Protein AF-A0A6P5M906-F1 (afdb_monomer)

Foldseek 3Di:
DFWFAWDKDWAWDAFLQRDIDTQDIDIDNDPALVVLLVRLLCCCPPGNVAALEEAEDAPPPSNVCNLPPPPSLNDPPRHHYAYQLLNVLVVLCVVDPDPVLSVLSVQLQQQLAPVSNVVSLVVNCVVPVVSNVVVVVDDSCRGHLNNVQLSCLSDRHDPCCVHCCVQCVVPPNPDPVSSVVSNLVVNLVVLVVQLVVLVVCVVVVNWFHPNVVVQVVVLQVVLVQWDWDADDPVQLKIKIAGNDDPVDDDPRIKIDGLNVQDINSSNSSNNQFDGSPNVNSCVVVVHDRVVSHDPSGTSVVSSVVSVDHRDDDDPPVPDDDDPDDDDDDDPVRTDPDDDGPDPDDDDDVSNDDDPPDADAAPPPRHGDDYVVPDPPPDDPDDDDDDD

Organism: Arachis duranensis (NCBI:txid130453)

Solvent-accessible surface area (backbone atoms only — not comparable to full-atom values): 22389 Å² total; per-residue (Å²): 64,81,58,41,67,60,33,78,49,72,44,71,50,66,49,40,53,75,49,73,42,76,76,48,76,43,84,33,79,48,98,40,46,67,47,35,32,55,51,49,43,52,39,33,67,76,74,49,70,63,64,70,41,65,46,64,36,69,87,47,65,28,53,52,52,34,47,65,33,89,86,45,64,36,45,76,80,37,14,42,65,32,42,15,43,65,52,51,44,51,57,48,47,72,78,48,84,55,73,64,63,43,49,35,54,49,52,24,25,66,17,47,33,65,69,54,21,49,56,32,46,50,55,42,32,73,76,39,54,68,58,45,62,56,52,68,76,47,65,54,49,35,50,28,46,51,54,40,81,45,63,52,60,75,60,51,59,69,69,53,68,64,51,52,46,65,67,39,60,95,35,75,64,36,52,66,71,55,36,51,53,49,44,52,53,53,47,39,52,48,31,54,52,50,24,53,56,34,48,55,42,47,74,71,71,48,62,56,17,70,50,50,53,54,51,47,57,52,25,55,61,57,20,72,43,49,50,76,46,82,79,35,82,90,59,39,32,32,41,36,33,60,75,53,91,85,85,64,97,73,82,56,59,34,50,33,27,67,72,79,50,41,35,68,72,24,49,21,45,30,55,40,30,67,31,30,64,53,46,32,50,24,59,76,70,74,46,79,66,71,89,59,45,47,65,54,32,25,31,69,48,42,26,60,75,26,68,70,81,70,76,81,76,81,55,79,94,71,58,74,87,81,87,69,84,83,88,74,82,63,76,86,53,42,59,94,62,95,69,83,76,80,87,64,81,80,81,48,87,86,67,60,71,63,88,83,57,73,65,48,13,79,75,82,60,46,64,90,38,44,51,90,66,34,91,83,49,82,71,83,81,78,80,76,87,77,134

pLDDT: mean 84.12, std 15.55, range [32.19, 98.12]

Nearest PDB structures (foldseek):
  7mr2-assembly1_C  TM=1.699E-01  e=3.695E+00  Escherichia coli K-12

InterPro domains:
  IPR001878 Zinc finger, CCHC-type [PS50158] (360-376)
  IPR006564 Zinc finger, PMZ-type [SM00575] (261-288)
  IPR007527 Zinc finger, SWIM-type [PF04434] (254-280)
  IPR007527 Zinc finger, SWIM-type [PS50966] (254-286)
  IPR018289 MULE trans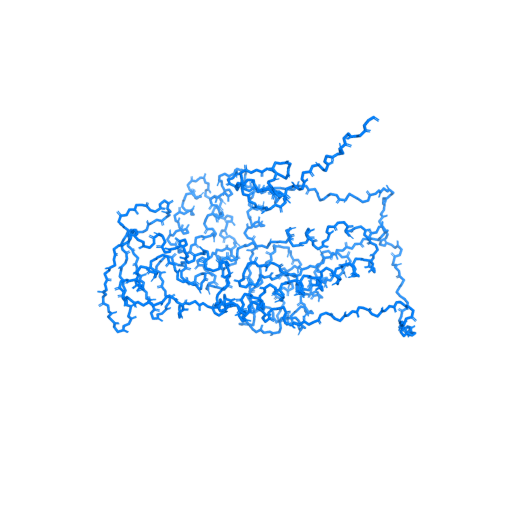posase domain [PF10551] (3-91)
  IPR036875 Zinc finger, CCHC-type superfamily [SSF57756] (348-379)

Radius of gyration: 24.74 Å; Cα contacts (8 Å, |Δi|>4): 512; chains: 1; bounding box: 67×79×71 Å

Secondary structure (DSSP, 8-state):
--SB--EEEEEEEE-TTS-EEEEEEEEESSSSHHHHHHHHHHIIIII--SSSEEEEE---HHHHHHHH-TTSS-STTTEEEEE-HHHHHHHHHHHS--HHHHHHHHHHHH-SSHHHHHHHHHHHHHH-HHHHHHHTTS-GGGT-STTSTTTTTT--S--HHHHHHHHHTTTTTS-HHHHHHHHHHHHHHHHHHHHHHHHHHHHTT--B-HHHHHHHHHHHHHGGGEEEEEEETTTTEEEEEESS--SS---SEEEEETTTTEETTSHHHHHTS--HHHHHHHHHTT--SGGGS-GGGBHHHHHHHH-SPPPPPPPGGGPPP--S------GGGB-S--S----SPPP-TTSPPPTTSPPBPTTT--BT--GGG-TTSPPP-------

Structure (mmCIF, N/CA/C/O backbone):
data_AF-A0A6P5M906-F1
#
_entry.id   AF-A0A6P5M906-F1
#
loop_
_atom_site.group_PDB
_atom_site.id
_atom_site.type_symbol
_atom_site.label_atom_id
_atom_site.label_alt_id
_atom_site.label_comp_id
_atom_site.label_asym_id
_atom_site.label_entity_id
_atom_site.label_seq_id
_atom_site.pdbx_PDB_ins_code
_atom_site.Cartn_x
_atom_site.Cartn_y
_atom_site.Cartn_z
_atom_site.occupancy
_atom_site.B_iso_or_equiv
_atom_site.auth_seq_id
_atom_site.auth_comp_id
_atom_site.auth_asym_id
_atom_site.auth_atom_id
_atom_site.pdbx_PDB_model_num
ATOM 1 N N . MET A 1 1 ? 22.773 -9.734 -19.202 1.00 53.28 1 MET A N 1
ATOM 2 C CA . MET A 1 1 ? 23.388 -8.436 -19.531 1.00 53.28 1 MET A CA 1
ATOM 3 C C . MET A 1 1 ? 24.897 -8.519 -19.295 1.00 53.28 1 MET A C 1
ATOM 5 O O . MET A 1 1 ? 25.425 -7.817 -18.439 1.00 53.28 1 MET A O 1
ATOM 9 N N . SER A 1 2 ? 25.605 -9.440 -19.960 1.00 53.75 2 SER A N 1
ATOM 10 C CA . SER A 1 2 ? 27.033 -9.662 -19.668 1.00 53.75 2 SER A CA 1
ATOM 11 C C . SER A 1 2 ? 27.966 -8.739 -20.459 1.00 53.75 2 SER A C 1
ATOM 13 O O . SER A 1 2 ? 29.037 -8.431 -19.952 1.00 53.75 2 SER A O 1
ATOM 15 N N . GLN A 1 3 ? 27.557 -8.251 -21.637 1.00 60.16 3 GLN A N 1
ATOM 16 C CA . GLN A 1 3 ? 28.402 -7.432 -22.522 1.00 60.16 3 GLN A CA 1
ATOM 17 C C . GLN A 1 3 ? 27.928 -5.974 -22.670 1.00 60.16 3 GLN A C 1
ATOM 19 O O . GLN A 1 3 ? 28.761 -5.078 -22.769 1.00 60.16 3 GLN A O 1
ATOM 24 N N . TYR A 1 4 ? 26.618 -5.726 -22.607 1.00 67.94 4 TYR A N 1
ATOM 25 C CA . TYR A 1 4 ? 26.007 -4.398 -22.758 1.00 67.94 4 TYR A CA 1
ATOM 26 C C . TYR A 1 4 ? 25.400 -3.902 -21.436 1.00 67.94 4 TYR A C 1
ATOM 28 O O . TYR A 1 4 ? 25.088 -4.698 -20.535 1.00 67.94 4 TYR A O 1
ATOM 36 N N . GLY A 1 5 ? 25.312 -2.577 -21.282 1.00 67.75 5 GLY A N 1
ATOM 37 C CA . GLY A 1 5 ? 24.554 -1.923 -20.209 1.00 67.75 5 GLY A CA 1
ATOM 38 C C . GLY A 1 5 ? 23.056 -2.258 -20.256 1.00 67.75 5 GLY A C 1
ATOM 39 O O . GLY A 1 5 ? 22.614 -3.030 -21.102 1.00 67.75 5 GLY A O 1
ATOM 40 N N . GLY A 1 6 ? 22.289 -1.738 -19.301 1.00 77.44 6 GLY A N 1
ATOM 41 C CA . GLY A 1 6 ? 20.832 -1.864 -19.299 1.00 77.44 6 GLY A CA 1
ATOM 42 C C . GLY A 1 6 ? 20.235 -1.942 -17.899 1.00 77.44 6 GLY A C 1
ATOM 43 O O . GLY A 1 6 ? 20.839 -2.499 -16.975 1.00 77.44 6 GLY A O 1
ATOM 44 N N . THR A 1 7 ? 19.027 -1.407 -17.777 1.00 81.50 7 THR A N 1
ATOM 45 C CA . THR A 1 7 ? 18.227 -1.386 -16.556 1.00 81.50 7 THR A CA 1
ATOM 46 C C . THR A 1 7 ? 16.948 -2.186 -16.778 1.00 81.50 7 THR A C 1
ATOM 48 O O . THR A 1 7 ? 16.331 -2.124 -17.837 1.00 81.50 7 THR A O 1
ATOM 51 N N . LEU A 1 8 ? 16.541 -2.950 -15.765 1.00 84.19 8 LEU A N 1
ATOM 52 C CA . LEU A 1 8 ? 15.219 -3.565 -15.724 1.00 84.19 8 LEU A CA 1
ATOM 53 C C . LEU A 1 8 ? 14.311 -2.730 -14.819 1.00 84.19 8 LEU A C 1
ATOM 55 O O . LEU A 1 8 ? 14.489 -2.739 -13.600 1.00 84.19 8 LEU A O 1
ATOM 59 N N . LEU A 1 9 ? 13.335 -2.057 -15.418 1.00 87.06 9 LEU A N 1
ATOM 60 C CA . LEU A 1 9 ? 12.252 -1.387 -14.706 1.00 87.06 9 LEU A CA 1
ATOM 61 C C . LEU A 1 9 ? 11.160 -2.406 -14.383 1.00 87.06 9 LEU A C 1
ATOM 63 O O . LEU A 1 9 ? 10.871 -3.289 -15.194 1.00 87.06 9 LEU A O 1
ATOM 67 N N . VAL A 1 10 ? 10.582 -2.312 -13.185 1.00 86.25 10 VAL A N 1
ATOM 68 C CA . VAL A 1 10 ? 9.559 -3.249 -12.706 1.00 86.25 10 VAL A CA 1
ATOM 69 C C . VAL A 1 10 ? 8.480 -2.489 -11.951 1.00 86.25 10 VAL A C 1
ATOM 71 O O . VAL A 1 10 ? 8.781 -1.785 -10.988 1.00 86.25 10 VAL A O 1
ATOM 74 N N . ALA A 1 11 ? 7.225 -2.700 -12.338 1.00 89.81 11 ALA A N 1
ATOM 75 C CA . ALA A 1 11 ? 6.064 -2.302 -11.556 1.00 89.81 11 ALA A CA 1
ATOM 76 C C . ALA A 1 11 ? 5.595 -3.499 -10.725 1.00 89.81 11 ALA A C 1
ATOM 78 O O . ALA A 1 11 ? 5.524 -4.628 -11.221 1.00 89.81 11 ALA A O 1
ATOM 79 N N . ILE A 1 12 ? 5.288 -3.257 -9.454 1.00 88.56 12 ILE A N 1
ATOM 80 C CA . ILE A 1 12 ? 4.823 -4.279 -8.515 1.00 88.56 12 ILE A CA 1
ATOM 81 C C . ILE A 1 12 ? 3.486 -3.868 -7.914 1.00 88.56 12 ILE A C 1
ATOM 83 O O . ILE A 1 12 ? 3.275 -2.699 -7.608 1.00 88.56 12 ILE A O 1
ATOM 87 N N . ALA A 1 13 ? 2.628 -4.854 -7.701 1.00 89.56 13 ALA A N 1
ATOM 88 C CA . ALA A 1 13 ? 1.387 -4.732 -6.959 1.00 89.56 13 ALA A CA 1
ATOM 89 C C . ALA A 1 13 ? 1.388 -5.712 -5.777 1.00 89.56 13 ALA A C 1
ATOM 91 O O . ALA A 1 13 ? 2.289 -6.551 -5.625 1.00 89.56 13 ALA A O 1
ATOM 92 N N . GLN A 1 14 ? 0.368 -5.600 -4.935 1.00 88.88 14 GLN A N 1
ATOM 93 C CA . GLN A 1 14 ? 0.080 -6.545 -3.870 1.00 88.88 14 GLN A CA 1
ATOM 94 C C . GLN A 1 14 ? -1.404 -6.922 -3.928 1.00 88.88 14 GLN A C 1
ATOM 96 O O . GLN A 1 14 ? -2.246 -6.049 -4.113 1.00 88.88 14 GLN A O 1
ATOM 101 N N . ASP A 1 15 ? -1.711 -8.214 -3.810 1.00 91.94 15 ASP A N 1
ATOM 102 C CA . ASP A 1 15 ? -3.095 -8.687 -3.700 1.00 91.94 15 ASP A CA 1
ATOM 103 C C . ASP A 1 15 ? -3.648 -8.491 -2.272 1.00 91.94 15 ASP A C 1
ATOM 105 O O . ASP A 1 15 ? -2.909 -8.208 -1.322 1.00 91.94 15 ASP A O 1
ATOM 109 N N . GLY A 1 16 ? -4.949 -8.722 -2.081 1.00 91.44 16 GLY A N 1
ATOM 110 C CA . GLY A 1 16 ? -5.590 -8.640 -0.763 1.00 91.44 16 GLY A CA 1
ATOM 111 C C . GLY A 1 16 ? -5.156 -9.698 0.255 1.00 91.44 16 GLY A C 1
ATOM 112 O O . GLY A 1 16 ? -5.650 -9.710 1.381 1.00 91.44 16 GLY A O 1
ATOM 113 N N . ASN A 1 17 ? -4.238 -10.602 -0.093 1.00 92.94 17 ASN A N 1
ATOM 114 C CA . ASN A 1 17 ? -3.637 -11.574 0.820 1.00 92.94 17 ASN A CA 1
ATOM 115 C C . ASN A 1 17 ? -2.153 -11.267 1.101 1.00 92.94 17 ASN A C 1
ATOM 117 O O . ASN A 1 17 ? -1.405 -12.119 1.587 1.00 92.94 17 ASN A O 1
ATOM 121 N N . SER A 1 18 ? -1.718 -10.042 0.801 1.00 89.00 18 SER A N 1
ATOM 122 C CA . SER A 1 18 ? -0.347 -9.564 0.965 1.00 89.00 18 SER A CA 1
ATOM 123 C C . SER A 1 18 ? 0.699 -10.302 0.106 1.00 89.00 18 SER A C 1
ATOM 125 O O . SER A 1 18 ? 1.907 -10.240 0.364 1.00 89.00 18 SER A O 1
ATOM 127 N N . ASN A 1 19 ? 0.275 -10.989 -0.958 1.00 87.88 19 ASN A N 1
ATOM 128 C CA . ASN A 1 19 ? 1.194 -11.546 -1.944 1.00 87.88 19 ASN A CA 1
ATOM 129 C C . ASN A 1 19 ? 1.653 -10.439 -2.884 1.00 87.88 19 ASN A C 1
ATOM 131 O O . ASN A 1 19 ? 0.853 -9.711 -3.461 1.00 87.88 19 ASN A O 1
ATOM 135 N N . ILE A 1 20 ? 2.965 -10.328 -3.059 1.00 85.56 20 ILE A N 1
ATOM 136 C CA . ILE A 1 20 ? 3.555 -9.364 -3.986 1.00 85.56 20 ILE A CA 1
ATOM 137 C C . ILE A 1 20 ? 3.675 -10.030 -5.345 1.00 85.56 20 ILE A C 1
ATOM 139 O O . ILE A 1 20 ? 4.206 -11.141 -5.448 1.00 85.56 20 ILE A O 1
ATOM 143 N N . LEU A 1 21 ? 3.243 -9.321 -6.377 1.00 85.88 21 LEU A N 1
ATOM 144 C CA . LEU A 1 21 ? 3.345 -9.758 -7.755 1.00 85.88 21 LEU A CA 1
ATOM 145 C C . LEU A 1 21 ? 3.860 -8.613 -8.628 1.00 85.88 21 LEU A C 1
ATOM 147 O O . LEU A 1 21 ? 3.470 -7.462 -8.436 1.00 85.88 21 LEU A O 1
ATOM 151 N N . PRO A 1 22 ? 4.768 -8.888 -9.566 1.00 87.25 22 PRO A N 1
ATOM 152 C CA . PRO A 1 22 ? 5.113 -7.915 -10.582 1.00 87.25 22 PRO A CA 1
ATOM 153 C C . PRO A 1 22 ? 3.983 -7.857 -11.619 1.00 87.25 22 PRO A C 1
ATOM 155 O O . PRO A 1 22 ? 3.396 -8.884 -11.962 1.00 87.25 22 PRO A O 1
ATOM 158 N N . VAL A 1 23 ? 3.695 -6.662 -12.119 1.00 89.00 23 VAL A N 1
ATOM 159 C CA . VAL A 1 23 ? 2.612 -6.435 -13.091 1.00 89.00 23 VAL A CA 1
ATOM 160 C C . VAL A 1 23 ? 3.129 -5.961 -14.445 1.00 89.00 23 VAL A C 1
ATOM 162 O O . VAL A 1 23 ? 2.492 -6.212 -15.459 1.00 89.00 23 VAL A O 1
ATOM 165 N N . ALA A 1 24 ? 4.313 -5.345 -14.485 1.00 90.81 24 ALA A N 1
ATOM 166 C CA . ALA A 1 24 ? 4.963 -4.951 -15.730 1.00 90.81 24 ALA A CA 1
ATOM 167 C C . ALA A 1 24 ? 6.486 -4.930 -15.586 1.00 90.81 24 ALA A C 1
ATOM 169 O O . ALA A 1 24 ? 7.022 -4.721 -14.493 1.00 90.81 24 ALA A O 1
ATOM 170 N N . PHE A 1 25 ? 7.170 -5.110 -16.714 1.00 88.31 25 PHE A N 1
ATOM 171 C CA . PHE A 1 25 ? 8.623 -5.081 -16.824 1.00 88.31 25 PHE A CA 1
ATOM 172 C C . PHE A 1 25 ? 9.028 -4.357 -18.100 1.00 88.31 25 PHE A C 1
ATOM 174 O O . PHE A 1 25 ? 8.407 -4.567 -19.138 1.00 88.31 25 PHE A O 1
ATOM 181 N N . ALA A 1 26 ? 10.118 -3.599 -18.048 1.00 89.56 26 ALA A N 1
ATOM 182 C CA . ALA A 1 26 ? 10.763 -3.078 -19.245 1.00 89.56 26 ALA A CA 1
ATOM 183 C C . ALA A 1 26 ? 12.280 -3.180 -19.128 1.00 89.56 26 ALA A C 1
ATOM 185 O O . ALA A 1 26 ? 12.865 -2.851 -18.096 1.00 89.56 26 ALA A O 1
ATOM 186 N N . LEU A 1 27 ? 12.910 -3.649 -20.201 1.00 86.75 27 LEU A N 1
ATOM 187 C CA . LEU A 1 27 ? 14.350 -3.547 -20.379 1.00 86.75 27 LEU A CA 1
ATOM 188 C C . LEU A 1 27 ? 14.633 -2.253 -21.123 1.00 86.75 27 LEU A C 1
ATOM 190 O O . LEU A 1 27 ? 14.187 -2.088 -22.253 1.00 86.75 27 LEU A O 1
ATOM 194 N N . VAL A 1 28 ? 15.358 -1.359 -20.467 1.00 87.81 28 VAL A N 1
ATOM 195 C CA . VAL A 1 28 ? 15.680 -0.029 -20.978 1.00 87.81 28 VAL A CA 1
ATOM 196 C C . VAL A 1 28 ? 17.183 0.199 -20.925 1.00 87.81 28 VAL A C 1
ATOM 198 O O . VAL A 1 28 ? 17.921 -0.502 -20.226 1.00 87.81 28 VAL A O 1
ATOM 201 N N . GLU A 1 29 ? 17.643 1.195 -21.663 1.00 83.69 29 GLU A N 1
ATOM 202 C CA . GLU A 1 29 ? 19.061 1.524 -21.790 1.00 83.69 29 GLU A CA 1
ATOM 203 C C . GLU A 1 29 ? 19.656 2.085 -20.488 1.00 83.69 29 GLU A C 1
ATOM 205 O O . GLU A 1 29 ? 20.814 1.807 -20.165 1.00 83.69 29 GLU A O 1
ATOM 210 N N . GLY A 1 30 ? 18.850 2.795 -19.690 1.00 83.56 30 GLY A N 1
ATOM 211 C CA . GLY A 1 30 ? 19.249 3.338 -18.392 1.00 83.56 30 GLY A CA 1
ATOM 212 C C . GLY A 1 30 ? 18.085 3.924 -17.584 1.00 83.56 30 GLY A C 1
ATOM 213 O O . GLY A 1 30 ? 16.952 3.983 -18.046 1.00 83.56 30 GLY A O 1
ATOM 214 N N . GLU A 1 31 ? 18.356 4.370 -16.354 1.00 84.06 31 GLU A N 1
ATOM 215 C CA . GLU A 1 31 ? 17.375 5.110 -15.539 1.00 84.06 31 GLU A CA 1
ATOM 216 C C . GLU A 1 31 ? 17.379 6.599 -15.917 1.00 84.06 31 GLU A C 1
ATOM 218 O O . GLU A 1 31 ? 17.956 7.433 -15.222 1.00 84.06 31 GLU A O 1
ATOM 223 N N . ASN A 1 32 ? 16.747 6.945 -17.039 1.00 86.94 32 ASN A N 1
ATOM 224 C CA . ASN A 1 32 ? 16.602 8.328 -17.510 1.00 86.94 32 ASN A CA 1
ATOM 225 C C . ASN A 1 32 ? 15.122 8.709 -17.717 1.00 86.94 32 ASN A C 1
ATOM 227 O O . ASN A 1 32 ? 14.231 7.869 -17.591 1.00 86.94 32 ASN A O 1
ATOM 231 N N . ALA A 1 33 ? 14.853 9.995 -17.966 1.00 88.12 33 ALA A N 1
ATOM 232 C CA . ALA A 1 33 ? 13.488 10.515 -18.091 1.00 88.12 33 ALA A CA 1
ATOM 233 C C . ALA A 1 33 ? 12.710 9.860 -19.246 1.00 88.12 33 ALA A C 1
ATOM 235 O O . ALA A 1 33 ? 11.553 9.493 -19.064 1.00 88.12 33 ALA A O 1
ATOM 236 N N . GLU A 1 34 ? 13.358 9.642 -20.391 1.00 91.12 34 GLU A N 1
ATOM 237 C CA . GLU A 1 34 ? 12.751 8.994 -21.561 1.00 91.12 34 GLU A CA 1
ATOM 238 C C . GLU A 1 34 ? 12.356 7.543 -21.268 1.00 91.12 34 GLU A C 1
ATOM 240 O O . GLU A 1 34 ? 11.235 7.136 -21.557 1.00 91.12 34 GLU A O 1
ATOM 245 N N . SER A 1 35 ? 13.231 6.782 -20.604 1.00 92.88 35 SER A N 1
ATOM 246 C CA . SER A 1 35 ? 12.968 5.388 -20.226 1.00 92.88 35 SER A CA 1
ATOM 247 C C . SER A 1 35 ? 11.810 5.266 -19.233 1.00 92.88 35 SER A C 1
ATOM 249 O O . SER A 1 35 ? 11.004 4.340 -19.330 1.00 92.88 35 SER A O 1
ATOM 251 N N . TRP A 1 36 ? 11.706 6.203 -18.284 1.00 93.31 36 TRP A N 1
ATOM 252 C CA . TRP A 1 36 ? 10.587 6.251 -17.343 1.00 93.31 36 TRP A CA 1
ATOM 253 C C . TRP A 1 36 ? 9.282 6.681 -18.009 1.00 93.31 36 TRP A C 1
ATOM 255 O O . TRP A 1 36 ? 8.256 6.070 -17.723 1.00 93.31 36 TRP A O 1
ATOM 265 N N . SER A 1 37 ? 9.325 7.665 -18.912 1.00 93.69 37 SER A N 1
ATOM 266 C CA . SER A 1 37 ? 8.169 8.074 -19.718 1.00 93.69 37 SER A CA 1
ATOM 267 C C . SER A 1 37 ? 7.658 6.904 -20.559 1.00 93.69 37 SER A C 1
ATOM 269 O O . SER A 1 37 ? 6.506 6.507 -20.425 1.00 93.69 37 SER A O 1
ATOM 271 N N . PHE A 1 38 ? 8.546 6.241 -21.308 1.00 94.75 38 PHE A N 1
ATOM 272 C CA . PHE A 1 38 ? 8.223 5.034 -22.068 1.00 94.75 38 PHE A CA 1
ATOM 273 C C . PHE A 1 38 ? 7.545 3.970 -21.194 1.00 94.75 38 PHE A C 1
ATOM 275 O O . PHE A 1 38 ? 6.470 3.478 -21.538 1.00 94.75 38 PHE A O 1
ATOM 282 N N . PHE A 1 39 ? 8.147 3.625 -20.053 1.00 94.94 39 PHE A N 1
ATOM 283 C CA . PHE A 1 39 ? 7.623 2.573 -19.187 1.00 94.94 39 PHE A CA 1
ATOM 284 C C . PHE A 1 39 ? 6.266 2.932 -18.575 1.00 94.94 39 PHE A C 1
ATOM 286 O O . PHE A 1 39 ? 5.361 2.100 -18.570 1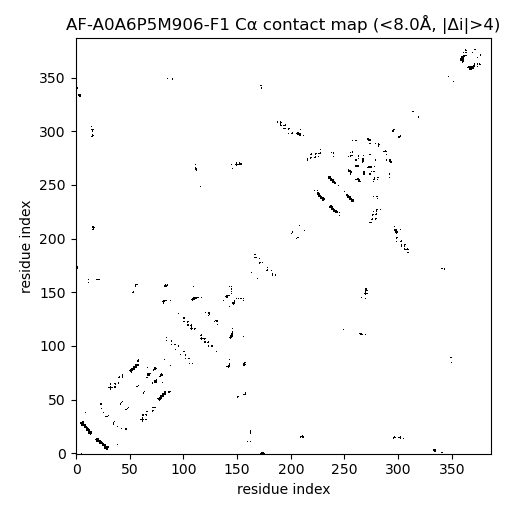.00 94.94 39 PHE A O 1
ATOM 293 N N . LEU A 1 40 ? 6.116 4.155 -18.063 1.00 95.12 40 LEU A N 1
ATOM 294 C CA . LEU A 1 40 ? 4.896 4.591 -17.391 1.00 95.12 40 LEU A CA 1
ATOM 295 C C . LEU A 1 40 ? 3.746 4.839 -18.371 1.00 95.12 40 LEU A C 1
ATOM 297 O O . LEU A 1 40 ? 2.610 4.538 -18.019 1.00 95.12 40 LEU A O 1
ATOM 301 N N . SER A 1 41 ? 4.007 5.293 -19.598 1.00 94.69 41 SER A N 1
ATOM 302 C CA . SER A 1 41 ? 2.962 5.418 -20.623 1.00 94.69 41 SER A CA 1
ATOM 303 C C . SER A 1 41 ? 2.386 4.051 -21.002 1.00 94.69 41 SER A C 1
ATOM 305 O O . SER A 1 41 ? 1.175 3.857 -20.929 1.00 94.69 41 SER A O 1
ATOM 307 N N . HIS A 1 42 ? 3.238 3.055 -21.275 1.00 95.88 42 HIS A N 1
ATOM 308 C CA . HIS A 1 42 ? 2.771 1.696 -21.593 1.00 95.88 42 HIS A CA 1
ATOM 309 C C . HIS A 1 42 ? 2.118 1.003 -20.391 1.00 95.88 42 HIS A C 1
ATOM 311 O O . HIS A 1 42 ? 1.159 0.247 -20.554 1.00 95.88 42 HIS A O 1
ATOM 317 N N . LEU A 1 43 ? 2.620 1.253 -19.174 1.00 95.56 43 LEU A N 1
ATOM 318 C CA . LEU A 1 43 ? 1.986 0.758 -17.954 1.00 95.56 43 LEU A CA 1
ATOM 319 C C . LEU A 1 43 ? 0.561 1.314 -17.836 1.00 95.56 43 LEU A C 1
ATOM 321 O O . LEU A 1 43 ? -0.367 0.534 -17.622 1.00 95.56 43 LEU A O 1
ATOM 325 N N . ARG A 1 44 ? 0.388 2.630 -18.026 1.00 95.31 44 ARG A N 1
ATOM 326 C CA . ARG A 1 44 ? -0.916 3.298 -17.950 1.00 95.31 44 ARG A CA 1
ATOM 327 C C . ARG A 1 44 ? -1.885 2.767 -18.994 1.00 95.31 44 ARG A C 1
ATOM 329 O O . ARG A 1 44 ? -3.016 2.447 -18.653 1.00 95.31 44 ARG A O 1
ATOM 336 N N . GLU A 1 45 ? -1.436 2.671 -20.239 1.00 94.81 45 GLU A N 1
ATOM 337 C CA . GLU A 1 45 ? -2.284 2.312 -21.371 1.00 94.81 45 GLU A CA 1
ATOM 338 C C . GLU A 1 45 ? -2.734 0.847 -21.324 1.00 94.81 45 GLU A C 1
ATOM 340 O O . GLU A 1 45 ? -3.914 0.552 -21.509 1.00 94.81 45 GLU A O 1
ATOM 345 N N . HIS A 1 46 ? -1.811 -0.080 -21.055 1.00 94.31 46 HIS A N 1
ATOM 346 C CA . HIS A 1 46 ? -2.068 -1.505 -21.285 1.00 94.31 46 HIS A CA 1
ATOM 347 C C . HIS A 1 46 ? -2.308 -2.326 -20.019 1.00 94.31 46 HIS A C 1
ATOM 349 O O . HIS A 1 46 ? -2.930 -3.384 -20.091 1.00 94.31 46 HIS A O 1
ATOM 355 N N . VAL A 1 47 ? -1.790 -1.891 -18.868 1.00 92.56 47 VAL A N 1
ATOM 356 C CA . VAL A 1 47 ? -1.834 -2.683 -17.625 1.00 92.56 47 VAL A CA 1
ATOM 357 C C . VAL A 1 47 ? -2.738 -2.036 -16.593 1.00 92.56 47 VAL A C 1
ATOM 359 O O . VAL A 1 47 ? -3.415 -2.729 -15.834 1.00 92.56 47 VAL A O 1
ATOM 362 N N . THR A 1 48 ? -2.744 -0.707 -16.552 1.00 94.25 48 THR A N 1
ATOM 363 C CA . THR A 1 48 ? -3.441 0.043 -15.521 1.00 94.25 48 THR A CA 1
ATOM 364 C C . THR A 1 48 ? -4.304 1.170 -16.097 1.00 94.25 48 THR A C 1
ATOM 366 O O . THR A 1 48 ? -4.049 2.317 -15.739 1.00 94.25 48 THR A O 1
ATOM 369 N N . PRO A 1 49 ? -5.289 0.910 -16.980 1.00 93.62 49 PRO A N 1
ATOM 370 C CA . PRO A 1 49 ? -6.134 1.958 -17.571 1.00 93.62 49 PRO A CA 1
ATOM 371 C C . PRO A 1 49 ? -7.190 2.528 -16.603 1.00 93.62 49 PRO A C 1
ATOM 373 O O . PRO A 1 49 ? -7.684 3.640 -16.790 1.00 93.62 49 PRO A O 1
ATOM 376 N N . GLN A 1 50 ? -7.536 1.792 -15.545 1.00 93.56 50 GLN A N 1
ATOM 377 C CA . GLN A 1 50 ? -8.565 2.161 -14.573 1.00 93.56 50 GLN A CA 1
ATOM 378 C C . GLN A 1 50 ? -8.205 3.431 -13.778 1.00 93.56 50 GLN A C 1
ATOM 380 O O . GLN A 1 50 ? -7.027 3.649 -13.486 1.00 93.56 50 GLN A O 1
ATOM 385 N N . PRO A 1 51 ? -9.178 4.286 -13.418 1.00 93.56 51 PRO A N 1
ATOM 386 C CA . PRO A 1 51 ? -8.919 5.470 -12.602 1.00 93.56 51 PRO A CA 1
ATOM 387 C C . PRO A 1 51 ? -8.684 5.116 -11.121 1.00 93.56 51 PRO A C 1
ATOM 389 O O . PRO A 1 51 ? -8.904 3.983 -10.696 1.00 93.56 51 PRO A O 1
ATOM 392 N N . GLY A 1 52 ? -8.268 6.102 -10.321 1.00 91.31 52 GLY A N 1
ATOM 393 C CA . GLY A 1 52 ? -8.171 5.986 -8.861 1.00 91.31 52 GLY A CA 1
ATOM 394 C C . GLY A 1 52 ? -6.932 5.246 -8.348 1.00 91.31 52 GLY A C 1
ATOM 395 O O . GLY A 1 52 ? -6.864 4.894 -7.173 1.00 91.31 52 GLY A O 1
ATOM 396 N N . LEU A 1 53 ? -5.941 5.001 -9.205 1.00 93.12 53 LEU A N 1
ATOM 397 C CA . LEU A 1 53 ? -4.720 4.294 -8.823 1.00 93.12 53 LEU A CA 1
ATOM 398 C C . LEU A 1 53 ? -3.761 5.197 -8.062 1.00 93.12 53 LEU A C 1
ATOM 400 O O . LEU A 1 53 ? -3.569 6.342 -8.450 1.00 93.12 53 LEU A O 1
ATOM 404 N N . LEU A 1 54 ? -3.086 4.666 -7.044 1.00 93.81 54 LEU A N 1
ATOM 405 C CA . LEU A 1 54 ? -1.997 5.359 -6.362 1.00 93.81 54 LEU A CA 1
ATOM 406 C C . LEU A 1 54 ? -0.662 4.665 -6.639 1.00 93.81 54 LEU A C 1
ATOM 408 O O . LEU A 1 54 ? -0.456 3.501 -6.293 1.00 93.81 54 LEU A O 1
ATOM 412 N N . VAL A 1 55 ? 0.272 5.403 -7.236 1.00 93.75 55 VAL A N 1
ATOM 413 C CA . VAL A 1 55 ? 1.633 4.931 -7.508 1.00 93.75 55 VAL A CA 1
ATOM 414 C C . VAL A 1 55 ? 2.561 5.352 -6.377 1.00 93.75 55 VAL A C 1
ATOM 416 O O . VAL A 1 55 ? 2.802 6.539 -6.167 1.00 93.75 55 VAL A O 1
ATOM 419 N N . ILE A 1 56 ? 3.126 4.377 -5.661 1.00 92.75 56 ILE A N 1
ATOM 420 C CA . ILE A 1 56 ? 4.209 4.629 -4.706 1.00 92.75 56 ILE A CA 1
ATOM 421 C C . ILE A 1 56 ? 5.536 4.450 -5.437 1.00 92.75 56 ILE A C 1
ATOM 423 O O . ILE A 1 56 ? 5.861 3.343 -5.867 1.00 92.75 56 ILE A O 1
ATOM 427 N N . SER A 1 57 ? 6.336 5.506 -5.534 1.00 90.81 57 SER A N 1
ATOM 428 C CA . SER A 1 57 ? 7.639 5.470 -6.199 1.00 90.81 57 SER A CA 1
ATOM 429 C C . SER A 1 57 ? 8.767 5.967 -5.300 1.00 90.81 57 SER A C 1
ATOM 431 O O . SER A 1 57 ? 8.563 6.439 -4.178 1.00 90.81 57 SER A O 1
ATOM 433 N N . ASP A 1 58 ? 10.003 5.840 -5.772 1.00 82.69 58 ASP A N 1
ATOM 434 C CA . ASP A 1 58 ? 11.094 6.649 -5.237 1.00 82.69 58 ASP A CA 1
ATOM 435 C C . ASP A 1 58 ? 10.953 8.127 -5.677 1.00 82.69 58 ASP A C 1
ATOM 437 O O . ASP A 1 58 ? 9.985 8.520 -6.334 1.00 82.69 58 ASP A O 1
ATOM 441 N N . ARG A 1 59 ? 11.915 8.961 -5.262 1.00 81.25 59 ARG A N 1
ATOM 442 C CA . ARG A 1 59 ? 11.995 10.386 -5.623 1.00 81.25 59 ARG A CA 1
ATOM 443 C C . ARG A 1 59 ? 12.941 10.643 -6.805 1.00 81.25 59 ARG A C 1
ATOM 445 O O . ARG A 1 59 ? 13.510 11.728 -6.895 1.00 81.25 59 ARG A O 1
ATOM 452 N N . HIS A 1 60 ? 13.170 9.659 -7.672 1.00 82.88 60 HIS A N 1
ATOM 453 C CA . HIS A 1 60 ? 14.023 9.826 -8.841 1.00 82.88 60 HIS A CA 1
ATOM 454 C C . HIS A 1 60 ? 13.391 10.834 -9.808 1.00 82.88 60 HIS A C 1
ATOM 456 O O . HIS A 1 60 ? 12.215 10.722 -10.161 1.00 82.88 60 HIS A O 1
ATOM 462 N N . ASN A 1 61 ? 14.177 11.816 -10.261 1.00 86.44 61 ASN A N 1
ATOM 463 C CA . ASN A 1 61 ? 13.672 12.922 -11.083 1.00 86.44 61 ASN A CA 1
ATOM 464 C C . ASN A 1 61 ? 12.998 12.439 -12.376 1.00 86.44 61 ASN A C 1
ATOM 466 O O . ASN A 1 61 ? 11.996 13.014 -12.782 1.00 86.44 61 ASN A O 1
ATOM 470 N N . GLY A 1 62 ? 13.501 11.355 -12.979 1.00 87.06 62 GLY A N 1
ATOM 471 C CA . GLY A 1 62 ? 12.887 10.756 -14.169 1.00 87.06 62 GLY A CA 1
ATOM 472 C C . GLY A 1 62 ? 11.480 10.197 -13.919 1.00 87.06 62 GLY A C 1
ATOM 473 O O . GLY A 1 62 ? 10.595 10.420 -14.736 1.00 87.06 62 GLY A O 1
ATOM 474 N N . ILE A 1 63 ? 11.246 9.547 -12.770 1.00 89.69 63 ILE A N 1
ATOM 475 C CA . ILE A 1 63 ? 9.906 9.059 -12.398 1.00 89.69 63 ILE A CA 1
ATOM 476 C C . ILE A 1 63 ? 8.988 10.240 -12.110 1.00 89.69 63 ILE A C 1
ATOM 478 O O . ILE A 1 63 ? 7.856 10.277 -12.583 1.00 89.69 63 ILE A O 1
ATOM 482 N N . LYS A 1 64 ? 9.490 11.218 -11.345 1.00 89.69 64 LYS A N 1
ATOM 483 C CA . LYS A 1 64 ? 8.735 12.420 -10.996 1.00 89.69 64 LYS A CA 1
ATOM 484 C C . LYS A 1 64 ? 8.242 13.139 -12.256 1.00 89.69 64 LYS A C 1
ATOM 486 O O . LYS A 1 64 ? 7.053 13.411 -12.344 1.00 89.69 64 LYS A O 1
ATOM 491 N N . ALA A 1 65 ? 9.132 13.382 -13.218 1.00 91.75 65 ALA A N 1
ATOM 492 C CA . ALA A 1 65 ? 8.796 14.046 -14.473 1.00 91.75 65 ALA A CA 1
ATOM 493 C C . ALA A 1 65 ? 7.747 13.268 -15.283 1.00 91.75 65 ALA A C 1
ATOM 495 O O . ALA A 1 65 ? 6.793 13.862 -15.767 1.00 91.75 65 ALA A O 1
ATOM 496 N N . ALA A 1 66 ? 7.885 11.942 -15.383 1.00 93.12 66 ALA A N 1
ATOM 497 C CA . ALA A 1 66 ? 6.937 11.108 -16.118 1.00 93.12 66 ALA A CA 1
ATOM 498 C C . ALA A 1 66 ? 5.544 11.044 -15.458 1.00 93.12 66 ALA A C 1
ATOM 500 O O . ALA A 1 66 ? 4.536 11.067 -16.155 1.00 93.12 66 ALA A O 1
ATOM 501 N N . LEU A 1 67 ? 5.467 11.007 -14.121 1.00 93.19 67 LEU A N 1
ATOM 502 C CA . LEU A 1 67 ? 4.188 11.031 -13.394 1.00 93.19 67 LEU A CA 1
ATOM 503 C C . LEU A 1 67 ? 3.533 12.424 -13.362 1.00 93.19 67 LEU A C 1
ATOM 505 O O . LEU A 1 67 ? 2.333 12.518 -13.126 1.00 93.19 67 LEU A O 1
ATOM 509 N N . GLU A 1 68 ? 4.305 13.498 -13.552 1.00 92.75 68 GLU A N 1
ATOM 510 C CA . GLU A 1 68 ? 3.811 14.886 -13.597 1.00 92.75 68 GLU A CA 1
ATOM 511 C C . GLU A 1 68 ? 3.474 15.365 -15.019 1.00 92.75 68 GLU A C 1
ATOM 513 O O . GLU A 1 68 ? 2.984 16.483 -15.183 1.00 92.75 68 GLU A O 1
ATOM 518 N N . ALA A 1 69 ? 3.721 14.542 -16.043 1.00 92.56 69 ALA A N 1
ATOM 519 C CA . ALA A 1 69 ? 3.411 14.871 -17.428 1.00 92.56 69 ALA A CA 1
ATOM 520 C C . ALA A 1 69 ? 1.887 15.072 -17.612 1.00 92.56 69 ALA A C 1
ATOM 522 O O . ALA A 1 69 ? 1.120 14.157 -17.289 1.00 92.56 69 ALA A O 1
ATOM 523 N N . PRO A 1 70 ? 1.425 16.231 -18.133 1.00 90.50 70 PRO A N 1
ATOM 524 C CA . PRO A 1 70 ? -0.004 16.548 -18.251 1.00 90.50 70 PRO A CA 1
ATOM 525 C C . PRO A 1 70 ? -0.819 15.536 -19.067 1.00 90.50 70 PRO A C 1
ATOM 527 O O . PRO A 1 70 ? -1.985 15.289 -18.771 1.00 90.50 70 PRO A O 1
ATOM 530 N N . ASP A 1 71 ? -0.199 14.942 -20.079 1.00 88.00 71 ASP A N 1
ATOM 531 C CA . ASP A 1 71 ? -0.769 13.977 -21.019 1.00 88.00 71 ASP A CA 1
ATOM 532 C C . ASP A 1 71 ? -0.482 12.512 -20.641 1.00 88.00 71 ASP A C 1
ATOM 534 O O . ASP A 1 71 ? -0.984 11.596 -21.288 1.00 88.00 71 ASP A O 1
ATOM 538 N N . GLY A 1 72 ? 0.262 12.264 -19.557 1.00 87.44 72 GLY A N 1
ATOM 539 C CA . GLY A 1 72 ? 0.658 10.915 -19.137 1.00 87.44 72 GLY A CA 1
ATOM 540 C C . GLY A 1 72 ? -0.453 10.097 -18.468 1.00 87.44 72 GLY A C 1
ATOM 541 O O . GLY A 1 72 ? -0.265 8.917 -18.181 1.00 87.44 72 GLY A O 1
ATOM 542 N N . GLY A 1 73 ? -1.603 10.710 -18.164 1.00 92.94 73 GLY A N 1
ATOM 543 C CA . GLY A 1 73 ? -2.736 10.038 -17.514 1.00 92.94 73 GLY A CA 1
ATOM 544 C C . GLY A 1 73 ? -2.501 9.648 -16.048 1.00 92.94 73 GLY A C 1
ATOM 545 O O . GLY A 1 73 ? -3.303 8.895 -15.494 1.00 92.94 73 GLY A O 1
ATOM 546 N N . TRP A 1 74 ? -1.427 10.151 -15.429 1.00 95.38 74 TRP A N 1
ATOM 547 C CA . TRP A 1 74 ? -1.020 9.870 -14.044 1.00 95.38 74 TRP A CA 1
ATOM 548 C C . TRP A 1 74 ? -1.419 10.958 -13.033 1.00 95.38 74 TRP A C 1
ATOM 550 O O . TRP A 1 74 ? -1.062 10.872 -11.858 1.00 95.38 74 TRP A O 1
ATOM 560 N N . LEU A 1 75 ? -2.155 11.977 -13.483 1.00 94.88 75 LEU A N 1
ATOM 561 C CA . LEU A 1 75 ? -2.624 13.081 -12.649 1.00 94.88 75 LEU A CA 1
ATOM 562 C C . LEU A 1 75 ? -4.043 12.830 -12.105 1.00 94.88 75 LEU A C 1
ATOM 564 O O . LEU A 1 75 ? -4.824 12.098 -12.728 1.00 94.88 75 LEU A O 1
ATOM 568 N N . PRO A 1 76 ? -4.417 13.450 -10.971 1.00 93.56 76 PRO A N 1
ATOM 569 C CA . PRO A 1 76 ? -5.775 13.359 -10.445 1.00 93.56 76 PRO A CA 1
ATOM 570 C C . PRO A 1 76 ? -6.821 13.907 -11.432 1.00 93.56 76 PRO A C 1
ATOM 572 O O . PRO A 1 76 ? -6.532 14.866 -12.149 1.00 93.56 76 PRO A O 1
ATOM 575 N N . PRO A 1 77 ? -8.045 13.343 -11.469 1.00 92.44 77 PRO A N 1
ATOM 576 C CA . PRO A 1 77 ? -8.547 12.232 -10.647 1.00 92.44 77 PRO A CA 1
ATOM 577 C C . PRO A 1 77 ? -8.210 10.835 -11.208 1.00 92.44 77 PRO A C 1
ATOM 579 O O . PRO A 1 77 ? -8.629 9.823 -10.647 1.00 92.44 77 PRO A O 1
ATOM 582 N N . ALA A 1 78 ? -7.481 10.753 -12.325 1.00 93.00 78 ALA A N 1
ATOM 583 C CA . ALA A 1 78 ? -7.191 9.489 -12.997 1.00 93.00 78 ALA A CA 1
ATOM 584 C C . ALA A 1 78 ? -6.188 8.632 -12.213 1.00 93.00 78 ALA A C 1
ATOM 586 O O . ALA A 1 78 ? -6.400 7.431 -12.050 1.00 93.00 78 ALA A O 1
ATOM 587 N N . ALA A 1 79 ? -5.129 9.243 -11.689 1.00 94.88 79 ALA A N 1
ATOM 588 C CA . ALA A 1 79 ? -4.200 8.581 -10.787 1.00 94.88 79 ALA A CA 1
ATOM 589 C C . ALA A 1 79 ? -3.638 9.559 -9.750 1.00 94.88 79 ALA A C 1
ATOM 591 O O . ALA A 1 79 ? -3.737 10.776 -9.868 1.00 94.88 79 ALA A O 1
ATOM 592 N N . TYR A 1 80 ? -3.037 8.993 -8.719 1.00 94.62 80 TYR A N 1
ATOM 593 C CA . TYR A 1 80 ? -2.409 9.672 -7.605 1.00 94.62 80 TYR A CA 1
ATOM 594 C C . TYR A 1 80 ? -0.997 9.130 -7.440 1.00 94.62 80 TYR A C 1
ATOM 596 O O . TYR A 1 80 ? -0.645 8.050 -7.928 1.00 94.62 80 TYR A O 1
ATOM 604 N N . ARG A 1 81 ? -0.173 9.861 -6.699 1.00 93.62 81 ARG A N 1
ATOM 605 C CA . ARG A 1 81 ? 1.208 9.466 -6.452 1.00 93.62 81 ARG A CA 1
ATOM 606 C C . ARG A 1 81 ? 1.591 9.656 -5.001 1.00 93.62 81 ARG A C 1
ATOM 608 O O . ARG A 1 81 ? 1.048 10.491 -4.287 1.00 93.62 81 ARG A O 1
ATOM 615 N N . ALA A 1 82 ? 2.592 8.895 -4.613 1.00 94.44 82 ALA A N 1
ATOM 616 C CA . ALA A 1 82 ? 3.132 8.857 -3.280 1.00 94.44 82 ALA A CA 1
ATOM 617 C C . ALA A 1 82 ? 4.623 8.544 -3.344 1.00 94.44 82 ALA A C 1
ATOM 619 O O . ALA A 1 82 ? 5.096 7.769 -4.175 1.00 94.44 82 ALA A O 1
ATOM 620 N N . PHE A 1 83 ? 5.374 9.087 -2.403 1.00 93.31 83 PHE A N 1
ATOM 621 C CA . PHE A 1 83 ? 6.751 8.704 -2.183 1.00 93.31 83 PHE A CA 1
ATOM 622 C C . PHE A 1 83 ? 6.844 7.556 -1.184 1.00 93.31 83 PHE A C 1
ATOM 624 O O . PHE A 1 83 ? 6.182 7.509 -0.145 1.00 93.31 83 PHE A O 1
ATOM 631 N N . CYS A 1 84 ? 7.741 6.632 -1.499 1.00 92.56 84 CYS A N 1
ATOM 632 C CA . CYS A 1 84 ? 8.143 5.548 -0.627 1.00 92.56 84 CYS A CA 1
ATOM 633 C C . CYS A 1 84 ? 8.865 6.100 0.609 1.00 92.56 84 CYS A C 1
ATOM 635 O O . CYS A 1 84 ? 9.954 6.676 0.494 1.00 92.56 84 CYS A O 1
ATOM 637 N N . ILE A 1 85 ? 8.325 5.836 1.805 1.00 92.94 85 ILE A N 1
ATOM 638 C CA . ILE A 1 85 ? 8.897 6.343 3.060 1.00 92.94 85 ILE A CA 1
ATOM 639 C C . ILE A 1 85 ? 10.318 5.830 3.302 1.00 92.94 85 ILE A C 1
ATOM 641 O O . ILE A 1 85 ? 11.140 6.537 3.874 1.00 92.94 85 ILE A O 1
ATOM 645 N N . ARG A 1 86 ? 10.674 4.635 2.804 1.00 89.62 86 ARG A N 1
ATOM 646 C CA . ARG A 1 86 ? 12.060 4.142 2.902 1.00 89.62 86 ARG A CA 1
ATOM 647 C C . ARG A 1 86 ? 13.041 5.042 2.155 1.00 89.62 86 ARG A C 1
ATOM 649 O O . ARG A 1 86 ? 14.123 5.286 2.678 1.00 89.62 86 ARG A O 1
ATOM 656 N N . HIS A 1 87 ? 12.671 5.539 0.973 1.00 88.88 87 HIS A N 1
ATOM 657 C CA . HIS A 1 87 ? 13.521 6.448 0.199 1.00 88.88 87 HIS A CA 1
ATOM 658 C C . HIS A 1 87 ? 13.570 7.842 0.826 1.00 88.88 87 HIS A C 1
ATOM 660 O O . HIS A 1 87 ? 14.642 8.435 0.895 1.00 88.88 87 HIS A O 1
ATOM 666 N N . ILE A 1 88 ? 12.449 8.337 1.358 1.00 92.19 88 ILE A N 1
ATOM 667 C CA . ILE A 1 88 ? 12.437 9.592 2.123 1.00 92.19 88 ILE A CA 1
ATOM 668 C C . ILE A 1 88 ? 13.349 9.488 3.344 1.00 92.19 88 ILE A C 1
ATOM 670 O O . ILE A 1 88 ? 14.221 10.332 3.519 1.00 92.19 88 ILE A O 1
ATOM 674 N N . ALA A 1 89 ? 13.223 8.420 4.131 1.00 92.00 89 ALA A N 1
ATOM 675 C CA . ALA A 1 89 ? 14.056 8.173 5.301 1.00 92.00 89 ALA A CA 1
ATOM 676 C C . ALA A 1 89 ? 15.544 8.010 4.943 1.00 92.00 89 ALA A C 1
ATOM 678 O O . ALA A 1 89 ? 16.413 8.437 5.701 1.00 92.00 89 ALA A O 1
ATOM 679 N N . ALA A 1 90 ? 15.857 7.410 3.790 1.00 89.56 90 ALA A N 1
ATOM 680 C CA . ALA A 1 90 ? 17.229 7.307 3.300 1.00 89.56 90 ALA A CA 1
ATOM 681 C C . ALA A 1 90 ? 17.802 8.674 2.906 1.00 89.56 90 ALA A C 1
ATOM 683 O O . ALA A 1 90 ? 18.911 8.995 3.325 1.00 89.56 90 ALA A O 1
ATOM 684 N N . ASN A 1 91 ? 17.040 9.491 2.172 1.00 90.62 91 ASN A N 1
ATOM 685 C CA . ASN A 1 91 ? 17.440 10.853 1.811 1.00 90.62 91 ASN A CA 1
ATOM 686 C C . ASN A 1 91 ? 17.600 11.737 3.052 1.00 90.62 91 ASN A C 1
ATOM 688 O O . ASN A 1 91 ? 18.575 12.472 3.159 1.00 90.62 91 ASN A O 1
ATOM 692 N N . PHE A 1 92 ? 16.692 11.612 4.019 1.00 92.62 92 PHE A N 1
ATOM 693 C CA . PHE A 1 92 ? 16.781 12.292 5.306 1.00 92.62 92 PHE A CA 1
ATOM 694 C C . PHE A 1 92 ? 18.079 11.932 6.044 1.00 92.62 92 PHE A C 1
ATOM 696 O O . PHE A 1 92 ? 18.788 12.816 6.516 1.00 92.62 92 PHE A O 1
ATOM 703 N N . ALA A 1 93 ? 18.460 10.648 6.052 1.00 91.31 93 ALA A N 1
ATOM 704 C CA . ALA A 1 93 ? 19.692 10.165 6.682 1.00 91.31 93 ALA A CA 1
ATOM 705 C C . ALA A 1 93 ? 20.995 10.617 5.977 1.00 91.31 93 ALA A C 1
ATOM 707 O O . ALA A 1 93 ? 22.097 10.501 6.536 1.00 91.31 93 ALA A O 1
ATOM 708 N N . LEU A 1 94 ? 20.909 11.124 4.740 1.00 90.25 94 LEU A N 1
ATOM 709 C CA . LEU A 1 94 ? 22.053 11.762 4.084 1.00 90.25 94 LEU A CA 1
ATOM 710 C C . LEU A 1 94 ? 22.391 13.088 4.769 1.00 90.25 94 LEU A C 1
ATOM 712 O O . LEU A 1 94 ? 23.572 13.329 5.023 1.00 90.25 94 LEU A O 1
ATOM 716 N N . THR A 1 95 ? 21.369 13.873 5.119 1.00 91.56 95 THR A N 1
ATOM 717 C CA . THR A 1 95 ? 21.488 15.183 5.774 1.00 91.56 95 THR A CA 1
ATOM 718 C C . THR A 1 95 ? 21.631 15.063 7.291 1.00 91.56 95 THR A C 1
ATOM 720 O O . THR A 1 95 ? 22.548 15.643 7.864 1.00 91.56 95 THR A O 1
ATOM 723 N N . PHE A 1 96 ? 20.777 14.274 7.945 1.00 90.56 96 PHE A N 1
ATOM 724 C CA . PHE A 1 96 ? 20.734 14.145 9.401 1.00 90.56 96 PHE A CA 1
ATOM 725 C C . PHE A 1 96 ? 21.238 12.767 9.832 1.00 90.56 96 PHE A C 1
ATOM 727 O O . PHE A 1 96 ? 20.647 11.735 9.510 1.00 90.56 96 PHE A O 1
ATOM 734 N N . LYS A 1 97 ? 22.362 12.724 10.552 1.00 82.12 97 LYS A N 1
ATOM 735 C CA . LYS A 1 97 ? 22.942 11.470 11.054 1.00 82.12 97 LYS A CA 1
ATOM 736 C C . LYS A 1 97 ? 22.265 11.077 12.370 1.00 82.12 97 LYS A C 1
ATOM 738 O O . LYS A 1 97 ? 22.197 11.886 13.281 1.00 82.12 97 LYS A O 1
ATOM 743 N N . GLY A 1 98 ? 21.798 9.832 12.477 1.00 77.69 98 GLY A N 1
ATOM 744 C CA . GLY A 1 98 ? 21.212 9.288 13.710 1.00 77.69 98 GLY A CA 1
ATOM 745 C C . GLY A 1 98 ? 20.092 8.284 13.437 1.00 77.69 98 GLY A C 1
ATOM 746 O O . GLY A 1 98 ? 19.246 8.503 12.569 1.00 77.69 98 GLY A O 1
ATOM 747 N N . LYS A 1 99 ? 20.081 7.154 14.159 1.00 74.06 99 LYS A N 1
ATOM 748 C CA . LYS A 1 99 ? 19.023 6.136 14.012 1.00 74.06 99 LYS A CA 1
ATOM 749 C C . LYS A 1 99 ? 17.685 6.619 14.578 1.00 74.06 99 LYS A C 1
ATOM 751 O O . LYS A 1 99 ? 16.651 6.313 13.987 1.00 74.06 99 LYS A O 1
ATOM 756 N N . ASP A 1 100 ? 17.712 7.399 15.656 1.00 85.31 100 ASP A N 1
ATOM 757 C CA . ASP A 1 100 ? 16.502 7.899 16.310 1.00 85.31 100 ASP A CA 1
ATOM 758 C C . ASP A 1 100 ? 15.756 8.918 15.444 1.00 85.31 100 ASP A C 1
ATOM 760 O O . ASP A 1 100 ? 14.564 8.740 15.213 1.00 85.31 100 ASP A O 1
ATOM 764 N N . ALA A 1 101 ? 16.453 9.882 14.832 1.00 87.88 101 ALA A N 1
ATOM 765 C CA . ALA A 1 101 ? 15.843 10.853 13.916 1.00 87.88 101 ALA A CA 1
ATOM 766 C C . ALA A 1 101 ? 15.138 10.177 12.723 1.00 87.88 101 ALA A C 1
ATOM 768 O O . ALA A 1 101 ? 14.014 10.524 12.360 1.00 87.88 101 ALA A O 1
ATOM 769 N N . ARG A 1 102 ? 15.762 9.138 12.146 1.00 90.12 102 ARG A N 1
ATOM 770 C CA . ARG A 1 102 ? 15.141 8.324 11.089 1.00 90.12 102 ARG A CA 1
ATOM 771 C C . ARG A 1 102 ? 13.872 7.628 11.588 1.00 90.12 102 ARG A C 1
ATOM 773 O O . ARG A 1 102 ? 12.890 7.580 10.854 1.00 90.12 102 ARG A O 1
ATOM 780 N N . ARG A 1 103 ? 13.898 7.057 12.797 1.00 91.00 103 ARG A N 1
ATOM 781 C CA . ARG A 1 103 ? 12.738 6.377 13.393 1.00 91.00 103 ARG A CA 1
ATOM 782 C C . ARG A 1 103 ? 11.590 7.356 13.632 1.00 91.00 103 ARG A C 1
ATOM 784 O O . ARG A 1 103 ? 10.470 7.032 13.265 1.00 91.00 103 ARG A O 1
ATOM 791 N N . LEU A 1 104 ? 11.870 8.537 14.181 1.00 92.94 104 LEU A N 1
ATOM 792 C CA . LEU A 1 104 ? 10.869 9.578 14.437 1.00 92.94 104 LEU A CA 1
ATOM 793 C C . LEU A 1 104 ? 10.160 10.011 13.147 1.00 92.94 104 LEU A C 1
ATOM 795 O O . LEU A 1 104 ? 8.934 9.992 13.094 1.00 92.94 104 LEU A O 1
ATOM 799 N N . LEU A 1 105 ? 10.915 10.287 12.076 1.00 94.94 105 LEU A N 1
ATOM 800 C CA . LEU A 1 105 ? 10.336 10.628 10.770 1.00 94.94 105 LEU A CA 1
ATOM 801 C C . LEU A 1 105 ? 9.452 9.501 10.213 1.00 94.94 105 LEU A C 1
ATOM 803 O O . LEU A 1 105 ? 8.385 9.756 9.660 1.00 94.94 105 LEU A O 1
ATOM 807 N N . VAL A 1 106 ? 9.899 8.247 10.337 1.00 94.19 106 VAL A N 1
ATOM 808 C CA . VAL A 1 106 ? 9.123 7.088 9.877 1.00 94.19 106 VAL A CA 1
ATOM 809 C C . VAL A 1 106 ? 7.845 6.932 10.704 1.00 94.19 106 VAL A C 1
ATOM 811 O O . VAL A 1 106 ? 6.794 6.702 10.118 1.00 94.19 106 VAL A O 1
ATOM 814 N N . ASN A 1 107 ? 7.904 7.097 12.026 1.00 94.06 107 ASN A N 1
ATOM 815 C CA . ASN A 1 107 ? 6.721 7.041 12.882 1.00 94.06 107 ASN A CA 1
ATOM 816 C C . ASN A 1 107 ? 5.710 8.134 12.514 1.00 94.06 107 ASN A C 1
ATOM 818 O O . ASN A 1 107 ? 4.543 7.814 12.310 1.00 94.06 107 ASN A O 1
ATOM 822 N N . ALA A 1 108 ? 6.168 9.377 12.318 1.00 95.44 108 ALA A N 1
ATOM 823 C CA . ALA A 1 108 ? 5.323 10.469 11.837 1.00 95.44 108 ALA A CA 1
ATOM 824 C C . ALA A 1 108 ? 4.664 10.113 10.494 1.00 95.44 108 ALA A C 1
ATOM 826 O O . ALA A 1 108 ? 3.456 10.232 10.334 1.00 95.44 108 ALA A O 1
ATOM 827 N N . ALA A 1 109 ? 5.426 9.579 9.536 1.00 96.00 109 ALA A N 1
ATOM 828 C CA . ALA A 1 109 ? 4.877 9.187 8.238 1.00 96.00 109 ALA A CA 1
ATOM 829 C C . ALA A 1 109 ? 3.777 8.117 8.336 1.00 96.00 109 ALA A C 1
ATOM 831 O O . ALA A 1 109 ? 2.812 8.163 7.578 1.00 96.00 109 ALA A O 1
ATOM 832 N N . TYR A 1 110 ? 3.925 7.147 9.244 1.00 94.62 110 TYR A N 1
ATOM 833 C CA . TYR A 1 110 ? 2.950 6.074 9.462 1.00 94.62 110 TYR A CA 1
ATOM 834 C C . TYR A 1 110 ? 1.771 6.478 10.357 1.00 94.62 110 TYR A C 1
ATOM 836 O O . TYR A 1 110 ? 0.840 5.675 10.486 1.00 94.62 110 TYR A O 1
ATOM 844 N N . ALA A 1 111 ? 1.790 7.668 10.957 1.00 93.94 111 ALA A N 1
ATOM 845 C CA . ALA A 1 111 ? 0.696 8.157 11.783 1.00 93.94 111 ALA A CA 1
ATOM 846 C C . ALA A 1 111 ? -0.615 8.172 10.989 1.00 93.94 111 ALA A C 1
ATOM 848 O O . ALA A 1 111 ? -0.651 8.593 9.828 1.00 93.94 111 ALA A O 1
ATOM 849 N N . LYS A 1 112 ? -1.685 7.669 11.612 1.00 91.69 112 LYS A N 1
ATOM 850 C CA . LYS A 1 112 ? -3.013 7.560 10.976 1.00 91.69 112 LYS A CA 1
ATOM 851 C C . LYS A 1 112 ? -3.867 8.802 11.168 1.00 91.69 112 LYS A C 1
ATOM 853 O O . LYS A 1 112 ? -4.865 8.967 10.480 1.00 91.69 112 LYS A O 1
ATOM 858 N N . THR A 1 113 ? -3.476 9.649 12.109 1.00 92.75 113 THR A N 1
ATOM 859 C CA . THR A 1 113 ? -4.184 10.871 12.476 1.00 92.75 113 THR A CA 1
ATOM 860 C C . THR A 1 113 ? -3.207 12.035 12.487 1.00 92.75 113 THR A C 1
ATOM 862 O O . THR A 1 113 ? -2.009 11.839 12.698 1.00 92.75 113 THR A O 1
ATOM 865 N N . GLU A 1 114 ? -3.728 13.241 12.284 1.00 94.88 114 GLU A N 1
ATOM 866 C CA . GLU A 1 114 ? -2.957 14.479 12.419 1.00 94.88 114 GLU A CA 1
ATOM 867 C C . GLU A 1 114 ? -2.396 14.627 13.842 1.00 94.88 114 GLU A C 1
ATOM 869 O O . GLU A 1 114 ? -1.219 14.910 14.013 1.00 94.88 114 GLU A O 1
ATOM 874 N N . VAL A 1 115 ? -3.179 14.276 14.868 1.00 93.38 115 VAL A N 1
ATOM 875 C CA . VAL A 1 115 ? -2.744 14.348 16.275 1.00 93.38 115 VAL A CA 1
ATOM 876 C C . VAL A 1 115 ? -1.539 13.440 16.560 1.00 93.38 115 VAL A C 1
ATOM 878 O O . VAL A 1 115 ? -0.590 13.846 17.229 1.00 93.38 115 VAL A O 1
ATOM 881 N N . GLU A 1 116 ? -1.550 12.202 16.056 1.00 92.56 116 GLU A N 1
ATOM 882 C CA . GLU A 1 116 ? -0.401 11.297 16.192 1.00 92.56 116 GLU A CA 1
ATOM 883 C C . GLU A 1 116 ? 0.798 11.786 15.364 1.00 92.56 116 GLU A C 1
ATOM 885 O O . GLU A 1 116 ? 1.945 11.645 15.794 1.00 92.56 116 GLU A O 1
ATOM 890 N N . PHE A 1 117 ? 0.554 12.367 14.185 1.00 95.44 117 PHE A N 1
ATOM 891 C CA . PHE A 1 117 ? 1.608 12.959 13.367 1.00 95.44 117 PHE A CA 1
ATOM 892 C C . PHE A 1 117 ? 2.298 14.098 14.117 1.00 95.44 117 PHE A C 1
ATOM 894 O O . PHE A 1 117 ? 3.519 14.050 14.273 1.00 95.44 117 PHE A O 1
ATOM 901 N N . ASP A 1 118 ? 1.527 15.055 14.630 1.00 95.75 118 ASP A N 1
ATOM 902 C CA . ASP A 1 118 ? 2.023 16.215 15.367 1.00 95.75 118 ASP A CA 1
ATOM 903 C C . ASP A 1 118 ? 2.822 15.791 16.595 1.00 95.75 118 ASP A C 1
ATOM 905 O O . ASP A 1 118 ? 3.917 16.301 16.811 1.00 95.75 118 ASP A O 1
ATOM 909 N N . TYR A 1 119 ? 2.367 14.769 17.329 1.00 93.56 119 TYR A N 1
ATOM 910 C CA . TYR A 1 119 ? 3.125 14.197 18.444 1.00 93.56 119 TYR A CA 1
ATOM 911 C C . TYR A 1 119 ? 4.545 13.769 18.033 1.00 93.56 119 TYR A C 1
ATOM 913 O O . TYR A 1 119 ? 5.533 14.152 18.665 1.00 93.56 119 TYR A O 1
ATOM 921 N N . TRP A 1 120 ? 4.678 12.988 16.956 1.00 94.31 120 TRP A N 1
ATOM 922 C CA . TRP A 1 120 ? 5.994 12.557 16.473 1.00 94.31 120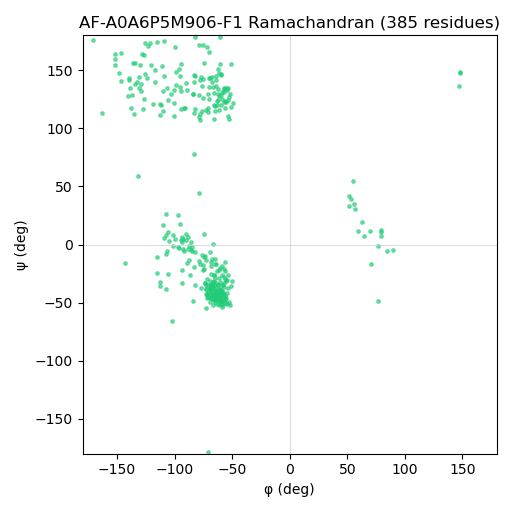 TRP A CA 1
ATOM 923 C C . TRP A 1 120 ? 6.802 13.711 15.878 1.00 94.31 120 TRP A C 1
ATOM 925 O O . TRP A 1 120 ? 8.030 13.738 16.005 1.00 94.31 120 TRP A O 1
ATOM 935 N N . PHE A 1 121 ? 6.128 14.652 15.221 1.00 94.44 121 PHE A N 1
ATOM 936 C CA . PHE A 1 121 ? 6.757 15.783 14.553 1.00 94.44 121 PHE A CA 1
ATOM 937 C C . PHE A 1 121 ? 7.263 16.835 15.548 1.00 94.44 121 PHE A C 1
ATOM 939 O O . PHE A 1 121 ? 8.324 17.412 15.328 1.00 94.44 121 PHE A O 1
ATOM 946 N N . ASP A 1 122 ? 6.589 17.017 16.682 1.00 95.25 122 ASP A N 1
ATOM 947 C CA . ASP A 1 122 ? 7.031 17.865 17.789 1.00 95.25 122 ASP A CA 1
ATOM 948 C C . ASP A 1 122 ? 8.268 17.289 18.481 1.00 95.25 122 ASP A C 1
ATOM 950 O O . ASP A 1 122 ? 9.219 18.027 18.754 1.00 95.25 122 ASP A O 1
ATOM 954 N N . ILE A 1 123 ? 8.324 15.965 18.680 1.00 93.81 123 ILE A N 1
ATOM 955 C CA . ILE A 1 123 ? 9.542 15.304 19.176 1.00 93.81 123 ILE A CA 1
ATOM 956 C C . ILE A 1 123 ? 10.689 15.534 18.185 1.00 93.81 123 ILE A C 1
ATOM 958 O O . ILE A 1 123 ? 11.778 15.943 18.587 1.00 93.81 123 ILE A O 1
ATOM 962 N N . LEU A 1 124 ? 10.444 15.346 16.883 1.00 92.94 124 LEU A N 1
ATOM 963 C CA . LEU A 1 124 ? 11.445 15.597 15.842 1.00 92.94 124 LEU A CA 1
ATOM 964 C C . LEU A 1 124 ? 11.928 17.060 15.852 1.00 92.94 124 LEU A C 1
ATOM 966 O O . LEU A 1 124 ? 13.126 17.314 15.721 1.00 92.94 124 LEU A O 1
ATOM 970 N N . ARG A 1 125 ? 11.012 18.015 16.057 1.00 94.25 125 ARG A N 1
ATOM 971 C CA . ARG A 1 125 ? 11.317 19.448 16.159 1.00 94.25 125 ARG A CA 1
ATOM 972 C C . ARG A 1 125 ? 12.173 19.763 17.382 1.00 94.25 125 ARG A C 1
ATOM 974 O O . ARG A 1 125 ? 13.079 20.584 17.277 1.00 94.25 125 ARG A O 1
ATOM 981 N N . SER A 1 126 ? 11.894 19.115 18.513 1.00 93.81 126 SER A N 1
ATOM 982 C CA . SER A 1 126 ? 12.644 19.296 19.761 1.00 93.81 126 SER A CA 1
ATOM 983 C C . SER A 1 126 ? 14.085 18.785 19.665 1.00 93.81 126 SER A C 1
ATOM 985 O O . SER A 1 126 ? 14.986 19.394 20.235 1.00 93.81 126 SER A O 1
ATOM 987 N N . GLU A 1 127 ? 14.312 17.721 18.887 1.00 91.81 127 GLU A N 1
ATOM 988 C CA . GLU A 1 127 ? 15.647 17.185 18.605 1.00 91.81 127 GLU A CA 1
ATOM 989 C C . GLU A 1 127 ? 16.450 18.138 17.712 1.00 91.81 127 GLU A C 1
ATOM 991 O O . GLU A 1 127 ? 17.606 18.454 17.995 1.00 91.81 127 GLU A O 1
ATOM 996 N N . ASN A 1 128 ? 15.849 18.592 16.607 1.00 92.69 128 ASN A N 1
ATOM 997 C CA . ASN A 1 128 ? 16.452 19.576 15.715 1.00 92.69 128 ASN A CA 1
ATOM 998 C C . ASN A 1 128 ? 15.390 20.203 14.788 1.00 92.69 128 ASN A C 1
ATOM 1000 O O . ASN A 1 128 ? 14.919 19.526 13.869 1.00 92.69 128 ASN A O 1
ATOM 1004 N N . PRO A 1 129 ? 15.083 21.508 14.918 1.00 94.75 129 PRO A N 1
ATOM 1005 C CA . PRO A 1 129 ? 14.086 22.180 14.080 1.00 94.75 129 PRO A CA 1
ATOM 1006 C C . PRO A 1 129 ? 14.339 22.057 12.568 1.00 94.75 129 PRO A C 1
ATOM 1008 O O . PRO A 1 129 ? 13.393 21.921 11.791 1.00 94.75 129 PRO A O 1
ATOM 1011 N N . ALA A 1 130 ? 15.608 21.985 12.143 1.00 96.00 130 ALA A N 1
ATOM 1012 C CA . ALA A 1 130 ? 15.963 21.833 10.733 1.00 96.00 130 ALA A CA 1
ATOM 1013 C C . ALA A 1 130 ? 15.467 20.506 10.125 1.00 96.00 130 ALA A C 1
ATOM 1015 O O . ALA A 1 130 ? 15.316 20.406 8.905 1.00 96.00 130 ALA A O 1
ATOM 1016 N N . MET A 1 131 ? 15.208 19.479 10.947 1.00 95.00 131 MET A N 1
ATOM 1017 C CA . MET A 1 131 ? 14.620 18.214 10.493 1.00 95.00 131 MET A CA 1
ATOM 1018 C C . MET A 1 131 ? 13.177 18.407 10.017 1.00 95.00 131 MET A C 1
ATOM 1020 O O . MET A 1 131 ? 12.811 17.886 8.960 1.00 95.00 131 MET A O 1
ATOM 1024 N N . CYS A 1 132 ? 12.384 19.188 10.753 1.00 94.75 132 CYS A N 1
ATOM 1025 C CA . CYS A 1 132 ? 11.025 19.552 10.357 1.00 94.75 132 CYS A CA 1
ATOM 1026 C C . CYS A 1 132 ? 11.039 20.453 9.123 1.00 94.75 132 CYS A C 1
ATOM 1028 O O . CYS A 1 132 ? 10.325 20.168 8.167 1.00 94.75 132 CYS A O 1
ATOM 1030 N N . ASP A 1 133 ? 11.919 21.459 9.078 1.00 95.88 133 ASP A N 1
ATOM 1031 C CA . ASP A 1 133 ? 12.063 22.332 7.903 1.00 95.88 133 ASP A CA 1
ATOM 1032 C C . ASP A 1 133 ? 12.430 21.551 6.640 1.00 95.88 133 ASP A C 1
ATOM 1034 O O . ASP A 1 133 ? 12.020 21.898 5.533 1.00 95.88 133 ASP A O 1
ATOM 1038 N N . TRP A 1 134 ? 13.222 20.486 6.779 1.00 96.12 134 TRP A N 1
ATOM 1039 C CA . TRP A 1 134 ? 13.532 19.594 5.670 1.00 96.12 134 TRP A CA 1
ATOM 1040 C C . TRP A 1 134 ? 12.306 18.794 5.224 1.00 96.12 134 TRP A C 1
ATOM 1042 O O . TRP A 1 134 ? 12.057 18.693 4.021 1.00 96.12 134 TRP A O 1
ATOM 1052 N N . ALA A 1 135 ? 11.545 18.234 6.170 1.00 95.31 135 ALA A N 1
ATOM 1053 C CA . ALA A 1 135 ? 10.366 17.420 5.878 1.00 95.31 135 ALA A CA 1
ATOM 1054 C C . ALA A 1 135 ? 9.227 18.255 5.267 1.00 95.31 135 ALA A C 1
ATOM 1056 O O . ALA A 1 135 ? 8.604 17.811 4.305 1.00 95.31 135 ALA A O 1
ATOM 1057 N N . ASN A 1 136 ? 9.053 19.500 5.722 1.00 95.81 136 ASN A N 1
ATOM 1058 C CA . ASN A 1 136 ? 8.050 20.456 5.236 1.00 95.81 136 ASN A CA 1
ATOM 1059 C C . ASN A 1 136 ? 8.261 20.895 3.779 1.00 95.81 136 ASN A C 1
ATOM 1061 O O . ASN A 1 136 ? 7.368 21.474 3.169 1.00 95.81 136 ASN A O 1
ATOM 1065 N N . ARG A 1 137 ? 9.420 20.596 3.177 1.00 95.44 137 ARG A N 1
ATOM 1066 C CA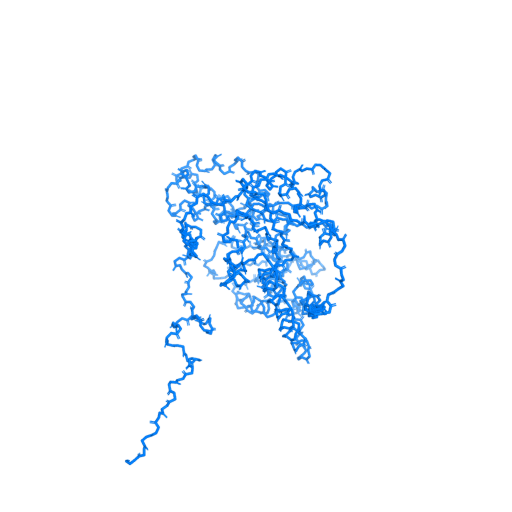 . ARG A 1 137 ? 9.659 20.796 1.732 1.00 95.44 137 ARG A CA 1
ATOM 1067 C C . ARG A 1 137 ? 8.942 19.763 0.864 1.00 95.44 137 ARG A C 1
ATOM 1069 O O . ARG A 1 137 ? 8.983 19.862 -0.362 1.00 95.44 137 ARG A O 1
ATOM 1076 N N . ILE A 1 138 ? 8.385 18.721 1.474 1.00 94.44 138 ILE A N 1
ATOM 1077 C CA . ILE A 1 138 ? 7.643 17.661 0.804 1.00 94.44 138 ILE A CA 1
ATOM 1078 C C . ILE A 1 138 ? 6.189 17.792 1.244 1.00 94.44 138 ILE A C 1
ATOM 1080 O O . ILE A 1 138 ? 5.894 17.683 2.432 1.00 94.44 138 ILE A O 1
ATOM 1084 N N . GLU A 1 139 ? 5.290 17.988 0.283 1.00 94.88 139 GLU A N 1
ATOM 1085 C CA . GLU A 1 139 ? 3.848 18.007 0.530 1.00 94.88 139 GLU A CA 1
ATOM 1086 C C . GLU A 1 139 ? 3.415 16.754 1.307 1.00 94.88 139 GLU A C 1
ATOM 1088 O O . GLU A 1 139 ? 3.774 15.637 0.925 1.00 94.88 139 GLU A O 1
ATOM 1093 N N . TYR A 1 140 ? 2.671 16.936 2.400 1.00 95.75 140 TYR A N 1
ATOM 1094 C CA . TYR A 1 140 ? 2.352 15.857 3.337 1.00 95.75 140 TYR A CA 1
ATOM 1095 C C . TYR A 1 140 ? 1.602 14.696 2.679 1.00 95.75 140 TYR A C 1
ATOM 1097 O O . TYR A 1 140 ? 2.008 13.552 2.865 1.00 95.75 140 TYR A O 1
ATOM 1105 N N . SER A 1 141 ? 0.630 14.969 1.803 1.00 94.31 141 SER A N 1
ATOM 1106 C CA . SER A 1 141 ? -0.104 13.955 1.016 1.00 94.31 141 SER A CA 1
ATOM 1107 C C . SER A 1 141 ? 0.821 12.959 0.286 1.00 94.31 141 SER A C 1
ATOM 1109 O O . SER A 1 141 ? 0.523 11.766 0.138 1.00 94.31 141 SER A O 1
ATOM 1111 N N . LEU A 1 142 ? 2.015 13.410 -0.117 1.00 94.50 142 LEU A N 1
ATOM 1112 C CA . LEU A 1 142 ? 2.990 12.594 -0.829 1.00 94.50 142 LEU A CA 1
ATOM 1113 C C . LEU A 1 142 ? 3.756 11.639 0.088 1.00 94.50 142 LEU A C 1
ATOM 1115 O O . LEU A 1 142 ? 4.322 10.671 -0.421 1.00 94.50 142 LEU A O 1
ATOM 1119 N N . TRP A 1 143 ? 3.775 11.804 1.412 1.00 94.94 143 TRP A N 1
ATOM 1120 C CA . TRP A 1 143 ? 4.597 10.949 2.284 1.00 94.94 143 TRP A CA 1
ATOM 1121 C C . TRP A 1 143 ? 4.018 10.567 3.644 1.00 94.94 143 TRP A C 1
ATOM 1123 O O . TRP A 1 143 ? 4.532 9.615 4.237 1.00 94.94 143 TRP A O 1
ATOM 1133 N N . THR A 1 144 ? 2.980 11.245 4.120 1.00 95.88 144 THR A N 1
ATOM 1134 C CA . THR A 1 144 ? 2.284 10.924 5.367 1.00 95.88 144 THR A CA 1
ATOM 1135 C C . THR A 1 144 ? 1.027 10.122 5.070 1.00 95.88 144 THR A C 1
ATOM 1137 O O . THR A 1 144 ? 0.415 10.258 4.011 1.00 95.88 144 THR A O 1
ATOM 1140 N N . GLN A 1 145 ? 0.666 9.235 5.993 1.00 94.31 145 GLN A N 1
ATOM 1141 C CA . GLN A 1 145 ? -0.516 8.404 5.830 1.00 94.31 145 GLN A CA 1
ATOM 1142 C C . GLN A 1 145 ? -1.799 9.137 6.239 1.00 94.31 145 GLN A C 1
ATOM 1144 O O . GLN A 1 145 ? -2.805 8.978 5.574 1.00 94.31 145 GLN A O 1
ATOM 1149 N N . HIS A 1 146 ? -1.778 10.000 7.258 1.00 94.12 146 HIS A N 1
ATOM 1150 C CA . HIS A 1 146 ? -2.976 10.759 7.655 1.00 94.12 146 HIS A CA 1
ATOM 1151 C C . HIS A 1 146 ? -3.494 11.746 6.580 1.00 94.12 146 HIS A C 1
ATOM 1153 O O . HIS A 1 146 ? -4.640 12.174 6.663 1.00 94.12 146 HIS A O 1
ATOM 1159 N N . CYS A 1 147 ? -2.678 12.099 5.574 1.00 94.88 147 CYS A N 1
ATOM 1160 C CA . CYS A 1 147 ? -3.063 12.959 4.444 1.00 94.88 147 CYS A CA 1
ATOM 1161 C C . CYS A 1 147 ? -3.256 12.193 3.120 1.00 94.88 147 CYS A C 1
ATOM 1163 O O . CYS A 1 147 ? -3.295 12.824 2.064 1.00 94.88 147 CYS A O 1
ATOM 1165 N N . ASP A 1 148 ? -3.294 10.855 3.120 1.00 91.50 148 ASP A N 1
ATOM 1166 C CA . ASP A 1 148 ? -3.340 10.074 1.873 1.00 91.50 148 ASP A CA 1
ATOM 1167 C C . ASP A 1 148 ? -4.760 9.809 1.336 1.00 91.50 148 ASP A C 1
ATOM 1169 O O . ASP A 1 148 ? -4.903 9.252 0.241 1.00 91.50 148 ASP A O 1
ATOM 1173 N N . GLU A 1 149 ? -5.785 10.235 2.083 1.00 92.00 149 GLU A N 1
ATOM 1174 C CA . GLU A 1 149 ? -7.211 9.959 1.843 1.00 92.00 149 GLU A CA 1
ATOM 1175 C C . GLU A 1 149 ? -7.481 8.457 1.647 1.00 92.00 149 GLU A C 1
ATOM 1177 O O . GLU A 1 149 ? -8.190 8.035 0.734 1.00 92.00 149 GLU A O 1
ATOM 1182 N N . ASP A 1 150 ? -6.824 7.636 2.468 1.00 90.88 150 ASP A N 1
ATOM 1183 C CA . ASP A 1 150 ? -6.961 6.184 2.563 1.00 90.88 150 ASP A CA 1
ATOM 1184 C C . ASP A 1 150 ? -6.542 5.408 1.303 1.00 90.88 150 ASP A C 1
ATOM 1186 O O . ASP A 1 150 ? -6.678 4.182 1.228 1.00 90.88 150 ASP A O 1
ATOM 1190 N N . ARG A 1 151 ? -5.964 6.087 0.306 1.00 92.75 151 ARG A N 1
ATOM 1191 C CA . ARG A 1 151 ? -5.622 5.504 -1.003 1.00 92.75 151 ARG A CA 1
ATOM 1192 C C . ARG A 1 151 ? -4.496 4.476 -0.946 1.00 92.75 151 ARG A C 1
ATOM 1194 O O . ARG A 1 151 ? -4.313 3.713 -1.895 1.00 92.75 151 ARG A O 1
ATOM 1201 N N . ARG A 1 152 ? -3.693 4.459 0.123 1.00 92.12 152 ARG A N 1
ATOM 1202 C CA . ARG A 1 152 ? -2.515 3.581 0.213 1.00 92.12 152 ARG A CA 1
ATOM 1203 C C . ARG A 1 152 ? -2.810 2.197 0.779 1.00 92.12 152 ARG A C 1
ATOM 1205 O O . ARG A 1 152 ? -1.925 1.348 0.691 1.00 92.12 152 ARG A O 1
ATOM 1212 N N . PHE A 1 153 ? -3.973 1.952 1.391 1.00 91.81 153 PHE A N 1
ATOM 1213 C CA . PHE A 1 153 ? -4.282 0.671 2.058 1.00 91.81 153 PHE A CA 1
ATOM 1214 C C . PHE A 1 153 ? -3.192 0.232 3.068 1.00 91.81 153 PHE A C 1
ATOM 1216 O O . PHE A 1 153 ? -2.869 -0.949 3.208 1.00 91.81 153 PHE A O 1
ATOM 1223 N N . GLY A 1 154 ? -2.532 1.185 3.740 1.00 89.06 154 GLY A N 1
ATOM 1224 C CA . GLY A 1 154 ? -1.400 0.898 4.636 1.00 89.06 154 GLY A CA 1
ATOM 1225 C C . GLY A 1 154 ? -0.027 0.769 3.970 1.00 89.06 154 GLY A C 1
ATOM 1226 O O . GLY A 1 154 ? 0.987 0.643 4.668 1.00 89.06 154 GLY A O 1
ATOM 1227 N N . HIS A 1 155 ? 0.061 0.814 2.641 1.00 89.56 155 HIS A N 1
ATOM 1228 C CA . HIS A 1 155 ? 1.327 0.726 1.927 1.00 89.56 155 HIS A CA 1
ATOM 1229 C C . HIS A 1 155 ? 2.079 2.057 1.937 1.00 89.56 155 HIS A C 1
ATOM 1231 O O . HIS A 1 155 ? 1.744 3.001 1.238 1.00 89.56 155 HIS A O 1
ATOM 1237 N N . MET A 1 156 ? 3.186 2.112 2.674 1.00 90.38 156 MET A N 1
ATOM 1238 C CA . MET A 1 156 ? 4.077 3.285 2.664 1.00 90.38 156 MET A CA 1
ATOM 1239 C C . MET A 1 156 ? 5.389 3.031 1.920 1.00 90.38 156 MET A C 1
ATOM 1241 O O . MET A 1 156 ? 6.185 3.945 1.711 1.00 90.38 156 MET A O 1
ATOM 1245 N N . THR A 1 157 ? 5.659 1.783 1.532 1.00 86.88 157 THR A N 1
ATOM 1246 C CA . THR A 1 157 ? 6.958 1.377 0.986 1.00 86.88 157 THR A CA 1
ATOM 1247 C C . THR A 1 157 ? 6.815 0.599 -0.302 1.00 86.88 157 THR A C 1
ATOM 1249 O O . THR A 1 157 ? 5.973 -0.288 -0.404 1.00 86.88 157 THR A O 1
ATOM 1252 N N . THR A 1 158 ? 7.748 0.812 -1.218 1.00 74.69 158 THR A N 1
ATOM 1253 C CA . THR A 1 158 ? 7.938 -0.052 -2.374 1.00 74.69 158 THR A CA 1
ATOM 1254 C C . THR A 1 158 ? 8.693 -1.311 -1.932 1.00 74.69 158 THR A C 1
ATOM 1256 O O . THR A 1 158 ? 9.888 -1.270 -1.628 1.00 74.69 158 THR A O 1
ATOM 1259 N N . ASN A 1 159 ? 8.017 -2.463 -1.845 1.00 64.25 159 ASN A N 1
ATOM 1260 C CA . ASN A 1 159 ? 8.660 -3.730 -1.452 1.00 64.25 159 ASN A CA 1
ATOM 1261 C C . ASN A 1 159 ? 9.448 -4.378 -2.614 1.00 64.25 159 ASN A C 1
ATOM 1263 O O . ASN A 1 159 ? 9.374 -5.580 -2.875 1.00 64.25 159 ASN A O 1
ATOM 1267 N N . ILE A 1 160 ? 10.211 -3.546 -3.331 1.00 59.97 160 ILE A N 1
ATOM 1268 C CA . ILE A 1 160 ? 10.933 -3.890 -4.561 1.00 59.97 160 ILE A CA 1
ATOM 1269 C C . ILE A 1 160 ? 11.943 -5.009 -4.301 1.00 59.97 160 ILE A C 1
ATOM 1271 O O . ILE A 1 160 ? 12.074 -5.924 -5.111 1.00 59.97 160 ILE A O 1
ATOM 1275 N N . SER A 1 161 ? 12.645 -4.989 -3.165 1.00 55.91 161 SER A N 1
ATOM 1276 C CA . SER A 1 161 ? 13.756 -5.917 -2.942 1.00 55.91 161 SER A CA 1
ATOM 1277 C C . SER A 1 161 ? 13.307 -7.373 -2.802 1.00 55.91 161 SER A C 1
ATOM 1279 O O . SER A 1 161 ? 13.979 -8.245 -3.344 1.00 55.91 161 SER A O 1
ATOM 1281 N N . GLU A 1 162 ? 12.190 -7.675 -2.137 1.00 59.47 162 GLU A N 1
ATOM 1282 C CA . GLU A 1 162 ? 11.744 -9.062 -1.932 1.00 59.47 162 GLU A CA 1
ATOM 1283 C C . GLU A 1 162 ? 11.228 -9.696 -3.236 1.00 59.47 162 GLU A C 1
ATOM 1285 O O . GLU A 1 162 ? 11.654 -10.797 -3.597 1.00 59.47 162 GLU A O 1
ATOM 1290 N N . CYS A 1 163 ? 10.394 -8.973 -3.992 1.00 65.06 163 CYS A N 1
ATOM 1291 C CA . CYS A 1 163 ? 9.822 -9.443 -5.258 1.00 65.06 163 CYS A CA 1
ATOM 1292 C C . CYS A 1 163 ? 10.894 -9.610 -6.342 1.00 65.06 163 CYS A C 1
ATOM 1294 O O . CYS A 1 163 ? 11.075 -10.695 -6.904 1.00 65.06 163 CYS A O 1
ATOM 1296 N N . VAL A 1 164 ? 11.698 -8.565 -6.558 1.00 65.44 164 VAL A N 1
ATOM 1297 C CA . VAL A 1 164 ? 12.764 -8.568 -7.563 1.00 65.44 164 VAL A CA 1
ATOM 1298 C C . VAL A 1 164 ? 13.864 -9.563 -7.189 1.00 65.44 164 VAL A C 1
ATOM 1300 O O . VAL A 1 164 ? 14.468 -10.168 -8.072 1.00 65.44 164 VAL A O 1
ATOM 1303 N N . ASN A 1 165 ? 14.145 -9.799 -5.901 1.00 63.88 165 ASN A N 1
ATOM 1304 C CA . ASN A 1 165 ? 15.046 -10.888 -5.511 1.00 63.88 165 ASN A CA 1
ATOM 1305 C C . ASN A 1 165 ? 14.438 -12.261 -5.791 1.00 63.88 165 ASN A C 1
ATOM 1307 O O . ASN A 1 165 ? 15.186 -13.131 -6.213 1.00 63.88 165 ASN A O 1
ATOM 1311 N N . SER A 1 166 ? 13.136 -12.473 -5.590 1.00 65.44 166 SER A N 1
ATOM 1312 C CA . SER A 1 166 ? 12.482 -13.755 -5.882 1.00 65.44 166 SER A CA 1
ATOM 1313 C C . SER A 1 166 ? 12.499 -14.076 -7.383 1.00 65.44 166 SER A C 1
ATOM 1315 O O . SER A 1 166 ? 12.961 -15.143 -7.789 1.00 65.44 166 SER A O 1
ATOM 1317 N N . ILE A 1 167 ? 12.090 -13.124 -8.227 1.00 65.75 167 ILE A N 1
ATOM 1318 C CA . ILE A 1 167 ? 12.017 -13.312 -9.687 1.00 65.75 167 ILE A CA 1
ATOM 1319 C C . ILE A 1 167 ? 13.408 -13.331 -10.305 1.00 65.75 167 ILE A C 1
ATOM 1321 O O . ILE A 1 167 ? 13.700 -14.181 -11.139 1.00 65.75 167 ILE A O 1
ATOM 1325 N N . LEU A 1 168 ? 14.301 -12.438 -9.867 1.00 67.00 168 LEU A N 1
ATOM 1326 C CA . LEU A 1 168 ? 15.611 -12.300 -10.497 1.00 67.00 168 LEU A CA 1
ATOM 1327 C C . LEU A 1 168 ? 16.715 -13.144 -9.849 1.00 67.00 168 LEU A C 1
ATOM 1329 O O . LEU A 1 168 ? 17.881 -13.050 -10.252 1.00 67.00 168 LEU A O 1
ATOM 1333 N N . LYS A 1 169 ? 16.392 -13.982 -8.852 1.00 67.56 169 LYS A N 1
ATOM 1334 C CA . LYS A 1 169 ? 17.386 -14.845 -8.199 1.00 67.56 169 LYS A CA 1
ATOM 1335 C C . LYS A 1 169 ? 18.092 -15.718 -9.232 1.00 67.56 169 LYS A C 1
ATOM 1337 O O . LYS A 1 169 ? 17.448 -16.546 -9.868 1.00 67.56 169 LYS A O 1
ATOM 1342 N N . GLY A 1 170 ? 19.404 -15.553 -9.374 1.00 65.06 170 GLY A N 1
ATOM 1343 C CA . GLY A 1 170 ? 20.218 -16.346 -10.299 1.00 65.06 170 GLY A CA 1
ATOM 1344 C C . GLY A 1 170 ? 20.105 -15.959 -11.778 1.00 65.06 170 GLY A C 1
ATOM 1345 O O . GLY A 1 170 ? 20.817 -16.549 -12.579 1.00 65.06 170 GLY A O 1
ATOM 1346 N N . VAL A 1 171 ? 19.278 -14.967 -12.150 1.00 67.56 171 VAL A N 1
ATOM 1347 C CA . VAL A 1 171 ? 19.037 -14.618 -13.569 1.00 67.56 171 VAL A CA 1
ATOM 1348 C C . VAL A 1 171 ? 19.524 -13.223 -13.980 1.00 67.56 171 VAL A C 1
ATOM 1350 O O . VAL A 1 171 ? 19.629 -12.947 -15.169 1.00 67.56 171 VAL A O 1
ATOM 1353 N N . ARG A 1 172 ? 19.919 -12.357 -13.030 1.00 61.69 172 ARG A N 1
ATOM 1354 C CA . ARG A 1 172 ? 20.352 -10.958 -13.295 1.00 61.69 172 ARG A CA 1
ATOM 1355 C C . ARG A 1 172 ? 21.514 -10.805 -14.283 1.00 61.69 172 ARG A C 1
ATOM 1357 O O . ARG A 1 172 ? 21.659 -9.753 -14.893 1.00 61.69 172 ARG A O 1
ATOM 1364 N N . ASN A 1 173 ? 22.325 -11.846 -14.460 1.00 65.88 173 ASN A N 1
ATOM 1365 C CA . ASN A 1 173 ? 23.472 -11.829 -15.368 1.00 65.88 173 ASN A CA 1
ATOM 1366 C C . ASN A 1 173 ? 23.238 -12.618 -16.665 1.00 65.88 173 ASN A C 1
ATOM 1368 O O . ASN A 1 173 ? 24.143 -12.687 -17.492 1.00 65.88 173 ASN A O 1
ATOM 1372 N N . LEU A 1 174 ? 22.043 -13.177 -16.875 1.00 70.06 174 LEU A N 1
ATOM 1373 C CA . LEU A 1 174 ? 21.735 -13.953 -18.076 1.00 70.06 174 LEU A CA 1
ATOM 1374 C C . LEU A 1 174 ? 21.540 -13.058 -19.312 1.00 70.06 174 LEU A C 1
ATOM 1376 O O . LEU A 1 174 ? 21.223 -11.872 -19.161 1.00 70.06 174 LEU A O 1
ATOM 1380 N N . PRO A 1 175 ? 21.734 -13.583 -20.537 1.00 76.94 175 PRO A N 1
ATOM 1381 C CA . PRO A 1 175 ? 21.335 -12.905 -21.773 1.00 76.94 175 PRO A CA 1
ATOM 1382 C C . PRO A 1 175 ? 19.870 -12.444 -21.734 1.00 76.94 175 PRO A C 1
ATOM 1384 O O . PRO A 1 175 ? 19.063 -13.026 -21.011 1.00 76.94 175 PRO A O 1
ATOM 1387 N N . VAL A 1 176 ? 19.521 -11.414 -22.515 1.00 79.12 176 VAL A N 1
ATOM 1388 C CA . VAL A 1 176 ? 18.167 -10.818 -22.528 1.00 79.12 176 VAL A CA 1
ATOM 1389 C C . VAL A 1 176 ? 17.089 -11.880 -22.750 1.00 79.12 176 VAL A C 1
ATOM 1391 O O . VAL A 1 176 ? 16.178 -11.996 -21.935 1.00 79.12 176 VAL A O 1
ATOM 1394 N N . CYS A 1 177 ? 17.240 -12.733 -23.766 1.00 79.50 177 CYS A N 1
ATOM 1395 C CA . CYS A 1 177 ? 16.280 -13.803 -24.046 1.00 79.50 177 CYS A CA 1
ATOM 1396 C C . CYS A 1 177 ? 16.105 -14.757 -22.856 1.00 79.50 177 CYS A C 1
ATOM 1398 O O . CYS A 1 177 ? 14.987 -15.128 -22.514 1.00 79.50 177 CYS A O 1
ATOM 1400 N N . SER A 1 178 ? 17.195 -15.133 -22.187 1.00 81.06 178 SER A N 1
ATOM 1401 C CA . SER A 1 178 ? 17.153 -16.001 -21.006 1.00 81.06 178 SER A CA 1
ATOM 1402 C C . SER A 1 178 ? 16.503 -15.316 -19.802 1.00 81.06 178 SER A C 1
ATOM 1404 O O . SER A 1 178 ? 15.787 -15.967 -19.047 1.00 81.06 178 SER A O 1
ATOM 1406 N N . LEU A 1 179 ? 16.725 -14.010 -19.623 1.00 81.50 179 LEU A N 1
ATOM 1407 C CA . LEU A 1 179 ? 16.077 -13.212 -18.584 1.00 81.50 179 LEU A CA 1
ATOM 1408 C C . LEU A 1 179 ? 14.561 -13.145 -18.809 1.00 81.50 179 LEU A C 1
ATOM 1410 O O . LEU A 1 179 ? 13.803 -13.376 -17.867 1.00 81.50 179 LEU A O 1
ATOM 1414 N N . VAL A 1 180 ? 14.127 -12.886 -20.047 1.00 83.81 180 VAL A N 1
ATOM 1415 C CA . VAL A 1 180 ? 12.707 -12.851 -20.430 1.00 83.81 180 VAL A CA 1
ATOM 1416 C C . VAL A 1 180 ? 12.070 -14.230 -20.247 1.00 83.81 180 VAL A C 1
ATOM 1418 O O . VAL A 1 180 ? 11.090 -14.341 -19.514 1.00 83.81 180 VAL A O 1
ATOM 1421 N N . LYS A 1 181 ? 12.673 -15.295 -20.802 1.00 84.38 181 LYS A N 1
ATOM 1422 C CA . LYS A 1 181 ? 12.196 -16.684 -20.646 1.00 84.38 181 LYS A CA 1
ATOM 1423 C C . LYS A 1 181 ? 12.061 -17.073 -19.166 1.00 84.38 181 LYS A C 1
ATOM 1425 O O . LYS A 1 181 ? 11.035 -17.614 -18.762 1.00 84.38 181 LYS A O 1
ATOM 1430 N N . ALA A 1 182 ? 13.061 -16.763 -18.335 1.00 83.25 182 ALA A N 1
ATOM 1431 C CA . ALA A 1 182 ? 13.020 -17.084 -16.909 1.00 83.25 182 ALA A CA 1
ATOM 1432 C C . ALA A 1 182 ? 11.980 -16.259 -16.134 1.00 83.25 182 ALA A C 1
ATOM 1434 O O . ALA A 1 182 ? 11.336 -16.790 -15.230 1.00 83.25 182 ALA A O 1
ATOM 1435 N N . THR A 1 183 ? 11.812 -14.979 -16.475 1.00 82.81 183 THR A N 1
ATOM 1436 C CA . THR A 1 183 ? 10.803 -14.108 -15.853 1.00 82.81 183 THR A CA 1
ATOM 1437 C C . THR A 1 183 ? 9.397 -14.601 -16.187 1.00 82.81 183 THR A C 1
ATOM 1439 O O . THR A 1 183 ? 8.596 -14.788 -15.274 1.00 82.81 183 THR A O 1
ATOM 1442 N N . TYR A 1 184 ? 9.138 -14.911 -17.463 1.00 87.62 184 TYR A N 1
ATOM 1443 C CA . TYR A 1 184 ? 7.874 -15.486 -17.926 1.00 87.62 184 TYR A CA 1
ATOM 1444 C C . TYR A 1 184 ? 7.554 -16.803 -17.211 1.00 87.62 184 TYR A C 1
ATOM 1446 O O . TYR A 1 184 ? 6.493 -16.938 -16.610 1.00 87.62 184 TYR A O 1
ATOM 1454 N N . GLY A 1 185 ? 8.500 -17.750 -17.199 1.00 88.06 185 GLY A N 1
ATOM 1455 C CA . GLY A 1 185 ? 8.303 -19.053 -16.557 1.00 88.06 185 GLY A CA 1
ATOM 1456 C C . GLY A 1 185 ? 8.016 -18.950 -15.055 1.00 88.06 185 GLY A C 1
ATOM 1457 O O . GLY A 1 185 ? 7.111 -19.614 -14.557 1.00 88.06 185 GLY A O 1
ATOM 1458 N N . ARG A 1 186 ? 8.726 -18.072 -14.330 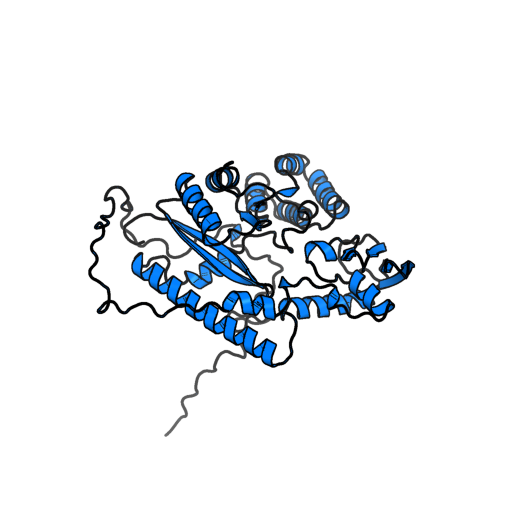1.00 86.75 186 ARG A N 1
ATOM 1459 C CA . ARG A 1 186 ? 8.480 -17.848 -12.893 1.00 86.75 186 ARG A CA 1
ATOM 1460 C C . ARG A 1 186 ? 7.131 -17.197 -12.620 1.00 86.75 186 ARG A C 1
ATOM 1462 O O . ARG A 1 186 ? 6.536 -17.476 -11.582 1.00 86.75 186 ARG A O 1
ATOM 1469 N N . LEU A 1 187 ? 6.663 -16.324 -13.511 1.00 87.75 187 LEU A N 1
ATOM 1470 C CA . LEU A 1 187 ? 5.337 -15.728 -13.387 1.00 87.75 187 LEU A CA 1
ATOM 1471 C C . LEU A 1 187 ? 4.241 -16.743 -13.656 1.00 87.75 187 LEU A C 1
ATOM 1473 O O . LEU A 1 187 ? 3.328 -16.847 -12.846 1.00 87.75 187 LEU A O 1
ATOM 1477 N N . ALA A 1 188 ? 4.384 -17.546 -14.707 1.00 90.81 188 ALA A N 1
ATOM 1478 C CA . ALA A 1 188 ? 3.465 -18.639 -14.991 1.00 90.81 188 ALA A CA 1
ATOM 1479 C C . ALA A 1 188 ? 3.356 -19.603 -13.794 1.00 90.81 188 ALA A C 1
ATOM 1481 O O . ALA A 1 188 ? 2.255 -19.900 -13.334 1.00 90.81 188 ALA A O 1
ATOM 1482 N N . GLU A 1 189 ? 4.489 -20.023 -13.218 1.00 90.06 189 GLU A N 1
ATOM 1483 C CA . GLU A 1 189 ? 4.513 -20.870 -12.017 1.00 90.06 189 GLU A CA 1
ATOM 1484 C C . GLU A 1 189 ? 3.848 -20.184 -10.811 1.00 90.06 189 GLU A C 1
ATOM 1486 O O . GLU A 1 189 ? 3.067 -20.806 -10.087 1.00 90.06 189 GLU A O 1
ATOM 1491 N N . LEU A 1 190 ? 4.132 -18.893 -10.595 1.00 89.19 190 LEU A N 1
ATOM 1492 C CA . LEU A 1 190 ? 3.531 -18.109 -9.518 1.00 89.19 190 LEU A CA 1
ATOM 1493 C C . LEU A 1 190 ? 2.007 -18.050 -9.651 1.00 89.19 190 LEU A C 1
ATOM 1495 O O . LEU A 1 190 ? 1.327 -18.304 -8.659 1.00 89.19 190 LEU A O 1
ATOM 1499 N N . PHE A 1 191 ? 1.493 -17.738 -10.843 1.00 92.25 191 PHE A N 1
ATOM 1500 C CA . PHE A 1 191 ? 0.060 -17.619 -11.115 1.00 92.25 191 PHE A CA 1
ATOM 1501 C C . PHE A 1 191 ? -0.651 -18.956 -10.939 1.00 92.25 191 PHE A C 1
ATOM 1503 O O . PHE A 1 191 ? -1.640 -19.017 -10.218 1.00 92.25 191 PHE A O 1
ATOM 1510 N N . VAL A 1 192 ? -0.101 -20.051 -11.476 1.00 92.75 192 VAL A N 1
ATOM 1511 C CA . VAL A 1 192 ? -0.678 -21.393 -11.288 1.00 92.75 192 VAL A CA 1
ATOM 1512 C C . VAL A 1 192 ? -0.714 -21.772 -9.810 1.00 92.75 192 VAL A C 1
ATOM 1514 O O . VAL A 1 192 ? -1.740 -22.229 -9.307 1.00 92.75 192 VAL A O 1
ATOM 1517 N N . ARG A 1 193 ? 0.395 -21.578 -9.088 1.00 93.00 193 ARG A N 1
ATOM 1518 C CA . ARG A 1 193 ? 0.464 -21.921 -7.665 1.00 93.00 193 ARG A CA 1
ATOM 1519 C C . ARG A 1 193 ? -0.516 -21.084 -6.843 1.00 93.00 193 ARG A C 1
ATOM 1521 O O . ARG A 1 193 ? -1.218 -21.637 -6.004 1.00 93.00 193 ARG A O 1
ATOM 1528 N N . LYS A 1 194 ? -0.565 -19.770 -7.072 1.00 92.56 194 LYS A N 1
ATOM 1529 C CA . LYS A 1 194 ? -1.431 -18.855 -6.318 1.00 92.56 194 LYS A CA 1
ATOM 1530 C C . LYS A 1 194 ? -2.908 -18.992 -6.665 1.00 92.56 194 LYS A C 1
ATOM 1532 O O . LYS A 1 194 ? -3.717 -18.987 -5.743 1.00 92.56 194 LYS A O 1
ATOM 1537 N N . GLY A 1 195 ? -3.238 -19.212 -7.934 1.00 93.56 195 GLY A N 1
ATOM 1538 C CA . GLY A 1 195 ? -4.592 -19.538 -8.375 1.00 93.56 195 GLY A CA 1
ATOM 1539 C C . GLY A 1 195 ? -5.112 -20.800 -7.689 1.00 93.56 195 GLY A C 1
ATOM 1540 O O . GLY A 1 195 ? -6.147 -20.743 -7.036 1.00 93.56 195 GLY A O 1
ATOM 1541 N N . ARG A 1 196 ? -4.337 -21.898 -7.706 1.00 94.31 196 ARG A N 1
ATOM 1542 C CA . ARG A 1 196 ? -4.697 -23.147 -7.002 1.00 94.31 196 ARG A CA 1
ATOM 1543 C C . ARG A 1 196 ? -4.829 -22.967 -5.488 1.00 94.31 196 ARG A C 1
ATOM 1545 O O . ARG A 1 196 ? -5.734 -23.531 -4.885 1.00 94.31 196 ARG A O 1
ATOM 1552 N N . GLU A 1 197 ? -3.928 -22.203 -4.862 1.00 93.69 197 GLU A N 1
ATOM 1553 C CA . GLU A 1 197 ? -4.008 -21.889 -3.426 1.00 93.69 197 GLU A CA 1
ATOM 1554 C C . GLU A 1 197 ? -5.312 -21.145 -3.081 1.00 93.69 197 GLU A C 1
ATOM 1556 O O . GLU A 1 197 ? -5.951 -21.485 -2.085 1.00 93.69 197 GLU A O 1
ATOM 1561 N N . ALA A 1 198 ? -5.697 -20.145 -3.880 1.00 93.00 198 ALA A N 1
ATOM 1562 C CA . ALA A 1 198 ? -6.911 -19.356 -3.666 1.00 93.00 198 ALA A CA 1
ATOM 1563 C C . ALA A 1 198 ? -8.187 -20.161 -3.971 1.00 93.00 198 ALA A C 1
ATOM 1565 O O . ALA A 1 198 ? -9.121 -20.147 -3.173 1.00 93.00 198 ALA A O 1
ATOM 1566 N N . GLU A 1 199 ? -8.195 -20.927 -5.062 1.00 93.56 199 GLU A N 1
ATOM 1567 C CA . GLU A 1 199 ? -9.302 -21.807 -5.451 1.00 93.56 199 GLU A CA 1
ATOM 1568 C C . GLU A 1 199 ? -9.580 -22.873 -4.385 1.00 93.56 199 GLU A C 1
ATOM 1570 O O . GLU A 1 199 ? -10.721 -23.051 -3.960 1.00 93.56 199 GLU A O 1
ATOM 1575 N N . ALA A 1 200 ? -8.533 -23.530 -3.872 1.00 94.25 200 ALA A N 1
ATOM 1576 C CA . ALA A 1 200 ? -8.675 -24.507 -2.797 1.00 94.25 200 ALA A CA 1
ATOM 1577 C C . ALA A 1 200 ? -9.264 -23.878 -1.521 1.00 94.25 200 ALA A C 1
ATOM 1579 O O . ALA A 1 200 ? -10.120 -24.479 -0.876 1.00 94.25 200 ALA A O 1
ATOM 1580 N N . GLN A 1 201 ? -8.845 -22.658 -1.164 1.00 92.75 201 GLN A N 1
ATOM 1581 C CA . GLN A 1 201 ? -9.389 -21.934 -0.007 1.00 92.75 201 GLN A CA 1
ATOM 1582 C C . GLN A 1 201 ? -10.877 -21.611 -0.191 1.00 92.75 201 GLN A C 1
ATOM 1584 O O . GLN A 1 201 ? -11.672 -21.863 0.719 1.00 92.75 201 GLN A O 1
ATOM 1589 N N . MET A 1 202 ? -11.270 -21.144 -1.379 1.00 93.31 202 MET A N 1
ATOM 1590 C CA . MET A 1 202 ? -12.677 -20.919 -1.724 1.00 93.31 202 MET A CA 1
ATOM 1591 C C . MET A 1 202 ? -13.496 -22.214 -1.661 1.00 93.31 202 MET A C 1
ATOM 1593 O O . MET A 1 202 ? -14.586 -22.216 -1.093 1.00 93.31 202 MET A O 1
ATOM 1597 N N . GLY A 1 203 ? -12.949 -23.333 -2.149 1.00 92.44 203 GLY A N 1
ATOM 1598 C CA . GLY A 1 203 ? -13.587 -24.652 -2.066 1.00 92.44 203 GLY A CA 1
ATOM 1599 C C . GLY A 1 203 ? -13.834 -25.140 -0.632 1.00 92.44 203 GLY A C 1
ATOM 1600 O O . GLY A 1 203 ? -14.732 -25.945 -0.408 1.00 92.44 203 GLY A O 1
ATOM 1601 N N . THR A 1 204 ? -13.098 -24.619 0.357 1.00 93.44 204 THR A N 1
ATOM 1602 C CA . THR A 1 204 ? -13.339 -24.895 1.789 1.00 93.44 204 THR A CA 1
ATOM 1603 C C . THR A 1 204 ? -14.330 -23.939 2.464 1.00 93.44 204 THR A C 1
ATOM 1605 O O . THR A 1 204 ? -14.492 -23.991 3.681 1.00 93.44 204 THR A O 1
ATOM 1608 N N . GLY A 1 205 ? -14.987 -23.050 1.711 1.00 91.94 205 GLY A N 1
ATOM 1609 C CA . GLY A 1 205 ? -15.947 -22.081 2.252 1.00 91.94 205 GLY A CA 1
ATOM 1610 C C . GLY A 1 205 ? -15.310 -20.854 2.915 1.00 91.94 205 GLY A C 1
ATOM 1611 O O . GLY A 1 205 ? -16.009 -20.081 3.570 1.00 91.94 205 GLY A O 1
ATOM 1612 N N . GLN A 1 206 ? -13.996 -20.646 2.771 1.00 92.81 206 GLN A N 1
ATOM 1613 C CA . GLN A 1 206 ? -13.345 -19.435 3.275 1.00 92.81 206 GLN A CA 1
ATOM 1614 C C . GLN A 1 206 ? -13.755 -18.229 2.419 1.00 92.81 206 GLN A C 1
ATOM 1616 O O . GLN A 1 206 ? -13.643 -18.261 1.196 1.00 92.81 206 GLN A O 1
ATOM 1621 N N . GLN A 1 207 ? -14.200 -17.147 3.066 1.00 95.12 207 GLN A N 1
ATOM 1622 C CA . GLN A 1 207 ? -14.647 -15.927 2.378 1.00 95.12 207 GLN A CA 1
ATOM 1623 C C . GLN A 1 207 ? -13.535 -14.877 2.223 1.00 95.12 207 GLN A C 1
ATOM 1625 O O . GLN A 1 207 ? -13.498 -14.149 1.233 1.00 95.12 207 GLN A O 1
ATOM 1630 N N . PHE A 1 208 ? -12.623 -14.794 3.193 1.00 97.25 208 PHE A N 1
ATOM 1631 C CA . PHE A 1 208 ? -11.633 -13.722 3.305 1.00 97.25 208 PHE A CA 1
ATOM 1632 C C . PHE A 1 208 ? -10.203 -14.244 3.273 1.00 97.25 208 PHE A C 1
ATOM 1634 O O . PHE A 1 208 ? -9.927 -15.383 3.653 1.00 97.25 208 PHE A O 1
ATOM 1641 N N . SER A 1 209 ? -9.282 -13.384 2.842 1.00 95.44 209 SER A N 1
ATOM 1642 C CA . SER A 1 209 ? -7.864 -13.698 2.766 1.00 95.44 209 SER A CA 1
ATOM 1643 C C . SER A 1 209 ? -7.286 -14.063 4.136 1.00 95.44 209 SER A C 1
ATOM 1645 O O . SER A 1 209 ? -7.657 -13.511 5.175 1.00 95.44 209 SER A O 1
ATOM 1647 N N . GLN A 1 210 ? -6.316 -14.977 4.150 1.00 94.69 210 GLN A N 1
ATOM 1648 C CA . GLN A 1 210 ? -5.655 -15.395 5.390 1.00 94.69 210 GLN A CA 1
ATOM 1649 C C . GLN A 1 210 ? -4.947 -14.235 6.098 1.00 94.69 210 GLN A C 1
ATOM 1651 O O . GLN A 1 210 ? -4.837 -14.239 7.324 1.00 94.69 210 GLN A O 1
ATOM 1656 N N . TYR A 1 211 ? -4.428 -13.266 5.337 1.00 94.38 211 TYR A N 1
ATOM 1657 C CA . TYR A 1 211 ? -3.873 -12.035 5.889 1.00 94.38 211 TYR A CA 1
ATOM 1658 C C . TYR A 1 211 ? -4.923 -11.278 6.707 1.00 94.38 211 TYR A C 1
ATOM 1660 O O . TYR A 1 211 ? -4.689 -11.018 7.888 1.00 94.38 211 TYR A O 1
ATOM 1668 N N . LEU A 1 212 ? -6.089 -11.000 6.113 1.00 96.88 212 LEU A N 1
ATOM 1669 C CA . LEU A 1 212 ? -7.157 -10.283 6.797 1.00 96.88 212 LEU A CA 1
ATOM 1670 C C . LEU A 1 212 ? -7.641 -11.048 8.030 1.00 96.88 212 LEU A C 1
ATOM 1672 O O . LEU A 1 212 ? -7.745 -10.456 9.099 1.00 96.88 212 LEU A O 1
ATOM 1676 N N . VAL A 1 213 ? -7.896 -12.354 7.912 1.00 97.06 213 VAL A N 1
ATOM 1677 C CA . VAL A 1 213 ? -8.381 -13.170 9.040 1.00 97.06 213 VAL A CA 1
ATOM 1678 C C . VAL A 1 213 ? -7.423 -13.076 10.231 1.00 97.06 213 VAL A C 1
ATOM 1680 O O . VAL A 1 213 ? -7.861 -12.825 11.351 1.00 97.06 213 VAL A O 1
ATOM 1683 N N . LYS A 1 214 ? -6.107 -13.156 9.996 1.00 97.00 214 LYS A N 1
ATOM 1684 C CA . LYS A 1 214 ? -5.096 -12.977 11.055 1.00 97.00 214 LYS A CA 1
ATOM 1685 C C . LYS A 1 214 ? -5.145 -11.587 11.691 1.00 97.00 214 LYS A C 1
ATOM 1687 O O . LYS A 1 214 ? -4.973 -11.472 12.905 1.00 97.00 214 LYS A O 1
ATOM 1692 N N . CYS A 1 215 ? -5.351 -10.540 10.892 1.00 96.56 215 CYS A N 1
ATOM 1693 C CA . CYS A 1 215 ? -5.505 -9.172 11.388 1.00 96.56 215 CYS A CA 1
ATOM 1694 C C . CYS A 1 215 ? -6.774 -9.020 12.234 1.00 96.56 215 CYS A C 1
ATOM 1696 O O . CYS A 1 215 ? -6.702 -8.481 13.335 1.00 96.56 215 CYS A O 1
ATOM 1698 N N . ILE A 1 216 ? -7.908 -9.554 11.779 1.00 97.94 216 ILE A N 1
ATOM 1699 C CA . ILE A 1 216 ? -9.174 -9.519 12.518 1.00 97.94 216 ILE A CA 1
ATOM 1700 C C . ILE A 1 216 ? -9.067 -10.301 13.827 1.00 97.94 216 ILE A C 1
ATOM 1702 O O . ILE A 1 216 ? -9.452 -9.785 14.869 1.00 97.94 216 ILE A O 1
ATOM 1706 N N . GLU A 1 217 ? -8.478 -11.498 13.828 1.00 97.12 217 GLU A N 1
ATOM 1707 C CA . GLU A 1 217 ? -8.246 -12.270 15.055 1.00 97.12 217 GLU A CA 1
ATOM 1708 C C . GLU A 1 217 ? -7.368 -11.520 16.063 1.00 97.12 217 GLU A C 1
ATOM 1710 O O . GLU A 1 217 ? -7.614 -11.579 17.269 1.00 97.12 217 GLU A O 1
ATOM 1715 N N . ALA A 1 218 ? -6.335 -10.815 15.591 1.00 95.50 218 ALA A N 1
ATOM 1716 C CA . ALA A 1 218 ? -5.513 -9.963 16.442 1.00 95.50 218 ALA A CA 1
ATOM 1717 C C . ALA A 1 218 ? -6.313 -8.785 17.002 1.00 95.50 218 ALA A C 1
ATOM 1719 O O . ALA A 1 218 ? -6.304 -8.572 18.215 1.00 95.50 218 ALA A O 1
ATOM 1720 N N . ASN A 1 219 ? -7.063 -8.088 16.151 1.00 95.69 219 ASN A N 1
ATOM 1721 C CA . ASN A 1 219 ? -7.870 -6.949 16.561 1.00 95.69 219 ASN A CA 1
ATOM 1722 C C . ASN A 1 219 ? -8.999 -7.359 17.523 1.00 95.69 219 ASN A C 1
ATOM 1724 O O . ASN A 1 219 ? -9.274 -6.624 18.463 1.00 95.69 219 ASN A O 1
ATOM 1728 N N . LEU A 1 220 ? -9.599 -8.545 17.358 1.00 95.94 220 LEU A N 1
ATOM 1729 C CA . LEU A 1 220 ? -10.610 -9.109 18.264 1.00 95.94 220 LEU A CA 1
ATOM 1730 C C . LEU A 1 220 ? -10.058 -9.392 19.664 1.00 95.94 220 LEU A C 1
ATOM 1732 O O . LEU A 1 220 ? -10.796 -9.287 20.643 1.00 95.94 220 LEU A O 1
ATOM 1736 N N . ARG A 1 221 ? -8.777 -9.765 19.785 1.00 93.06 221 ARG A N 1
ATOM 1737 C CA . ARG A 1 221 ? -8.131 -9.906 21.100 1.00 93.06 221 ARG A CA 1
ATOM 1738 C C . ARG A 1 221 ? -8.010 -8.545 21.777 1.00 93.06 221 ARG A C 1
ATOM 1740 O O . ARG A 1 221 ? -8.395 -8.425 22.934 1.00 93.06 221 ARG A O 1
ATOM 1747 N N . THR A 1 222 ? -7.559 -7.532 21.038 1.00 90.94 222 THR A N 1
ATOM 1748 C CA . THR A 1 222 ? -7.433 -6.159 21.544 1.00 90.94 222 THR A CA 1
ATOM 1749 C C . THR A 1 222 ? -8.793 -5.534 21.873 1.00 90.94 222 THR A C 1
ATOM 1751 O O . THR A 1 222 ? -8.920 -4.851 22.882 1.00 90.94 222 THR A O 1
ATOM 1754 N N . ALA A 1 223 ? -9.835 -5.832 21.091 1.00 92.44 223 ALA A N 1
ATOM 1755 C CA . ALA A 1 223 ? -11.186 -5.288 21.255 1.00 92.44 223 ALA A CA 1
ATOM 1756 C C . ALA A 1 223 ? -11.813 -5.552 22.640 1.00 92.44 223 ALA A C 1
ATOM 1758 O O . ALA A 1 223 ? -12.727 -4.845 23.050 1.00 92.44 223 ALA A O 1
ATOM 1759 N N . ARG A 1 224 ? -11.314 -6.557 23.373 1.00 89.38 224 ARG A N 1
ATOM 1760 C CA . ARG A 1 224 ? -11.770 -6.915 24.728 1.00 89.38 224 ARG A CA 1
ATOM 1761 C C . ARG A 1 224 ? -11.334 -5.920 25.806 1.00 89.38 224 ARG A C 1
ATOM 1763 O O . ARG A 1 224 ? -11.834 -5.994 26.921 1.00 89.38 224 ARG A O 1
ATOM 1770 N N . HIS A 1 225 ? -10.403 -5.025 25.485 1.00 88.50 225 HIS A N 1
ATOM 1771 C CA . HIS A 1 225 ? -9.828 -4.044 26.405 1.00 88.50 225 HIS A CA 1
ATOM 1772 C C . HIS A 1 225 ? -10.525 -2.678 26.338 1.00 88.50 225 HIS A C 1
ATOM 1774 O O . HIS A 1 225 ? -9.978 -1.675 26.797 1.00 88.50 225 HIS A O 1
ATOM 1780 N N . PHE A 1 226 ? -11.732 -2.624 25.770 1.00 91.62 226 PHE A N 1
ATOM 1781 C CA . PHE A 1 226 ? -12.465 -1.379 25.588 1.00 91.62 226 PHE A CA 1
ATOM 1782 C C . PHE A 1 226 ? -13.865 -1.434 26.188 1.00 91.62 226 PHE A C 1
ATOM 1784 O O . PHE A 1 226 ? -14.540 -2.463 26.139 1.00 91.62 226 PHE A O 1
ATOM 1791 N N . THR A 1 227 ? -14.315 -0.289 26.692 1.00 92.62 227 THR A N 1
ATOM 1792 C CA . THR A 1 227 ? -15.711 -0.057 27.067 1.00 92.62 227 THR A CA 1
ATOM 1793 C C . THR A 1 227 ? -16.390 0.726 25.956 1.00 92.62 227 THR A C 1
ATOM 1795 O O . THR A 1 227 ? -15.843 1.718 25.478 1.00 92.62 227 THR A O 1
ATOM 1798 N N . VAL A 1 228 ? -17.578 0.283 25.546 1.00 95.38 228 VAL A N 1
ATOM 1799 C CA . VAL A 1 228 ? -18.347 0.892 24.456 1.00 95.38 228 VAL A CA 1
ATOM 1800 C C . VAL A 1 228 ? -19.580 1.587 25.020 1.00 95.38 228 VAL A C 1
ATOM 1802 O O . VAL A 1 228 ? -20.337 0.984 25.782 1.00 95.38 228 VAL A O 1
ATOM 1805 N N . THR A 1 229 ? -19.805 2.822 24.583 1.00 94.00 229 THR A N 1
ATOM 1806 C CA . THR A 1 229 ? -21.025 3.588 24.844 1.00 94.00 229 THR A CA 1
ATOM 1807 C C . THR A 1 229 ? -21.693 3.908 23.512 1.00 94.00 229 THR A C 1
ATOM 1809 O O . THR A 1 229 ? -21.088 4.539 22.647 1.00 94.00 229 THR A O 1
ATOM 1812 N N . LEU A 1 230 ? -22.936 3.461 23.333 1.00 90.75 230 LEU A N 1
ATOM 1813 C CA . LEU A 1 230 ? -23.752 3.764 22.156 1.00 90.75 230 LEU A CA 1
ATOM 1814 C C . LEU A 1 230 ? -24.446 5.121 22.340 1.00 90.75 230 LEU A C 1
ATOM 1816 O O . LEU A 1 230 ? -25.096 5.331 23.363 1.00 90.75 230 LEU A O 1
ATOM 1820 N N . TYR A 1 231 ? -24.334 6.006 21.349 1.00 85.31 231 TYR A N 1
ATOM 1821 C CA . TYR A 1 231 ? -24.985 7.324 21.355 1.00 85.31 231 TYR A CA 1
ATOM 1822 C C . TYR A 1 231 ? -26.157 7.397 20.377 1.00 85.31 231 TYR A C 1
ATOM 1824 O O . TYR A 1 231 ? -27.185 7.981 20.710 1.00 85.31 231 TYR A O 1
ATOM 1832 N N . ASP A 1 232 ? -26.024 6.777 19.202 1.00 81.94 232 ASP A N 1
ATOM 1833 C CA . ASP A 1 232 ? -27.066 6.756 18.177 1.00 81.94 232 ASP A CA 1
ATOM 1834 C C . ASP A 1 232 ? -27.212 5.343 17.610 1.00 81.94 232 ASP A C 1
ATOM 1836 O O . ASP A 1 232 ? -26.308 4.812 16.958 1.00 81.94 232 ASP A O 1
ATOM 1840 N N . ARG A 1 233 ? -28.362 4.722 17.887 1.00 75.00 233 ARG A N 1
ATOM 1841 C CA . ARG A 1 233 ? -28.669 3.369 17.423 1.00 75.00 233 ARG A CA 1
ATOM 1842 C C . ARG A 1 233 ? -28.876 3.314 15.912 1.00 75.00 233 ARG A C 1
ATOM 1844 O O . ARG A 1 233 ? -28.472 2.327 15.301 1.00 75.00 233 ARG A O 1
ATOM 1851 N N . ASP A 1 234 ? -29.506 4.329 15.336 1.00 77.06 234 ASP A N 1
ATOM 1852 C CA . ASP A 1 234 ? -29.919 4.313 13.935 1.00 77.06 234 ASP A CA 1
ATOM 1853 C C . ASP A 1 234 ? -28.711 4.560 13.025 1.00 77.06 234 ASP A C 1
ATOM 1855 O O . ASP A 1 234 ? -28.552 3.887 12.008 1.00 77.06 234 ASP A O 1
ATOM 1859 N N . ASN A 1 235 ? -27.793 5.432 13.454 1.00 73.94 235 ASN A N 1
ATOM 1860 C CA . ASN A 1 235 ? -26.560 5.734 12.722 1.00 73.94 235 ASN A CA 1
ATOM 1861 C C . ASN A 1 235 ? -25.358 4.864 13.134 1.00 73.94 235 ASN A C 1
ATOM 1863 O O . ASN A 1 235 ? -24.311 4.899 12.486 1.00 73.94 235 ASN A O 1
ATOM 1867 N N . SER A 1 236 ? -25.511 4.023 14.167 1.00 88.56 236 SER A N 1
ATOM 1868 C CA . SER A 1 236 ? -24.433 3.188 14.717 1.00 88.56 236 SER A CA 1
ATOM 1869 C C . SER A 1 236 ? -23.203 4.020 15.108 1.00 88.56 236 SER A C 1
ATOM 1871 O O . SER A 1 236 ? -22.081 3.748 14.662 1.00 88.56 236 SER A O 1
ATOM 1873 N N . GLU A 1 237 ? -23.441 5.035 15.943 1.00 93.81 237 GLU A N 1
ATOM 1874 C CA . GLU A 1 237 ? -22.426 5.947 16.483 1.00 93.81 237 GLU A CA 1
ATOM 1875 C C . GLU A 1 237 ? -22.083 5.595 17.932 1.00 93.81 237 GLU A C 1
ATOM 1877 O O . GLU A 1 237 ? -22.959 5.472 18.800 1.00 93.81 237 GLU A O 1
ATOM 1882 N N . TYR A 1 238 ? -20.786 5.471 18.207 1.00 95.69 238 TYR A N 1
ATOM 1883 C CA . TYR A 1 238 ? -20.261 5.006 19.486 1.00 95.69 238 TYR A CA 1
ATOM 1884 C C . TYR A 1 238 ? -19.114 5.882 19.976 1.00 95.69 238 TYR A C 1
ATOM 1886 O O . TYR A 1 238 ? -18.361 6.447 19.180 1.00 95.69 238 TYR A O 1
ATOM 1894 N N . THR A 1 239 ? -18.897 5.874 21.289 1.00 95.81 239 THR A N 1
ATOM 1895 C CA . THR A 1 239 ? -17.574 6.133 21.860 1.00 95.81 239 THR A CA 1
ATOM 1896 C C . THR A 1 239 ? -16.996 4.852 22.446 1.00 95.81 239 THR A C 1
ATOM 1898 O O . THR A 1 239 ? -17.711 3.994 22.969 1.00 95.81 239 THR A O 1
ATOM 1901 N N . VAL A 1 240 ? -15.681 4.709 22.323 1.00 93.69 240 VAL A N 1
ATOM 1902 C CA . VAL A 1 240 ? -14.918 3.554 22.784 1.00 93.69 240 VAL A CA 1
ATOM 1903 C C . VAL A 1 240 ? -13.786 4.060 23.662 1.00 93.69 240 VAL A C 1
ATOM 1905 O O . VAL A 1 240 ? -12.929 4.800 23.182 1.00 93.69 240 VAL A O 1
ATOM 1908 N N . ALA A 1 241 ? -13.796 3.685 24.938 1.00 92.06 241 ALA A N 1
ATOM 1909 C CA . ALA A 1 241 ? -12.795 4.094 25.918 1.00 92.06 241 ALA A CA 1
ATOM 1910 C C . ALA A 1 241 ? -11.847 2.936 26.256 1.00 92.06 241 ALA A C 1
ATOM 1912 O O . ALA A 1 241 ? -12.293 1.808 26.495 1.00 92.06 241 ALA A O 1
ATOM 1913 N N . GLU A 1 242 ? -10.544 3.214 26.302 1.00 85.56 242 GLU A N 1
ATOM 1914 C CA . GLU A 1 242 ? -9.535 2.252 26.747 1.00 85.56 242 GLU A CA 1
ATOM 1915 C C . GLU A 1 242 ? -9.641 1.987 28.249 1.00 85.56 242 GLU A C 1
ATOM 1917 O O . GLU A 1 242 ? -9.577 2.907 29.060 1.00 85.56 242 GLU A O 1
ATOM 1922 N N . THR A 1 243 ? -9.780 0.714 28.633 1.00 78.69 243 THR A N 1
ATOM 1923 C CA . THR A 1 243 ? -9.784 0.314 30.052 1.00 78.69 243 THR A CA 1
ATOM 1924 C C . THR A 1 243 ? -8.402 -0.093 30.548 1.00 78.69 243 THR A C 1
ATOM 1926 O O . THR A 1 243 ? -8.125 -0.024 31.744 1.00 78.69 243 THR A O 1
ATOM 1929 N N . THR A 1 244 ? -7.512 -0.481 29.633 1.00 72.56 244 THR A N 1
ATOM 1930 C CA . THR A 1 244 ? -6.111 -0.811 29.913 1.00 72.56 244 THR A CA 1
ATOM 1931 C C . THR A 1 244 ? -5.209 -0.267 28.811 1.00 72.56 244 THR A C 1
ATOM 1933 O O . THR A 1 244 ? -5.585 -0.396 27.644 1.00 72.56 244 THR A O 1
ATOM 1936 N N . PRO A 1 245 ? -4.009 0.254 29.135 1.00 70.12 245 PRO A N 1
ATOM 1937 C CA . PRO A 1 245 ? -3.055 0.696 28.126 1.00 70.12 245 PRO A CA 1
ATOM 1938 C C . PRO A 1 245 ? -2.730 -0.429 27.142 1.00 70.12 245 PRO A C 1
ATOM 1940 O O . PRO A 1 245 ? -2.271 -1.503 27.534 1.00 70.12 245 PRO A O 1
ATOM 1943 N N . THR A 1 246 ? -2.941 -0.173 25.856 1.00 65.69 246 THR A N 1
ATOM 1944 C CA . THR A 1 246 ? -2.708 -1.141 24.771 1.00 65.69 246 THR A CA 1
ATOM 1945 C C . THR A 1 246 ? -1.251 -1.162 24.285 1.00 65.69 246 THR A C 1
ATOM 1947 O O . THR A 1 246 ? -0.880 -1.987 23.450 1.00 65.69 246 THR A O 1
ATOM 1950 N N . GLY A 1 247 ? -0.395 -0.295 24.843 1.00 61.62 247 GLY A N 1
ATOM 1951 C CA . GLY A 1 247 ? 1.027 -0.183 24.495 1.00 61.62 247 GLY A CA 1
ATOM 1952 C C . GLY A 1 247 ? 1.306 0.607 23.209 1.00 61.62 247 GLY A C 1
ATOM 1953 O O . GLY A 1 247 ? 2.452 0.647 22.766 1.00 61.62 247 GLY A O 1
ATOM 1954 N N . SER A 1 248 ? 0.285 1.235 22.619 1.00 66.62 248 SER A N 1
ATOM 1955 C CA . SER A 1 248 ? 0.373 2.129 21.455 1.00 66.62 248 SER A CA 1
ATOM 1956 C C . SER A 1 248 ? -0.025 3.568 21.803 1.00 66.62 248 SER A C 1
ATOM 1958 O O . SER A 1 248 ? -0.464 3.840 22.919 1.00 66.62 248 SER A O 1
ATOM 1960 N N . PHE A 1 249 ? 0.134 4.493 20.846 1.00 69.06 249 PHE A N 1
ATOM 1961 C CA . PHE A 1 249 ? -0.393 5.855 20.960 1.00 69.06 249 PHE A CA 1
ATOM 1962 C C . PHE A 1 249 ? -1.895 5.803 21.270 1.00 69.06 249 PHE A C 1
ATOM 1964 O O . PHE A 1 249 ? -2.649 5.152 20.543 1.00 69.06 249 PHE A O 1
ATOM 1971 N N . SER A 1 250 ? -2.305 6.456 22.359 1.00 77.38 250 SER A N 1
ATOM 1972 C CA . SER A 1 250 ? -3.677 6.421 22.859 1.00 77.38 250 SER A CA 1
ATOM 1973 C C . SER A 1 250 ? -4.208 7.827 23.112 1.00 77.38 250 SER A C 1
ATOM 1975 O O . SER A 1 250 ? -3.553 8.633 23.769 1.00 77.38 250 SER A O 1
ATOM 1977 N N . LEU A 1 251 ? -5.416 8.094 22.614 1.00 75.69 251 LEU A N 1
ATOM 1978 C CA . LEU A 1 251 ? -6.204 9.291 22.929 1.00 75.69 251 LEU A CA 1
ATOM 1979 C C . LEU A 1 251 ? -7.178 9.037 24.094 1.00 75.69 251 LEU A C 1
ATOM 1981 O O . LEU A 1 251 ? -7.962 9.911 24.457 1.00 75.69 251 LEU A O 1
ATOM 1985 N N . GLY A 1 252 ? -7.162 7.832 24.674 1.00 83.94 252 GLY A N 1
ATOM 1986 C CA . GLY A 1 252 ? -8.044 7.402 25.758 1.00 83.94 252 GLY A CA 1
ATOM 1987 C C . GLY A 1 252 ? -9.465 7.060 25.306 1.00 83.94 252 GLY A C 1
ATOM 1988 O O . GLY A 1 252 ? -9.975 6.002 25.666 1.00 83.94 252 GLY A O 1
ATOM 1989 N N . THR A 1 253 ? -10.116 7.923 24.521 1.00 91.25 253 THR A N 1
ATOM 1990 C CA . THR A 1 253 ? -11.463 7.692 23.971 1.00 91.25 253 THR A CA 1
ATOM 1991 C C . THR A 1 253 ? -11.514 8.002 22.479 1.00 91.25 253 THR A C 1
ATOM 1993 O O . THR A 1 253 ? -10.948 8.991 22.025 1.00 91.25 253 THR A O 1
ATOM 1996 N N . TYR A 1 254 ? -12.235 7.172 21.728 1.00 93.88 254 TYR A N 1
ATOM 1997 C CA . TYR A 1 254 ? -12.373 7.270 20.278 1.00 93.88 254 TYR A CA 1
ATOM 1998 C C . TYR A 1 254 ? -13.839 7.240 19.869 1.00 93.88 254 TYR A C 1
ATOM 2000 O O . TYR A 1 254 ? -14.597 6.410 20.373 1.00 93.88 254 TYR A O 1
ATOM 2008 N N . ARG A 1 255 ? -14.237 8.078 18.911 1.00 95.31 255 ARG A N 1
ATOM 2009 C CA . ARG A 1 255 ? -15.527 7.932 18.229 1.00 95.31 255 ARG A CA 1
ATOM 2010 C C . ARG A 1 255 ? -15.419 6.896 17.118 1.00 95.31 255 ARG A C 1
ATOM 2012 O O . ARG A 1 255 ? -14.376 6.756 16.466 1.00 95.31 255 ARG A O 1
ATOM 2019 N N . VAL A 1 256 ? -16.501 6.153 16.922 1.00 97.00 256 VAL A N 1
ATOM 2020 C CA . VAL A 1 256 ? -16.626 5.121 15.891 1.00 97.00 256 VAL A CA 1
ATOM 2021 C C . VAL A 1 256 ? -17.999 5.233 15.245 1.00 97.00 256 VAL A C 1
ATOM 2023 O O . VAL A 1 256 ? -19.001 5.162 15.951 1.00 97.00 256 VAL A O 1
ATOM 2026 N N . SER A 1 257 ? -18.025 5.297 13.915 1.00 96.75 257 SER A N 1
ATOM 2027 C CA . SER A 1 257 ? -19.236 5.151 13.108 1.00 96.75 257 SER A CA 1
ATOM 2028 C C . SER A 1 257 ? -19.138 3.855 12.313 1.00 96.75 257 SER A C 1
ATOM 2030 O O . SER A 1 257 ? -18.308 3.731 11.406 1.00 96.75 257 SER A O 1
ATOM 2032 N N . LEU A 1 258 ? -19.966 2.859 12.640 1.00 95.88 258 LEU A N 1
ATOM 2033 C CA . LEU A 1 258 ? -20.014 1.630 11.836 1.00 95.88 258 LEU A CA 1
ATOM 2034 C C . LEU A 1 258 ? -20.703 1.875 10.488 1.00 95.88 258 LEU A C 1
ATOM 2036 O O . LEU A 1 258 ? -20.285 1.290 9.488 1.00 95.88 258 LEU A O 1
ATOM 2040 N N . GLY A 1 259 ? -21.713 2.753 10.449 1.00 92.75 259 GLY A N 1
ATOM 2041 C CA . GLY A 1 259 ? -22.425 3.120 9.221 1.00 92.75 259 GLY A CA 1
ATOM 2042 C C . GLY A 1 259 ? -21.503 3.788 8.201 1.00 92.75 259 GLY A C 1
ATOM 2043 O O . GLY A 1 259 ? -21.459 3.374 7.043 1.00 92.75 259 GLY A O 1
ATOM 2044 N N . SER A 1 260 ? -20.689 4.744 8.657 1.00 93.69 260 SER A N 1
ATOM 2045 C CA . SER A 1 260 ? -19.726 5.461 7.808 1.00 93.69 260 SER A CA 1
ATOM 2046 C C . SER A 1 260 ? -18.365 4.765 7.689 1.00 93.69 260 SER A C 1
ATOM 2048 O O . SER A 1 260 ? -17.482 5.262 6.996 1.00 93.69 260 SER A O 1
ATOM 2050 N N . LYS A 1 261 ? -18.173 3.623 8.366 1.00 95.50 261 LYS A N 1
ATOM 2051 C CA . LYS A 1 261 ? -16.903 2.878 8.445 1.00 95.50 261 LYS A CA 1
ATOM 2052 C C . LYS A 1 261 ? -15.714 3.737 8.905 1.00 95.50 261 LYS A C 1
ATOM 2054 O O . LYS A 1 261 ? -14.598 3.588 8.412 1.00 95.50 261 LYS A O 1
ATOM 2059 N N . THR A 1 262 ? -15.941 4.633 9.863 1.00 96.00 262 THR A N 1
ATOM 2060 C CA . THR A 1 262 ? -14.921 5.563 10.364 1.00 96.00 262 THR A CA 1
ATOM 2061 C C . THR A 1 262 ? -14.608 5.330 11.837 1.00 96.00 262 THR A C 1
ATOM 2063 O O . THR A 1 262 ? -15.431 4.864 12.627 1.00 96.00 262 THR A O 1
ATOM 2066 N N . CYS A 1 263 ? -13.371 5.634 12.220 1.00 95.62 263 CYS A N 1
ATOM 2067 C CA . CYS A 1 263 ? -12.933 5.647 13.607 1.00 95.62 263 CYS A CA 1
ATOM 2068 C C . CYS A 1 263 ? -11.881 6.739 13.803 1.00 95.62 263 CYS A C 1
ATOM 2070 O O . CYS A 1 263 ? -10.986 6.883 12.969 1.00 95.62 263 CYS A O 1
ATOM 2072 N N . ASP A 1 264 ? -11.925 7.444 14.932 1.00 95.19 264 ASP A N 1
ATOM 2073 C CA . ASP A 1 264 ? -10.929 8.472 15.272 1.00 95.19 264 ASP A CA 1
ATOM 2074 C C . ASP A 1 264 ? -9.490 7.917 15.330 1.00 95.19 264 ASP A C 1
ATOM 2076 O O . ASP A 1 264 ? -8.538 8.676 15.224 1.00 95.19 264 ASP A O 1
ATOM 2080 N N . CYS A 1 265 ? -9.289 6.597 15.454 1.00 92.81 265 CYS A N 1
ATOM 2081 C CA . CYS A 1 265 ? -7.949 5.997 15.383 1.00 92.81 265 CYS A CA 1
ATOM 2082 C C . CYS A 1 265 ? -7.352 5.941 13.960 1.00 92.81 265 CYS A C 1
ATOM 2084 O O . CYS A 1 265 ? -6.199 5.547 13.803 1.00 92.81 265 CYS A O 1
ATOM 2086 N N . GLY A 1 266 ? -8.141 6.226 12.917 1.00 93.56 266 GLY A N 1
ATOM 2087 C CA . GLY A 1 266 ? -7.738 6.222 11.503 1.00 93.56 266 GLY A CA 1
ATOM 2088 C C . GLY A 1 266 ? -7.456 4.845 10.882 1.00 93.56 266 GLY A C 1
ATOM 2089 O O . GLY A 1 266 ? -7.449 4.706 9.663 1.00 93.56 266 GLY A O 1
ATOM 2090 N N . TYR A 1 267 ? -7.260 3.787 11.678 1.00 94.38 267 TYR A N 1
ATOM 2091 C CA . TYR A 1 267 ? -6.967 2.444 11.154 1.00 94.38 267 TYR A CA 1
ATOM 2092 C C . TYR A 1 267 ? -8.113 1.821 10.353 1.00 94.38 267 TYR A C 1
ATOM 2094 O O . TYR A 1 267 ? -7.842 1.028 9.454 1.00 94.38 267 TYR A O 1
ATOM 2102 N N . PHE A 1 268 ? -9.367 2.134 10.691 1.00 96.00 268 PHE A N 1
ATOM 2103 C CA . PHE A 1 268 ? -10.526 1.554 10.008 1.00 96.00 268 PHE A CA 1
ATOM 2104 C C . PHE A 1 268 ? -10.577 2.025 8.547 1.00 96.00 268 PHE A C 1
ATOM 2106 O O . PHE A 1 268 ? -10.747 1.219 7.635 1.00 96.00 268 PHE A O 1
ATOM 2113 N N . GLN A 1 269 ? -10.313 3.311 8.344 1.00 95.31 269 GLN A N 1
ATOM 2114 C CA . GLN A 1 269 ? -10.261 3.965 7.047 1.00 95.31 269 GLN A CA 1
ATOM 2115 C C . GLN A 1 269 ? -8.996 3.548 6.289 1.00 95.31 269 GLN A C 1
ATOM 2117 O O . GLN A 1 269 ? -9.070 2.925 5.235 1.00 95.31 269 GLN A O 1
ATOM 2122 N N . ALA A 1 270 ? -7.826 3.731 6.903 1.00 93.81 270 ALA A N 1
ATOM 2123 C CA . ALA A 1 270 ? -6.546 3.556 6.228 1.00 93.81 270 ALA A CA 1
ATOM 2124 C C . ALA A 1 270 ? -6.238 2.112 5.795 1.00 93.81 270 ALA A C 1
ATOM 2126 O O . ALA A 1 270 ? -5.427 1.894 4.890 1.00 93.81 270 ALA A O 1
ATOM 2127 N N . LEU A 1 271 ? -6.812 1.117 6.482 1.00 94.69 271 LEU A N 1
ATOM 2128 C CA . LEU A 1 271 ? -6.665 -0.304 6.148 1.00 94.69 271 LEU A CA 1
ATOM 2129 C C . LEU A 1 271 ? -7.928 -0.904 5.526 1.00 94.69 271 LEU A C 1
ATOM 2131 O O . LEU A 1 271 ? -7.890 -2.053 5.100 1.00 94.69 271 LEU A O 1
ATOM 2135 N N . HIS A 1 272 ? -9.030 -0.156 5.462 1.00 96.88 272 HIS A N 1
ATOM 2136 C CA . HIS A 1 272 ? -10.287 -0.595 4.854 1.00 96.88 272 HIS A CA 1
ATOM 2137 C C . HIS A 1 272 ? -10.878 -1.893 5.446 1.00 96.88 272 HIS A C 1
ATOM 2139 O O . HIS A 1 272 ? -11.540 -2.681 4.761 1.00 96.88 272 HIS A O 1
ATOM 2145 N N . PHE A 1 273 ? -10.638 -2.135 6.736 1.00 97.62 273 PHE A N 1
ATOM 2146 C CA . PHE A 1 273 ? -11.280 -3.194 7.517 1.00 97.62 273 PHE A CA 1
ATOM 2147 C C . PHE A 1 273 ? -11.356 -2.813 9.006 1.00 97.62 273 PHE A C 1
ATOM 2149 O O . PHE A 1 273 ? -10.584 -1.966 9.462 1.00 97.62 273 PHE A O 1
ATOM 2156 N N . PRO A 1 274 ? -12.248 -3.439 9.800 1.00 98.12 274 PRO A N 1
ATOM 2157 C CA . PRO A 1 274 ? -12.473 -3.053 11.192 1.00 98.12 274 PRO A CA 1
ATOM 2158 C C . PRO A 1 274 ? -11.211 -3.039 12.066 1.00 98.12 274 PRO A C 1
ATOM 2160 O O . PRO A 1 274 ? -10.527 -4.053 12.259 1.00 98.12 274 PRO A O 1
ATOM 2163 N N . CYS A 1 275 ? -10.941 -1.877 12.660 1.00 96.62 275 CYS A N 1
ATOM 2164 C CA . CYS A 1 275 ? -9.960 -1.728 13.729 1.00 96.62 275 CYS A CA 1
ATOM 2165 C C . CYS A 1 275 ? -10.481 -2.354 15.046 1.00 96.62 275 CYS A C 1
ATOM 2167 O O . CYS A 1 275 ? -11.665 -2.691 15.147 1.00 96.62 275 CYS A O 1
ATOM 2169 N N . PRO A 1 276 ? -9.639 -2.492 16.088 1.00 95.81 276 PRO A N 1
ATOM 2170 C CA . PRO A 1 276 ? -10.074 -3.020 17.382 1.00 95.81 276 PRO A CA 1
ATOM 2171 C C . PRO A 1 276 ? -11.286 -2.287 17.988 1.00 95.81 276 PRO A C 1
ATOM 2173 O O . PRO A 1 276 ? -12.172 -2.942 18.533 1.00 95.81 276 PRO A O 1
ATOM 2176 N N . HIS A 1 277 ? -11.373 -0.959 17.838 1.00 95.62 277 HIS A N 1
ATOM 2177 C CA . HIS A 1 277 ? -12.510 -0.166 18.325 1.00 95.62 277 HIS A CA 1
ATOM 2178 C C . HIS A 1 277 ? -13.807 -0.497 17.577 1.00 95.62 277 HIS A C 1
ATOM 2180 O O . HIS A 1 277 ? -14.831 -0.767 18.199 1.00 95.62 277 HIS A O 1
ATOM 2186 N N . ALA A 1 278 ? -13.757 -0.562 16.243 1.00 97.38 278 ALA A N 1
ATOM 2187 C CA . ALA A 1 278 ? -14.908 -0.939 15.424 1.00 97.38 278 ALA A CA 1
ATOM 2188 C C . ALA A 1 278 ? -15.398 -2.360 15.738 1.00 97.38 278 ALA A C 1
ATOM 2190 O O . ALA A 1 278 ? -16.602 -2.604 15.812 1.00 97.38 278 ALA A O 1
ATOM 2191 N N . LEU A 1 279 ? -14.478 -3.293 15.997 1.00 98.00 279 LEU A N 1
ATOM 2192 C CA . LEU A 1 279 ? -14.830 -4.650 16.417 1.00 98.00 279 LEU A CA 1
ATOM 2193 C C . LEU A 1 279 ? -15.459 -4.696 17.812 1.00 98.00 279 LEU A C 1
ATOM 2195 O O . LEU A 1 279 ? -16.369 -5.497 18.028 1.00 98.00 279 LEU A O 1
ATOM 2199 N N . ALA A 1 280 ? -15.028 -3.838 18.740 1.00 96.88 280 ALA A N 1
ATOM 2200 C CA . ALA A 1 280 ? -15.681 -3.700 20.039 1.00 96.88 280 ALA A CA 1
ATOM 2201 C C . ALA A 1 280 ? -17.132 -3.212 19.877 1.00 96.88 280 ALA A C 1
ATOM 2203 O O . ALA A 1 280 ? -18.040 -3.801 20.464 1.00 96.88 280 ALA A O 1
ATOM 2204 N N . CYS A 1 281 ? -17.378 -2.223 19.009 1.00 96.81 281 CYS A N 1
ATOM 2205 C CA . CYS A 1 281 ? -18.734 -1.759 18.685 1.00 96.81 281 CYS A CA 1
ATOM 2206 C C . CYS A 1 281 ? -19.594 -2.851 18.033 1.00 96.81 281 CYS A C 1
ATOM 2208 O O . CYS A 1 281 ? -20.768 -3.008 18.386 1.00 96.81 281 CYS A O 1
ATOM 2210 N N . CYS A 1 282 ? -19.007 -3.643 17.125 1.00 96.62 282 CYS A N 1
ATOM 2211 C CA . CYS A 1 282 ? -19.674 -4.802 16.527 1.00 96.62 282 CYS A CA 1
ATOM 2212 C C . CYS A 1 282 ? -20.087 -5.808 17.608 1.00 96.62 282 CYS A C 1
ATOM 2214 O O . CYS A 1 282 ? -21.241 -6.227 17.647 1.00 96.62 282 CYS A O 1
ATOM 2216 N N . ALA A 1 283 ? -19.175 -6.156 18.521 1.00 95.88 283 ALA A N 1
ATOM 2217 C CA . ALA A 1 283 ? -19.450 -7.089 19.610 1.00 95.88 283 ALA A CA 1
ATOM 2218 C C . ALA A 1 283 ? -20.540 -6.565 20.559 1.00 95.88 283 ALA A C 1
ATOM 2220 O O . ALA A 1 283 ? -21.470 -7.305 20.883 1.00 95.88 283 ALA A O 1
ATOM 2221 N N . TYR A 1 284 ? -20.467 -5.286 20.943 1.00 95.06 284 TYR A N 1
ATOM 2222 C CA . TYR A 1 284 ? -21.472 -4.620 21.777 1.00 95.06 284 TYR A CA 1
ATOM 2223 C C . TYR A 1 284 ? -22.872 -4.699 21.150 1.00 95.06 284 TYR A C 1
ATOM 2225 O O . TYR A 1 284 ? -23.845 -5.044 21.819 1.00 95.06 284 TYR A O 1
ATOM 2233 N N . SER A 1 285 ? -22.958 -4.457 19.841 1.00 94.31 285 SER A N 1
ATOM 2234 C CA . SER A 1 285 ? -24.223 -4.414 19.094 1.00 94.31 285 SER A CA 1
ATOM 2235 C C . SER A 1 2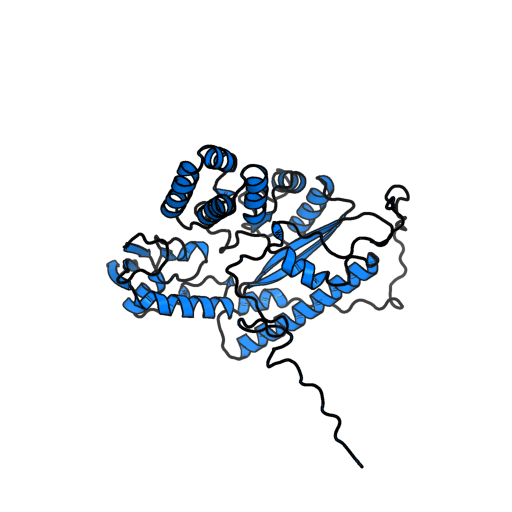85 ? -24.649 -5.766 18.518 1.00 94.31 285 SER A C 1
ATOM 2237 O O . SER A 1 285 ? -25.658 -5.843 17.822 1.00 94.31 285 SER A O 1
ATOM 2239 N N . ARG A 1 286 ? -23.897 -6.840 18.804 1.00 94.12 286 ARG A N 1
ATOM 2240 C CA . ARG A 1 286 ? -24.112 -8.200 18.271 1.00 94.12 286 ARG A CA 1
ATOM 2241 C C . ARG A 1 286 ? -24.127 -8.257 16.737 1.00 94.12 286 ARG A C 1
ATOM 2243 O O . ARG A 1 286 ? -24.854 -9.050 16.143 1.00 94.12 286 ARG A O 1
ATOM 2250 N N . LEU A 1 287 ? -23.308 -7.424 16.104 1.00 94.62 287 LEU A N 1
ATOM 2251 C CA . LEU A 1 287 ? -23.131 -7.368 14.658 1.00 94.62 287 LEU A CA 1
ATOM 2252 C C . LEU A 1 287 ? -21.923 -8.200 14.227 1.00 94.62 287 LEU A C 1
ATOM 2254 O O . LEU A 1 287 ? -20.942 -8.362 14.955 1.00 94.62 287 LEU A O 1
ATOM 2258 N N . THR A 1 288 ? -22.000 -8.719 13.008 1.00 96.25 288 THR A N 1
ATOM 2259 C CA . THR A 1 288 ? -20.881 -9.408 12.359 1.00 96.25 288 THR A CA 1
ATOM 2260 C C . THR A 1 288 ? -19.951 -8.375 11.716 1.00 96.25 288 THR A C 1
ATOM 2262 O O . THR A 1 288 ? -20.406 -7.327 11.267 1.00 96.25 288 THR A O 1
ATOM 2265 N N . TRP A 1 289 ? -18.640 -8.628 11.692 1.00 97.00 289 TRP A N 1
ATOM 2266 C CA . TRP A 1 289 ? -17.649 -7.665 11.187 1.00 97.00 289 TRP A CA 1
ATOM 2267 C C . TRP A 1 289 ? -17.497 -7.697 9.658 1.00 97.00 289 TRP A C 1
ATOM 2269 O O . TRP A 1 289 ? -16.997 -6.752 9.053 1.00 97.00 289 TRP A O 1
ATOM 2279 N N . GLN A 1 290 ? -17.922 -8.794 9.034 1.00 97.50 290 GLN A N 1
ATOM 2280 C CA . GLN A 1 290 ? -17.737 -9.108 7.620 1.00 97.50 290 GLN A CA 1
ATOM 2281 C C . GLN A 1 290 ? -18.247 -8.012 6.658 1.00 97.50 290 GLN A C 1
ATOM 2283 O O . GLN A 1 290 ? -17.522 -7.703 5.712 1.00 97.50 290 GLN A O 1
ATOM 2288 N N . PRO A 1 291 ? -19.416 -7.366 6.871 1.00 96.31 291 PRO A N 1
ATOM 2289 C CA . PRO A 1 291 ? -19.919 -6.313 5.971 1.00 96.31 291 PRO A CA 1
ATOM 2290 C C . PRO A 1 291 ? -19.054 -5.041 5.928 1.00 96.31 291 PRO A C 1
ATOM 2292 O O . PRO A 1 291 ? -19.170 -4.212 5.020 1.00 96.31 291 PRO A O 1
ATOM 2295 N N . TYR A 1 292 ? -18.179 -4.866 6.918 1.00 96.88 292 TYR A N 1
ATOM 2296 C CA . TYR A 1 292 ? -17.344 -3.678 7.071 1.00 96.88 292 TYR A CA 1
ATOM 2297 C C . TYR A 1 292 ? -15.960 -3.819 6.427 1.00 96.88 292 TYR A C 1
ATOM 2299 O O . TYR A 1 292 ? -15.114 -2.944 6.581 1.00 96.88 292 TYR A O 1
ATOM 2307 N N . VAL A 1 293 ? -15.720 -4.912 5.708 1.00 97.75 293 VAL A N 1
ATOM 2308 C CA . VAL A 1 293 ? -14.446 -5.221 5.059 1.00 97.75 293 VAL A CA 1
ATOM 2309 C C . VAL A 1 293 ? -14.502 -4.854 3.583 1.00 97.75 293 VAL A C 1
ATOM 2311 O O . VAL A 1 293 ? -15.474 -5.168 2.899 1.00 97.75 293 VAL A O 1
ATOM 2314 N N . HIS A 1 294 ? -13.438 -4.242 3.075 1.00 97.38 294 HIS A N 1
ATOM 2315 C CA . HIS A 1 294 ? -13.309 -3.940 1.653 1.00 97.38 294 HIS A CA 1
ATOM 2316 C C . HIS A 1 294 ? -13.113 -5.194 0.792 1.00 97.38 294 HIS A C 1
ATOM 2318 O O . HIS A 1 294 ? -12.407 -6.136 1.160 1.00 97.38 294 HIS A O 1
ATOM 2324 N N . GLU A 1 295 ? -13.712 -5.187 -0.397 1.00 97.00 295 GLU A N 1
ATOM 2325 C CA . GLU A 1 295 ? -13.788 -6.343 -1.299 1.00 97.00 295 GLU A CA 1
ATOM 2326 C C . GLU A 1 295 ? -12.427 -6.901 -1.729 1.00 97.00 295 GLU A C 1
ATOM 2328 O O . GLU A 1 295 ? -12.309 -8.097 -1.984 1.00 97.00 295 GLU A O 1
ATOM 2333 N N . VAL A 1 296 ? -11.377 -6.076 -1.746 1.00 95.44 296 VAL A N 1
ATOM 2334 C CA . VAL A 1 296 ? -10.001 -6.502 -2.072 1.00 95.44 296 VAL A CA 1
ATOM 2335 C C . VAL A 1 296 ? -9.531 -7.662 -1.197 1.00 95.44 296 VAL A C 1
ATOM 2337 O O . VAL A 1 296 ? -8.765 -8.498 -1.664 1.00 95.44 296 VAL A O 1
ATOM 2340 N N . TYR A 1 297 ? -10.015 -7.749 0.047 1.00 97.06 297 TYR A N 1
ATOM 2341 C CA . TYR A 1 297 ? -9.668 -8.815 0.985 1.00 97.06 297 TYR A CA 1
ATOM 2342 C C . TYR A 1 297 ? -10.512 -10.085 0.825 1.00 97.06 297 TYR A C 1
ATOM 2344 O O . TYR A 1 297 ? -10.239 -11.079 1.503 1.00 97.06 297 TYR A O 1
ATOM 2352 N N . GLN A 1 298 ? -11.536 -10.085 -0.030 1.00 97.00 298 GLN A N 1
ATOM 2353 C CA . GLN A 1 298 ? -12.299 -11.293 -0.332 1.00 97.00 298 GLN A CA 1
ATOM 2354 C C . GLN A 1 298 ? -11.447 -12.270 -1.144 1.00 97.00 298 GLN A C 1
ATOM 2356 O O . GLN A 1 298 ? -10.659 -11.880 -2.008 1.00 97.00 298 GLN A O 1
ATOM 2361 N N . LEU A 1 299 ? -11.616 -13.566 -0.884 1.00 95.69 299 LEU A N 1
ATOM 2362 C CA . LEU A 1 299 ? -10.885 -14.600 -1.615 1.00 95.69 299 LEU A CA 1
ATOM 2363 C C . LEU A 1 299 ? -11.259 -14.652 -3.098 1.00 95.69 299 LEU A C 1
ATOM 2365 O O . LEU A 1 299 ? -10.392 -14.961 -3.907 1.00 95.69 299 LEU A O 1
ATOM 2369 N N . SER A 1 300 ? -12.489 -14.279 -3.459 1.00 95.69 300 SER A N 1
ATOM 2370 C CA . SER A 1 300 ? -12.915 -14.087 -4.852 1.00 95.69 300 SER A CA 1
ATOM 2371 C C . SER A 1 300 ? -12.050 -13.049 -5.574 1.00 95.69 300 SER A C 1
ATOM 2373 O O . SER A 1 300 ? -11.552 -13.318 -6.664 1.00 95.69 300 SER A O 1
ATOM 2375 N N . SER A 1 301 ? -11.800 -11.898 -4.943 1.00 96.31 301 SER A N 1
ATOM 2376 C CA . SER A 1 301 ? -10.931 -10.842 -5.477 1.00 96.31 301 SER A CA 1
ATOM 2377 C C . SER A 1 301 ? -9.482 -11.309 -5.598 1.00 96.31 301 SER A C 1
ATOM 2379 O O . SER A 1 301 ? -8.843 -11.091 -6.624 1.00 96.31 301 SER A O 1
ATOM 2381 N N . VAL A 1 302 ? -8.966 -12.010 -4.581 1.00 95.44 302 VAL A N 1
ATOM 2382 C CA . VAL A 1 302 ? -7.612 -12.593 -4.607 1.00 95.44 302 VAL A CA 1
ATOM 2383 C C . VAL A 1 302 ? -7.478 -13.637 -5.720 1.00 95.44 302 VAL A C 1
ATOM 2385 O O . VAL A 1 302 ? -6.480 -13.640 -6.436 1.00 95.44 302 VAL A O 1
ATOM 2388 N N . PHE A 1 303 ? -8.473 -14.505 -5.901 1.00 94.94 303 PHE A N 1
ATOM 2389 C CA . PHE A 1 303 ? -8.506 -15.475 -6.995 1.00 94.94 303 PHE A CA 1
ATOM 2390 C C . PHE A 1 303 ? -8.550 -14.777 -8.361 1.00 94.94 303 PHE A C 1
ATOM 2392 O O . PHE A 1 303 ? -7.791 -15.147 -9.257 1.00 94.94 303 PHE A O 1
ATOM 2399 N N . GLY A 1 304 ? -9.348 -13.713 -8.493 1.00 95.19 304 GLY A N 1
ATOM 2400 C CA . GLY A 1 304 ? -9.449 -12.901 -9.708 1.00 95.19 304 GLY A CA 1
ATOM 2401 C C . GLY A 1 304 ? -8.110 -12.329 -10.187 1.00 95.19 304 GLY A C 1
ATOM 2402 O O . GLY A 1 304 ? -7.896 -12.214 -11.392 1.00 95.19 304 GLY A O 1
ATOM 2403 N N . VAL A 1 305 ? -7.160 -12.060 -9.282 1.00 93.38 305 VAL A N 1
ATOM 2404 C CA . VAL A 1 305 ? -5.790 -11.641 -9.647 1.00 93.38 305 VAL A CA 1
ATOM 2405 C C . VAL A 1 305 ? -5.053 -12.718 -10.453 1.00 93.38 305 VAL A C 1
ATOM 2407 O O . VAL A 1 305 ? -4.264 -12.398 -11.342 1.00 93.38 305 VAL A O 1
ATOM 2410 N N . TYR A 1 306 ? -5.303 -13.994 -10.157 1.00 93.56 306 TYR A N 1
ATOM 2411 C CA . TYR A 1 306 ? -4.575 -15.137 -10.716 1.00 93.56 306 TYR A CA 1
ATOM 2412 C C . TYR A 1 306 ? -5.393 -15.966 -11.712 1.00 93.56 306 TYR A C 1
ATOM 2414 O O . TYR A 1 306 ? -4.911 -17.000 -12.170 1.00 93.56 306 TYR A O 1
ATOM 2422 N N . GLN A 1 307 ? -6.604 -15.524 -12.063 1.00 88.56 307 GLN A N 1
ATOM 2423 C CA . GLN A 1 307 ? -7.496 -16.256 -12.968 1.00 88.56 307 GLN A CA 1
ATOM 2424 C C . GLN A 1 307 ? -6.944 -16.368 -14.399 1.00 88.56 307 GLN A C 1
ATOM 2426 O O . GLN A 1 307 ? -7.290 -17.290 -15.135 1.00 88.56 307 GLN A O 1
ATOM 2431 N N . MET A 1 308 ? -6.094 -15.419 -14.805 1.00 85.50 308 MET A N 1
ATOM 2432 C CA . MET A 1 308 ? -5.540 -15.373 -16.154 1.00 85.50 308 MET A CA 1
ATOM 2433 C C . MET A 1 308 ? -4.436 -16.411 -16.342 1.00 85.50 308 MET A C 1
ATOM 2435 O O . MET A 1 308 ? -3.543 -16.572 -15.507 1.00 85.50 308 MET A O 1
ATOM 2439 N N . VAL A 1 309 ? -4.478 -17.088 -17.488 1.00 84.06 309 VAL A N 1
ATOM 2440 C CA . VAL A 1 309 ? -3.561 -18.181 -17.816 1.00 84.06 309 VAL A CA 1
ATOM 2441 C C . VAL A 1 309 ? -2.374 -17.665 -18.622 1.00 84.06 309 VAL A C 1
ATOM 2443 O O . VAL A 1 309 ? -2.529 -16.972 -19.626 1.00 84.06 309 VAL A O 1
ATOM 2446 N N . PHE A 1 310 ? -1.172 -18.064 -18.210 1.00 87.69 310 PHE A N 1
ATOM 2447 C CA . PHE A 1 310 ? 0.036 -17.919 -19.016 1.00 87.69 310 PHE A CA 1
ATOM 2448 C C . PHE A 1 310 ? 0.116 -19.079 -20.011 1.00 87.69 310 PHE A C 1
ATOM 2450 O O . PHE A 1 310 ? 0.220 -20.240 -19.609 1.00 87.69 310 PHE A O 1
ATOM 2457 N N . ALA A 1 311 ? 0.067 -18.774 -21.308 1.00 88.88 311 ALA A N 1
ATOM 2458 C CA . ALA A 1 311 ? 0.220 -19.780 -22.353 1.00 88.88 311 ALA A CA 1
ATOM 2459 C C . ALA A 1 311 ? 1.654 -20.354 -22.368 1.00 88.88 311 ALA A C 1
ATOM 2461 O O . ALA A 1 311 ? 2.624 -19.609 -22.225 1.00 88.88 311 ALA A O 1
ATOM 2462 N N . PRO A 1 312 ? 1.844 -21.667 -22.574 1.00 88.38 312 PRO A N 1
ATOM 2463 C CA . PRO A 1 312 ? 3.180 -22.212 -22.776 1.00 88.38 312 PRO A CA 1
ATOM 2464 C C . PRO A 1 312 ? 3.888 -21.505 -23.947 1.00 88.38 312 PRO A C 1
ATOM 2466 O O . PRO A 1 312 ? 3.269 -21.308 -24.996 1.00 88.38 312 PRO A O 1
ATOM 2469 N N . PRO A 1 313 ? 5.169 -21.117 -23.805 1.00 86.19 313 PRO A N 1
ATOM 2470 C CA . PRO A 1 313 ? 5.896 -20.493 -24.901 1.00 86.19 313 PRO A CA 1
ATOM 2471 C C . PRO A 1 313 ? 6.046 -21.477 -26.066 1.00 86.19 313 PRO A C 1
ATOM 2473 O O . PRO A 1 313 ? 6.309 -22.663 -25.855 1.00 86.19 313 PRO A O 1
ATOM 2476 N N . ILE A 1 314 ? 5.929 -20.970 -27.295 1.00 86.94 314 ILE A N 1
ATOM 2477 C CA . ILE A 1 314 ? 6.137 -21.767 -28.509 1.00 86.94 314 ILE A CA 1
ATOM 2478 C C . ILE A 1 314 ? 7.589 -22.283 -28.501 1.00 86.94 314 ILE A C 1
ATOM 2480 O O . ILE A 1 314 ? 8.509 -21.474 -28.312 1.00 86.94 314 ILE A O 1
ATOM 2484 N N . PRO A 1 315 ? 7.836 -23.595 -28.678 1.00 86.69 315 PRO A N 1
ATOM 2485 C CA . PRO A 1 315 ? 9.196 -24.109 -28.777 1.00 86.69 315 PRO A CA 1
ATOM 2486 C C . PRO A 1 315 ? 9.920 -23.512 -29.988 1.00 86.69 315 PRO A C 1
ATOM 2488 O O . PRO A 1 315 ? 9.306 -23.255 -31.017 1.00 86.69 315 PRO A O 1
ATOM 2491 N N . GLU A 1 316 ? 11.233 -23.320 -29.874 1.00 85.38 316 GLU A N 1
ATOM 2492 C CA . GLU A 1 316 ? 12.042 -22.579 -30.857 1.00 85.38 316 GLU A CA 1
ATOM 2493 C C . GLU A 1 316 ? 11.951 -23.134 -32.285 1.00 85.38 316 GLU A C 1
ATOM 2495 O O . GLU A 1 316 ? 11.857 -22.368 -33.237 1.00 85.38 316 GLU A O 1
ATOM 2500 N N . GLY A 1 317 ? 11.862 -24.459 -32.434 1.00 87.75 317 GLY A N 1
ATOM 2501 C CA . GLY A 1 317 ? 11.682 -25.104 -33.739 1.00 87.75 317 GLY A CA 1
ATOM 2502 C C . GLY A 1 317 ? 10.328 -24.844 -34.415 1.00 87.75 317 GLY A C 1
ATOM 2503 O O . GLY A 1 317 ? 10.183 -25.150 -35.592 1.00 87.75 317 GLY A O 1
ATOM 2504 N N . PHE A 1 318 ? 9.347 -24.287 -33.697 1.00 90.44 318 PHE A N 1
ATOM 2505 C CA . PHE A 1 318 ? 8.025 -23.928 -34.223 1.00 90.44 318 PHE A CA 1
ATOM 2506 C C . PHE A 1 318 ? 7.834 -22.414 -34.369 1.00 90.44 318 PHE A C 1
ATOM 2508 O O . PHE A 1 318 ? 6.716 -21.956 -34.608 1.00 90.44 318 PHE A O 1
ATOM 2515 N N . TRP A 1 319 ? 8.884 -21.610 -34.185 1.00 90.06 319 TRP A N 1
ATOM 2516 C CA . TRP A 1 319 ? 8.765 -20.169 -34.377 1.00 90.06 319 TRP A CA 1
ATOM 2517 C C . TRP A 1 319 ? 8.498 -19.844 -35.850 1.00 90.06 319 TRP A C 1
ATOM 2519 O O . TRP A 1 319 ? 9.148 -20.416 -36.729 1.00 90.06 319 TRP A O 1
ATOM 2529 N N . PRO A 1 320 ? 7.559 -18.928 -36.145 1.00 89.38 320 PRO A N 1
ATOM 2530 C CA . PRO A 1 320 ? 7.370 -18.464 -37.509 1.00 89.38 320 PRO A CA 1
ATOM 2531 C C . PRO A 1 320 ? 8.649 -17.764 -38.003 1.00 89.38 320 PRO A C 1
ATOM 2533 O O . PRO A 1 320 ? 9.372 -17.175 -37.191 1.00 89.38 320 PRO A O 1
ATOM 2536 N N . PRO A 1 321 ? 8.931 -17.783 -39.319 1.00 88.88 321 PRO A N 1
ATOM 2537 C CA . PRO A 1 321 ? 10.031 -17.014 -39.887 1.00 88.88 321 PRO A CA 1
ATOM 2538 C C . PRO A 1 321 ? 9.938 -15.544 -39.465 1.00 88.88 321 PRO A C 1
ATOM 2540 O O . PRO A 1 321 ? 8.901 -14.900 -39.628 1.00 88.88 321 PRO A O 1
ATOM 2543 N N . TYR A 1 322 ? 11.021 -15.008 -38.906 1.00 86.50 322 TYR A N 1
ATOM 2544 C CA . TYR A 1 322 ? 11.071 -13.613 -38.490 1.00 86.50 322 TYR A CA 1
ATOM 2545 C C . TYR A 1 322 ? 11.405 -12.721 -39.690 1.00 86.50 322 TYR A C 1
ATOM 2547 O O . TYR A 1 322 ? 12.512 -12.782 -40.216 1.00 86.50 322 TYR A O 1
ATOM 2555 N N . ALA A 1 323 ? 10.449 -11.887 -40.108 1.00 87.75 323 ALA A N 1
ATOM 2556 C CA . ALA A 1 323 ? 10.615 -10.911 -41.192 1.00 87.75 323 ALA A CA 1
ATOM 2557 C C . ALA A 1 323 ? 10.838 -9.469 -40.688 1.00 87.75 323 ALA A C 1
ATOM 2559 O O . ALA A 1 323 ? 10.790 -8.521 -41.469 1.00 87.75 323 ALA A O 1
ATOM 2560 N N . GLY A 1 324 ? 11.021 -9.288 -39.377 1.00 87.25 324 GLY A N 1
ATOM 2561 C CA . GLY A 1 324 ? 11.229 -7.974 -38.772 1.00 87.25 324 GLY A CA 1
ATOM 2562 C C . GLY A 1 324 ? 12.682 -7.485 -38.854 1.00 87.25 324 GLY A C 1
ATOM 2563 O O . GLY A 1 324 ? 13.564 -8.185 -39.359 1.00 87.25 324 GLY A O 1
ATOM 2564 N N . PRO A 1 325 ? 12.957 -6.274 -38.341 1.00 86.81 325 PRO A N 1
ATOM 2565 C CA . PRO A 1 325 ? 14.297 -5.704 -38.349 1.00 86.81 325 PRO A CA 1
ATOM 2566 C C . PRO A 1 325 ? 15.266 -6.525 -37.493 1.00 86.81 325 PRO A C 1
ATOM 2568 O O . PRO A 1 325 ? 14.970 -6.911 -36.364 1.00 86.81 325 PRO A O 1
ATOM 2571 N N . THR A 1 326 ? 16.474 -6.750 -38.008 1.00 83.44 326 THR A N 1
ATOM 2572 C CA . THR A 1 326 ? 17.547 -7.339 -37.200 1.00 83.44 326 THR A CA 1
ATOM 2573 C C . THR A 1 326 ? 18.046 -6.298 -36.204 1.00 83.44 326 THR A C 1
ATOM 2575 O O . THR A 1 326 ? 18.596 -5.271 -36.594 1.00 83.44 326 THR A O 1
ATOM 2578 N N . VAL A 1 327 ? 17.858 -6.563 -34.912 1.00 78.44 327 VAL A N 1
ATOM 2579 C CA . VAL A 1 327 ? 18.348 -5.687 -33.844 1.00 78.44 327 VAL A CA 1
ATOM 2580 C C . VAL A 1 327 ? 19.847 -5.915 -33.664 1.00 78.44 327 VAL A C 1
ATOM 2582 O O . VAL A 1 327 ? 20.273 -6.982 -33.217 1.00 78.44 327 VAL A O 1
ATOM 2585 N N . ILE A 1 328 ? 20.648 -4.907 -34.007 1.00 78.44 328 ILE A N 1
ATOM 2586 C CA . ILE A 1 328 ? 22.105 -4.926 -33.852 1.00 78.44 328 ILE A CA 1
ATOM 2587 C C . ILE A 1 328 ? 22.459 -4.131 -32.588 1.00 78.44 328 ILE A C 1
ATOM 2589 O O . ILE A 1 328 ? 22.098 -2.958 -32.503 1.00 78.44 328 ILE A O 1
ATOM 2593 N N . PRO A 1 329 ? 23.137 -4.732 -31.592 1.00 74.06 329 PRO A N 1
ATOM 2594 C CA . PRO A 1 329 ? 23.545 -4.009 -30.391 1.00 74.06 329 PRO A CA 1
ATOM 2595 C C . PRO A 1 329 ? 24.516 -2.874 -30.729 1.00 74.06 329 PRO A C 1
ATOM 2597 O O . PRO A 1 329 ? 25.494 -3.117 -31.437 1.00 74.06 329 PRO A O 1
ATOM 2600 N N . ASP A 1 330 ? 24.291 -1.679 -30.178 1.00 78.31 330 ASP A N 1
ATOM 2601 C CA . ASP A 1 330 ? 25.206 -0.547 -30.349 1.00 78.31 330 ASP A CA 1
ATOM 2602 C C . ASP A 1 330 ? 26.570 -0.853 -29.693 1.00 78.31 330 ASP A C 1
ATOM 2604 O O . ASP A 1 330 ? 26.648 -0.974 -28.461 1.00 78.31 330 ASP A O 1
ATOM 2608 N N . PRO A 1 331 ? 27.665 -0.956 -30.476 1.00 79.31 331 PRO A N 1
ATOM 2609 C CA . PRO A 1 331 ? 29.001 -1.219 -29.949 1.00 79.31 331 PRO A CA 1
ATOM 2610 C C . PRO A 1 331 ? 29.475 -0.189 -28.915 1.00 79.31 331 PRO A C 1
ATOM 2612 O O . PRO A 1 331 ? 30.263 -0.545 -28.035 1.00 79.31 331 PRO A O 1
ATOM 2615 N N . SER A 1 332 ? 28.993 1.057 -28.988 1.00 78.62 332 SER A N 1
ATOM 2616 C CA . SER A 1 332 ? 29.345 2.143 -28.065 1.00 78.62 332 SER A CA 1
ATOM 2617 C C . SER A 1 332 ? 28.809 1.912 -26.645 1.00 78.62 332 SER A C 1
ATOM 2619 O O . SER A 1 332 ? 29.413 2.346 -25.665 1.00 78.62 332 SER A O 1
ATOM 2621 N N . MET A 1 333 ? 27.726 1.138 -26.511 1.00 73.94 333 MET A N 1
ATOM 2622 C CA . MET A 1 333 ? 27.065 0.825 -25.237 1.00 73.94 333 MET A CA 1
ATOM 2623 C C . MET A 1 333 ? 27.624 -0.435 -24.556 1.00 73.94 333 MET A C 1
ATOM 2625 O O . MET A 1 333 ? 27.068 -0.957 -23.576 1.00 73.94 333 MET A O 1
ATOM 2629 N N . ARG A 1 334 ? 28.732 -0.967 -25.082 1.00 73.44 334 ARG A N 1
ATOM 2630 C CA . ARG A 1 334 ? 29.439 -2.111 -24.510 1.00 73.44 334 ARG A CA 1
ATOM 2631 C C . ARG A 1 334 ? 30.121 -1.703 -23.201 1.00 73.44 334 ARG A C 1
ATOM 2633 O O . ARG A 1 334 ? 30.761 -0.662 -23.101 1.00 73.44 334 ARG A O 1
ATOM 2640 N N . ARG A 1 335 ? 30.003 -2.536 -22.163 1.00 69.19 335 ARG A N 1
ATOM 2641 C CA . ARG A 1 335 ? 30.594 -2.245 -20.845 1.00 69.19 335 ARG A CA 1
ATOM 2642 C C . ARG A 1 335 ? 32.121 -2.157 -20.946 1.00 69.19 335 ARG A C 1
ATOM 2644 O O . ARG A 1 335 ? 32.762 -3.097 -21.402 1.00 69.19 335 ARG A O 1
ATOM 2651 N N . ALA A 1 336 ? 32.695 -1.077 -20.419 1.00 63.25 336 ALA A N 1
ATOM 2652 C CA . ALA A 1 336 ? 34.123 -0.756 -20.511 1.00 63.25 336 ALA A CA 1
ATOM 2653 C C . ALA A 1 336 ? 35.071 -1.585 -19.607 1.00 63.25 336 ALA A C 1
ATOM 2655 O O . ALA A 1 336 ? 36.237 -1.227 -19.475 1.00 63.25 336 ALA A O 1
ATOM 2656 N N . ARG A 1 337 ? 34.622 -2.660 -18.935 1.00 54.44 337 ARG A N 1
ATOM 2657 C CA . ARG A 1 337 ? 35.481 -3.437 -18.013 1.00 54.44 337 ARG A CA 1
ATOM 2658 C C . ARG A 1 337 ? 35.503 -4.929 -18.323 1.00 54.44 337 ARG A C 1
ATOM 2660 O O . ARG A 1 337 ? 34.465 -5.586 -18.279 1.00 54.44 337 ARG A O 1
ATOM 2667 N N . GLU A 1 338 ? 36.710 -5.460 -18.506 1.00 43.59 338 GLU A N 1
ATOM 2668 C CA . GLU A 1 338 ? 37.009 -6.881 -18.338 1.00 43.59 338 GLU A CA 1
ATOM 2669 C C . GLU A 1 338 ? 36.819 -7.268 -16.865 1.00 43.59 338 GLU A C 1
ATOM 2671 O O . GLU A 1 338 ? 37.441 -6.713 -15.959 1.00 43.59 338 GLU A O 1
ATOM 2676 N N . GLY A 1 339 ? 35.897 -8.195 -16.612 1.00 54.03 339 GLY A N 1
ATOM 2677 C CA . GLY A 1 339 ? 35.630 -8.727 -15.280 1.00 54.03 339 GLY A CA 1
ATOM 2678 C C . GLY A 1 339 ? 34.170 -9.123 -15.079 1.00 54.03 339 GLY A C 1
ATOM 2679 O O . GLY A 1 339 ? 33.248 -8.527 -15.634 1.00 54.03 339 GLY A O 1
ATOM 2680 N N . ARG A 1 340 ? 33.944 -10.151 -14.252 1.00 46.97 340 ARG A N 1
ATOM 2681 C CA . ARG A 1 340 ? 32.597 -10.630 -13.912 1.00 46.97 340 ARG A CA 1
ATOM 2682 C C . ARG A 1 340 ? 31.792 -9.492 -13.260 1.00 46.97 340 ARG A C 1
ATOM 2684 O O . ARG A 1 340 ? 32.228 -8.973 -12.229 1.00 46.97 340 ARG A O 1
ATOM 2691 N N . PRO A 1 341 ? 30.601 -9.136 -13.780 1.00 53.47 341 PRO A N 1
ATOM 2692 C CA . PRO A 1 341 ? 29.716 -8.185 -13.118 1.00 53.47 341 PRO A CA 1
ATOM 2693 C C . PRO A 1 341 ? 29.457 -8.620 -11.674 1.00 53.47 341 PRO A C 1
ATOM 2695 O O . PRO A 1 341 ? 29.178 -9.800 -11.432 1.00 53.47 341 PRO A O 1
ATOM 2698 N N . ARG A 1 342 ? 29.537 -7.686 -10.714 1.00 46.66 342 ARG A N 1
ATOM 2699 C CA . ARG A 1 342 ? 29.217 -7.973 -9.306 1.00 46.66 342 ARG A CA 1
ATOM 2700 C C . ARG A 1 342 ? 27.821 -8.598 -9.233 1.00 46.66 342 ARG A C 1
ATOM 2702 O O . ARG A 1 342 ? 26.820 -7.947 -9.508 1.00 46.66 342 ARG A O 1
ATOM 2709 N N . SER A 1 343 ? 27.759 -9.884 -8.890 1.00 42.62 343 SER A N 1
ATOM 2710 C CA . SER A 1 343 ? 26.512 -10.658 -8.820 1.00 42.62 343 SER A CA 1
ATOM 2711 C C . SER A 1 343 ? 25.714 -10.387 -7.545 1.00 42.62 343 SER A C 1
ATOM 2713 O O . SER A 1 343 ? 24.550 -10.770 -7.444 1.00 42.62 343 SER A O 1
ATOM 2715 N N . THR A 1 344 ? 26.341 -9.751 -6.557 1.00 39.22 344 THR A N 1
ATOM 2716 C CA . THR A 1 344 ? 25.735 -9.359 -5.289 1.00 39.22 344 THR A CA 1
ATOM 2717 C C . THR A 1 344 ? 25.489 -7.853 -5.287 1.00 39.22 344 THR A C 1
ATOM 2719 O O . THR A 1 344 ? 26.403 -7.057 -5.501 1.00 39.22 344 THR A O 1
ATOM 2722 N N . ARG A 1 345 ? 24.228 -7.461 -5.051 1.00 44.41 345 ARG A N 1
ATOM 2723 C CA . ARG A 1 345 ? 23.849 -6.066 -4.781 1.00 44.41 345 ARG A CA 1
ATOM 2724 C C . ARG A 1 345 ? 24.701 -5.560 -3.613 1.00 44.41 345 ARG A C 1
ATOM 2726 O O . ARG A 1 345 ? 24.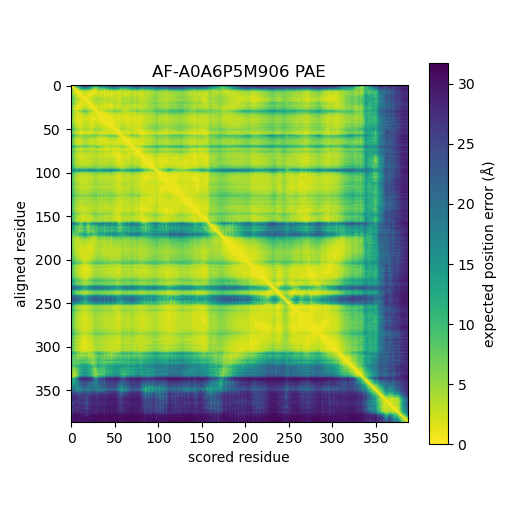813 -6.260 -2.604 1.00 44.41 345 ARG A O 1
ATOM 2733 N N . ILE A 1 346 ? 25.290 -4.371 -3.746 1.00 39.44 346 ILE A N 1
ATOM 2734 C CA . ILE A 1 346 ? 25.962 -3.702 -2.627 1.00 39.44 346 ILE A CA 1
ATOM 2735 C C . ILE A 1 346 ? 24.890 -3.421 -1.580 1.00 39.44 346 ILE A C 1
ATOM 2737 O O . ILE A 1 346 ? 23.905 -2.747 -1.880 1.00 39.44 346 ILE A O 1
ATOM 2741 N N . ARG A 1 347 ? 25.063 -3.981 -0.380 1.00 36.34 347 ARG A N 1
ATOM 2742 C CA . ARG A 1 347 ? 24.165 -3.688 0.732 1.00 36.34 347 ARG A CA 1
ATOM 2743 C C . ARG A 1 347 ? 24.286 -2.211 1.066 1.00 36.34 347 ARG A C 1
ATOM 2745 O O . ARG A 1 347 ? 25.380 -1.727 1.334 1.00 36.34 347 ARG A O 1
ATOM 2752 N N . THR A 1 348 ? 23.162 -1.521 1.031 1.00 44.69 348 THR A N 1
ATOM 2753 C CA . THR A 1 348 ? 23.043 -0.135 1.486 1.00 44.69 348 THR A CA 1
ATOM 2754 C C . THR A 1 348 ? 22.231 -0.107 2.776 1.00 44.69 348 THR A C 1
ATOM 2756 O O . THR A 1 348 ? 21.661 -1.121 3.180 1.00 44.69 348 THR A O 1
ATOM 2759 N N . ASN A 1 349 ? 22.101 1.063 3.400 1.00 50.69 349 ASN A N 1
ATOM 2760 C CA . ASN A 1 349 ? 21.232 1.269 4.569 1.00 5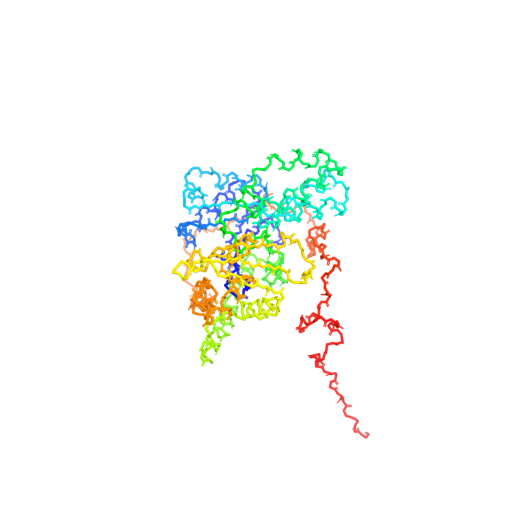0.69 349 ASN A CA 1
ATOM 2761 C C . ASN A 1 349 ? 19.756 0.883 4.291 1.00 50.69 349 ASN A C 1
ATOM 2763 O O . ASN A 1 349 ? 18.958 0.728 5.215 1.00 50.69 349 ASN A O 1
ATOM 2767 N N . MET A 1 350 ? 19.389 0.718 3.012 1.00 46.44 350 MET A N 1
ATOM 2768 C CA . MET A 1 350 ? 18.093 0.219 2.537 1.00 46.44 350 MET A CA 1
ATOM 2769 C C . MET A 1 350 ? 17.913 -1.300 2.695 1.00 46.44 350 MET A C 1
ATOM 2771 O O . MET A 1 350 ? 16.787 -1.786 2.610 1.00 46.4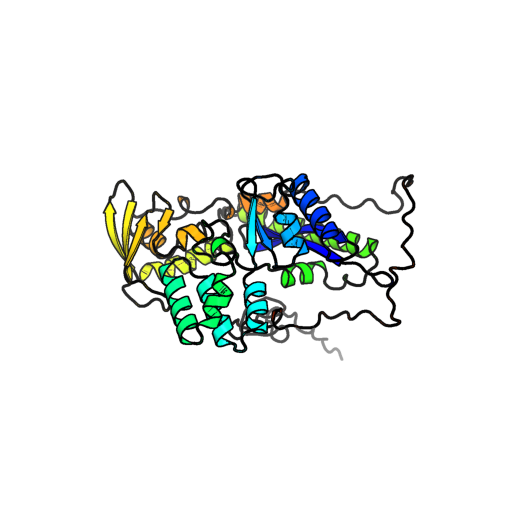4 350 MET A O 1
ATOM 2775 N N . ASP A 1 351 ? 19.001 -2.052 2.880 1.00 47.09 351 ASP A N 1
ATOM 2776 C CA . ASP A 1 351 ? 19.008 -3.510 3.049 1.00 47.09 351 ASP A CA 1
ATOM 2777 C C . ASP A 1 351 ? 19.157 -3.932 4.524 1.00 47.09 351 ASP A C 1
ATOM 2779 O O . ASP A 1 351 ? 19.164 -5.130 4.827 1.00 47.09 351 ASP A O 1
ATOM 2783 N N . GLU A 1 352 ? 19.280 -2.971 5.446 1.00 48.88 352 GLU A N 1
ATOM 2784 C CA . GLU A 1 352 ? 19.241 -3.238 6.881 1.00 48.88 352 GLU A CA 1
ATOM 2785 C C . GLU A 1 352 ? 17.814 -3.614 7.291 1.00 48.88 352 GLU A C 1
ATOM 2787 O O . GLU A 1 352 ? 16.870 -2.836 7.140 1.00 48.88 352 GLU A O 1
ATOM 2792 N N . ALA A 1 353 ? 17.648 -4.841 7.790 1.00 47.69 353 ALA A N 1
ATOM 2793 C CA . ALA A 1 353 ? 16.415 -5.238 8.450 1.00 47.69 353 ALA A CA 1
ATOM 2794 C C . ALA A 1 353 ? 16.271 -4.454 9.760 1.00 47.69 353 ALA A C 1
ATOM 2796 O O . ALA A 1 353 ? 17.266 -4.216 10.445 1.00 47.69 353 ALA A O 1
ATOM 2797 N N . ASP A 1 354 ? 15.034 -4.103 10.111 1.00 47.12 354 ASP A N 1
ATOM 2798 C CA . ASP A 1 354 ? 14.703 -3.608 11.446 1.00 47.12 354 ASP A CA 1
ATOM 2799 C C . ASP A 1 354 ? 15.310 -4.559 12.502 1.00 47.12 354 ASP A C 1
ATOM 2801 O O . ASP A 1 354 ? 15.011 -5.761 12.455 1.00 47.12 354 ASP A O 1
ATOM 2805 N N . PRO A 1 355 ? 16.175 -4.072 13.416 1.00 44.75 355 PRO A N 1
ATOM 2806 C CA . PRO A 1 355 ? 16.767 -4.885 14.477 1.00 44.75 355 PRO A CA 1
ATOM 2807 C C . PRO A 1 355 ? 15.726 -5.637 15.315 1.00 44.75 355 PRO A C 1
ATOM 2809 O O . PRO A 1 355 ? 16.033 -6.711 15.831 1.00 44.75 355 PRO A O 1
ATOM 2812 N N . ASN A 1 356 ? 14.496 -5.114 15.397 1.00 49.38 356 ASN A N 1
ATOM 2813 C CA . ASN A 1 356 ? 13.392 -5.706 16.148 1.00 49.38 356 ASN A CA 1
ATOM 2814 C C . ASN A 1 356 ? 12.596 -6.760 15.360 1.00 49.38 356 ASN A C 1
ATOM 2816 O O . ASN A 1 356 ? 11.722 -7.416 15.928 1.00 49.38 356 ASN A O 1
ATOM 2820 N N . ARG A 1 357 ? 12.879 -6.983 14.066 1.00 48.28 357 ARG A N 1
ATOM 2821 C CA . ARG A 1 357 ? 12.210 -8.042 13.294 1.00 48.28 357 ARG A CA 1
ATOM 2822 C C . ARG A 1 357 ? 12.816 -9.398 13.686 1.00 48.28 357 ARG A C 1
ATOM 2824 O O . ARG A 1 357 ? 13.984 -9.649 13.370 1.00 48.28 357 ARG A O 1
ATOM 2831 N N . PRO A 1 358 ? 12.056 -10.321 14.309 1.00 52.62 358 PRO A N 1
ATOM 2832 C CA . PRO A 1 358 ? 12.595 -11.618 14.696 1.00 52.62 358 PRO A CA 1
ATOM 2833 C C . PRO A 1 358 ? 13.094 -12.361 13.455 1.00 52.62 358 PRO A C 1
ATOM 2835 O O . PRO A 1 358 ? 12.381 -12.482 12.452 1.00 52.62 358 PRO A O 1
ATOM 2838 N N . LYS A 1 359 ? 14.339 -12.850 13.510 1.00 53.75 359 LYS A N 1
ATOM 2839 C CA . LYS A 1 359 ? 14.936 -13.634 12.423 1.00 53.75 359 LYS A CA 1
ATOM 2840 C C . LYS A 1 359 ? 14.054 -14.854 12.154 1.00 53.75 359 LYS A C 1
ATOM 2842 O O . LYS A 1 359 ? 13.783 -15.651 13.049 1.00 53.75 359 LYS A O 1
ATOM 2847 N N . ARG A 1 360 ? 13.600 -14.981 10.908 1.00 71.12 360 ARG A N 1
ATOM 2848 C CA . ARG A 1 360 ? 12.761 -16.089 10.446 1.00 71.12 360 ARG A CA 1
ATOM 2849 C C . ARG A 1 360 ? 13.619 -17.172 9.811 1.00 71.12 360 ARG A C 1
ATOM 2851 O O . ARG A 1 360 ? 14.606 -16.882 9.132 1.00 71.12 360 ARG A O 1
ATOM 2858 N N . CYS A 1 361 ? 13.211 -18.418 9.994 1.00 70.56 361 CYS A N 1
ATOM 2859 C CA . CYS A 1 361 ? 13.842 -19.557 9.359 1.00 70.56 361 CYS A CA 1
ATOM 2860 C C . CYS A 1 361 ? 13.807 -19.428 7.828 1.00 70.56 361 CYS A C 1
ATOM 2862 O O . CYS A 1 361 ? 12.760 -19.181 7.235 1.00 70.56 361 CYS A O 1
ATOM 2864 N N . GLY A 1 362 ? 14.945 -19.640 7.163 1.00 65.56 362 GLY A N 1
ATOM 2865 C CA . GLY A 1 362 ? 15.043 -19.552 5.701 1.00 65.56 362 GLY A CA 1
ATOM 2866 C C . GLY A 1 362 ? 14.325 -20.670 4.928 1.00 65.56 362 GLY A C 1
ATOM 2867 O O . GLY A 1 362 ? 14.297 -20.605 3.703 1.00 65.56 362 GLY A O 1
ATOM 2868 N N . LEU A 1 363 ? 13.792 -21.687 5.619 1.00 67.56 363 LEU A N 1
ATOM 2869 C CA . LEU A 1 363 ? 12.998 -22.788 5.054 1.00 67.56 363 LEU A CA 1
ATOM 2870 C C . LEU A 1 363 ? 11.501 -22.575 5.320 1.00 67.56 363 LEU A C 1
ATOM 2872 O O . LEU A 1 363 ? 10.754 -22.303 4.388 1.00 67.56 363 LEU A O 1
ATOM 2876 N N . CYS A 1 364 ? 11.076 -22.612 6.585 1.00 71.50 364 CYS A N 1
ATOM 2877 C CA . CYS A 1 364 ? 9.654 -22.572 6.952 1.00 71.50 364 CYS A CA 1
ATOM 2878 C C . CYS A 1 364 ? 9.126 -21.174 7.325 1.00 71.50 364 CYS A C 1
ATOM 2880 O O . CYS A 1 364 ? 7.949 -21.014 7.632 1.00 71.50 364 CYS A O 1
ATOM 2882 N N . ARG A 1 365 ? 9.995 -20.151 7.340 1.00 72.50 365 ARG A N 1
ATOM 2883 C CA . ARG A 1 365 ? 9.675 -18.745 7.668 1.00 72.50 365 ARG A CA 1
ATOM 2884 C C . ARG A 1 365 ? 9.082 -18.497 9.066 1.00 72.50 365 ARG A C 1
ATOM 2886 O O . ARG A 1 365 ? 8.659 -17.371 9.357 1.00 72.50 365 ARG A O 1
ATOM 2893 N N . GLN A 1 366 ? 9.123 -19.494 9.948 1.00 66.12 366 GLN A N 1
ATOM 2894 C CA . GLN A 1 366 ? 8.768 -19.345 11.359 1.00 66.12 366 GLN A CA 1
ATOM 2895 C C . GLN A 1 366 ? 9.900 -18.659 12.145 1.00 66.12 366 GLN A C 1
ATOM 2897 O O . GLN A 1 366 ? 11.076 -18.860 11.817 1.00 66.12 366 GLN A O 1
ATOM 2902 N N . PRO A 1 367 ? 9.580 -17.814 13.139 1.00 68.06 367 PRO A N 1
ATOM 2903 C CA . PRO A 1 367 ? 10.573 -17.232 14.039 1.00 68.06 367 PRO A CA 1
ATOM 2904 C C . PRO A 1 367 ? 11.168 -18.294 14.986 1.00 68.06 367 PRO A C 1
ATOM 2906 O O . PRO A 1 367 ? 10.647 -19.401 15.106 1.00 68.06 367 PRO A O 1
ATOM 2909 N N . GLY A 1 368 ? 12.277 -17.963 15.652 1.00 70.88 368 GLY A N 1
ATOM 2910 C CA . GLY A 1 368 ? 12.844 -18.780 16.738 1.00 70.88 368 GLY A CA 1
ATOM 2911 C C . GLY A 1 368 ? 13.858 -19.851 16.322 1.00 70.88 368 GLY A C 1
ATOM 2912 O O . GLY A 1 368 ? 14.472 -20.466 17.186 1.00 70.88 368 GLY A O 1
ATOM 2913 N N . HIS A 1 369 ? 14.099 -20.062 15.025 1.00 79.81 369 HIS A N 1
ATOM 2914 C CA . HIS A 1 369 ? 15.136 -20.986 14.558 1.00 79.81 369 HIS A CA 1
ATOM 2915 C C . HIS A 1 369 ? 15.702 -20.588 13.187 1.00 79.81 369 HIS A C 1
ATOM 2917 O O . HIS A 1 369 ? 15.134 -19.774 12.455 1.00 79.81 369 HIS A O 1
ATOM 2923 N N . THR A 1 370 ? 16.853 -21.156 12.825 1.00 75.88 370 THR A N 1
ATOM 2924 C CA . THR A 1 370 ? 17.513 -20.894 11.537 1.00 75.88 370 THR A CA 1
ATOM 2925 C C . THR A 1 370 ? 17.225 -22.015 10.544 1.00 75.88 370 THR A C 1
ATOM 2927 O O . THR A 1 370 ? 16.756 -23.081 10.922 1.00 75.88 370 THR A O 1
ATOM 2930 N N . LYS A 1 371 ? 17.576 -21.824 9.263 1.00 73.75 371 LYS A N 1
ATOM 2931 C CA . LYS A 1 371 ? 17.462 -22.887 8.245 1.00 73.75 371 LYS A CA 1
ATOM 2932 C C . LYS A 1 371 ? 18.127 -24.205 8.690 1.00 73.75 371 LYS A C 1
ATOM 2934 O O . LYS A 1 371 ? 17.621 -25.267 8.356 1.00 73.75 371 LYS A O 1
ATOM 2939 N N . ARG A 1 372 ? 19.242 -24.130 9.430 1.00 71.88 372 ARG A N 1
ATOM 2940 C CA . ARG A 1 372 ? 20.010 -25.300 9.896 1.00 71.88 372 ARG A CA 1
ATOM 2941 C C . ARG A 1 372 ? 19.312 -26.081 11.007 1.00 71.88 372 ARG A C 1
ATOM 2943 O O . ARG A 1 372 ? 19.513 -27.278 11.105 1.00 71.88 372 ARG A O 1
ATOM 2950 N N . SER A 1 373 ? 18.506 -25.403 11.817 1.00 69.81 373 SER A N 1
ATOM 2951 C CA . SER A 1 373 ? 17.749 -25.986 12.926 1.00 69.81 373 SER A CA 1
ATOM 2952 C C . SER A 1 373 ? 16.254 -26.054 12.611 1.00 69.81 373 SER A C 1
ATOM 2954 O O . SER A 1 373 ? 15.419 -25.983 13.508 1.00 69.81 373 SER A O 1
ATOM 2956 N N . CYS A 1 374 ? 15.904 -26.122 11.322 1.00 64.88 374 CYS A N 1
ATOM 2957 C CA . CYS A 1 374 ? 14.515 -26.178 10.904 1.00 64.88 374 CYS A CA 1
ATOM 2958 C C . CYS A 1 374 ? 13.942 -27.573 11.153 1.00 64.88 374 CYS A C 1
ATOM 2960 O O . CYS A 1 374 ? 14.485 -28.525 10.602 1.00 64.88 374 CYS A O 1
ATOM 2962 N N . PRO A 1 375 ? 12.817 -27.706 11.877 1.00 73.88 375 PRO A N 1
ATOM 2963 C CA . PRO A 1 375 ? 12.132 -28.991 12.041 1.00 73.88 375 PRO A CA 1
ATOM 2964 C C . PRO A 1 375 ? 11.666 -29.600 10.710 1.00 73.88 375 PRO A C 1
ATOM 2966 O O . PRO A 1 375 ? 11.413 -30.793 10.626 1.00 73.88 375 PRO A O 1
ATOM 2969 N N . GLN A 1 376 ? 11.551 -28.772 9.665 1.00 69.94 376 GLN A N 1
ATOM 2970 C CA . GLN A 1 376 ? 11.216 -29.181 8.298 1.00 69.94 376 GLN A CA 1
ATOM 2971 C C . GLN A 1 376 ? 12.456 -29.417 7.418 1.00 69.94 376 GLN A C 1
ATOM 2973 O O . GLN A 1 376 ? 12.321 -29.653 6.218 1.00 69.94 376 GLN A O 1
ATOM 2978 N N . ALA A 1 377 ? 13.672 -29.310 7.964 1.00 68.00 377 ALA A N 1
ATOM 2979 C CA . ALA A 1 377 ? 14.857 -29.765 7.253 1.00 68.00 377 ALA A CA 1
ATOM 2980 C C . ALA A 1 377 ? 14.818 -31.296 7.230 1.00 68.00 377 ALA A C 1
ATOM 2982 O O . ALA A 1 377 ? 14.890 -31.926 8.282 1.00 68.00 377 ALA A O 1
ATOM 2983 N N . ALA A 1 378 ? 14.675 -31.884 6.040 1.00 52.59 378 ALA A N 1
ATOM 2984 C CA . ALA A 1 378 ? 14.802 -33.324 5.861 1.00 52.59 378 ALA A CA 1
ATOM 2985 C C . ALA A 1 378 ? 16.119 -33.787 6.507 1.00 52.59 378 ALA A C 1
ATOM 2987 O O . ALA A 1 378 ? 17.193 -33.290 6.154 1.00 52.59 378 ALA A O 1
ATOM 2988 N N . GLY A 1 379 ? 16.016 -34.662 7.511 1.00 45.19 379 GLY A N 1
ATOM 2989 C CA . GLY A 1 379 ? 17.172 -35.204 8.218 1.00 45.19 379 GLY A CA 1
ATOM 2990 C C . GLY A 1 379 ? 18.091 -35.971 7.262 1.00 45.19 379 GLY A C 1
ATOM 2991 O O . GLY A 1 379 ? 17.627 -36.449 6.224 1.00 45.19 379 GLY A O 1
ATOM 2992 N N . PRO A 1 380 ? 19.392 -36.094 7.576 1.00 38.62 380 PRO A N 1
ATOM 2993 C CA . PRO A 1 380 ? 20.282 -36.937 6.797 1.00 38.62 380 PRO A CA 1
ATOM 2994 C C . PRO A 1 380 ? 19.743 -38.369 6.834 1.00 38.62 380 PRO A C 1
ATOM 2996 O O . PRO A 1 380 ? 19.587 -38.961 7.901 1.00 38.62 380 PRO A O 1
ATOM 2999 N N . SER A 1 381 ? 19.428 -38.903 5.657 1.00 35.66 381 SER A N 1
ATOM 3000 C CA . SER A 1 381 ? 19.140 -40.315 5.440 1.00 35.66 381 SER A CA 1
ATOM 3001 C C . SER A 1 381 ? 20.293 -41.139 6.009 1.00 35.66 381 SER A C 1
ATOM 3003 O O . SER A 1 381 ? 21.397 -41.124 5.464 1.00 35.66 381 SER A O 1
ATOM 3005 N N . GLY A 1 382 ? 20.043 -41.811 7.132 1.00 32.19 382 GLY A N 1
ATOM 3006 C CA . GLY A 1 382 ? 20.977 -42.754 7.723 1.00 32.19 382 GLY A CA 1
ATOM 3007 C C . GLY A 1 382 ? 21.230 -43.896 6.747 1.00 32.19 382 GLY A C 1
ATOM 3008 O O . GLY A 1 382 ? 20.325 -44.661 6.425 1.00 32.19 382 GLY A O 1
ATOM 3009 N N . THR A 1 383 ? 22.466 -44.014 6.275 1.00 33.62 383 THR A N 1
ATOM 3010 C CA . THR A 1 383 ? 22.969 -45.251 5.684 1.00 33.62 383 THR A CA 1
ATOM 3011 C C . THR A 1 383 ? 23.023 -46.301 6.784 1.00 33.62 383 THR A C 1
ATOM 3013 O O . THR A 1 383 ? 23.842 -46.218 7.703 1.00 33.62 383 THR A O 1
ATOM 3016 N N . ALA A 1 384 ? 22.107 -47.263 6.701 1.00 32.47 384 ALA A N 1
ATOM 3017 C CA . ALA A 1 384 ? 22.137 -48.483 7.481 1.00 32.47 384 ALA A CA 1
ATOM 3018 C C . ALA A 1 384 ? 23.458 -49.227 7.230 1.00 32.47 384 ALA A C 1
ATOM 3020 O O . ALA A 1 384 ? 23.869 -49.430 6.088 1.00 32.47 384 ALA A O 1
ATOM 3021 N N . ARG A 1 385 ? 24.109 -49.624 8.327 1.00 34.31 385 ARG A N 1
ATOM 3022 C CA . ARG A 1 385 ? 25.145 -50.658 8.347 1.00 34.31 385 ARG A CA 1
ATOM 3023 C C . ARG A 1 385 ? 24.565 -51.952 7.779 1.00 34.31 385 ARG A C 1
ATOM 3025 O O . ARG A 1 385 ? 23.500 -52.361 8.227 1.00 34.31 385 ARG A O 1
ATOM 3032 N N . ASN A 1 386 ? 25.310 -52.620 6.907 1.00 33.22 386 ASN A N 1
ATOM 3033 C CA . ASN A 1 386 ? 25.253 -54.069 6.764 1.00 33.22 386 ASN A CA 1
ATOM 3034 C C . ASN A 1 386 ? 26.685 -54.593 6.613 1.00 33.22 386 ASN A C 1
ATOM 3036 O O . ASN A 1 386 ? 27.365 -54.193 5.676 1.00 33.22 386 ASN A O 1
ATOM 3040 N N . GLN A 1 387 ? 27.047 -55.415 7.608 1.00 35.59 387 GLN A N 1
ATOM 3041 C CA . GLN A 1 387 ? 28.127 -56.407 7.745 1.00 35.59 387 GLN A CA 1
ATOM 3042 C C . GLN A 1 387 ? 29.513 -56.084 7.184 1.00 35.59 387 GLN A C 1
ATOM 3044 O O . GLN A 1 387 ? 29.679 -56.034 5.949 1.00 35.59 387 GLN A O 1
#

Mean predicted aligned error: 10.47 Å

Sequence (387 aa):
MSQYGGTLLVAIAQDGNSNILPVAFALVEGENAESWSFFLSHLREHVTPQPGLLVISDRHNGIKAALEAPDGGWLPPAAYRAFCIRHIAANFALTFKGKDARRLLVNAAYAKTEVEFDYWFDILRSENPAMCDWANRIEYSLWTQHCDEDRRFGHMTTNISECVNSILKGVRNLPVCSLVKATYGRLAELFVRKGREAEAQMGTGQQFSQYLVKCIEANLRTARHFTVTLYDRDNSEYTVAETTPTGSFSLGTYRVSLGSKTCDCGYFQALHFPCPHALACCAYSRLTWQPYVHEVYQLSSVFGVYQMVFAPPIPEGFWPPYAGPTVIPDPSMRRAREGRPRSTRIRTNMDEADPNRPKRCGLCRQPGHTKRSCPQAAGPSGTARNQ